Protein AF-0000000066940978 (afdb_homodimer)

Radius of gyration: 33.5 Å; Cα contacts (8 Å, |Δi|>4): 1249; chains: 2; bounding box: 47×150×99 Å

pLDDT: mean 90.76, std 16.43, range [20.8, 98.88]

InterPro domains:
  IPR001365 Adenosine deaminase domain [PF00962] (24-348)
  IPR006330 Adenosine/adenine deaminase [PTHR43114] (14-353)
  IPR006330 Adenosine/adenine deaminase [TIGR01430] (24-345)
  IPR028892 Adenine deaminase type 2 [MF_01962] (19-335)
  IPR032466 Metal-dependent hydrolase [SSF51556] (18-357)

Solvent-accessible surface area (backbone atoms only — not comparable to full-atom values): 38890 Å² total; per-residue (Å²): 132,83,77,76,75,74,71,69,76,69,72,79,75,69,52,67,69,59,50,53,42,68,37,71,32,41,36,73,35,33,34,53,77,31,45,59,32,67,69,57,43,46,51,35,6,60,75,67,74,44,78,62,45,75,85,49,63,77,44,47,83,89,44,60,79,60,56,68,83,62,75,32,60,68,52,38,49,67,49,55,57,62,53,50,70,43,61,65,49,30,66,47,34,15,50,50,42,33,56,44,50,51,55,40,43,74,46,31,30,50,35,36,38,34,31,40,53,59,66,78,38,16,38,72,63,31,38,66,65,42,50,54,53,8,35,48,50,12,45,52,49,37,31,73,75,70,65,32,44,70,45,33,26,46,28,38,58,41,74,52,57,50,44,51,42,21,32,52,54,42,68,41,60,89,43,50,92,62,36,60,24,38,32,36,41,72,56,56,82,95,31,52,55,67,72,38,38,70,43,53,51,51,39,46,76,72,65,36,43,38,37,32,54,40,55,70,93,50,90,62,34,68,59,34,44,44,35,36,52,70,71,61,51,43,59,33,34,33,37,41,58,66,37,78,81,32,68,67,56,46,52,50,33,48,74,70,63,36,28,27,40,27,32,34,57,49,31,43,46,55,40,98,46,41,51,45,68,50,50,52,52,40,42,77,72,62,39,40,41,25,63,13,24,39,33,24,50,60,64,71,32,45,50,62,51,25,51,47,49,41,49,73,69,42,89,61,45,74,69,53,56,51,46,28,34,48,31,31,46,67,66,45,95,65,55,70,67,58,36,52,51,54,49,51,52,46,51,50,48,45,38,70,75,68,46,82,78,72,76,76,68,73,70,71,72,121,132,81,77,74,76,70,74,68,76,70,72,81,77,69,53,67,68,59,51,53,43,67,37,70,33,41,36,73,35,32,34,52,78,31,47,61,32,67,67,57,44,46,52,35,7,59,74,67,75,43,77,62,45,77,85,48,62,78,43,50,82,89,44,61,80,58,58,66,84,62,74,32,59,68,54,37,50,66,49,55,57,62,54,48,70,43,60,65,49,31,66,47,34,14,49,51,41,32,55,44,50,53,53,41,44,74,47,32,29,49,35,36,37,35,32,40,53,58,66,76,38,17,39,73,64,30,38,66,65,41,50,54,53,7,36,48,50,12,44,52,50,38,31,73,75,71,66,33,45,71,46,33,27,45,28,37,57,42,74,52,56,50,44,53,43,21,32,53,54,40,68,41,60,90,44,49,92,60,37,60,23,38,33,36,39,72,54,56,81,95,33,54,55,67,72,38,38,69,44,52,52,51,38,45,75,72,66,37,43,40,37,32,55,40,51,71,93,51,90,62,33,67,59,35,42,47,35,35,53,69,70,61,52,43,58,33,35,32,35,44,58,67,37,78,82,32,68,67,56,47,50,50,32,48,74,70,63,37,30,27,40,27,33,36,58,48,29,43,47,55,40,97,46,42,51,48,68,50,50,51,51,39,41,77,70,62,38,40,40,24,63,13,26,39,34,24,48,59,65,71,31,45,51,62,52,24,51,47,48,42,49,73,70,41,88,62,46,75,69,52,56,50,46,28,35,49,29,30,47,67,66,45,96,66,54,70,66,58,35,52,51,53,48,48,52,48,51,52,47,46,39,69,73,69,45,82,78,71,77,76,66,75,70,70,74,124

Secondary structure (DSSP, 8-state):
---------------HHHHHHHS-EEEEEEEGGGG--HHHHHHHHHHTT-PPPHHHHTS-TT-TTS----SSHHHHHHHHHHHGGG--SHHHHHHHHHHHHHHHHHTTEEEEEEEE-HHHHHTTT--HHHHHHHHHHHHHHHHHHH--EEEEEEEEETTS-HHHHHHHHHHHGGGTTTEEEEEEES--TT--GGGGHHHHHHHHHTT-EE--B--SS-TTHHHHHHIIIIII--SEEES-GGGGG-HHHHHHHHHHT-EEEE-HHHHHHHSSS--HHHHHHHHHTT--EEE--BSHHHHT--HHHHHHHHHHHS---HHHHHHHHHHHHHHSSS-HHHHHHHHHHHHHHHHHHH----TTSTT---/---------------HHHHHHHS-EEEEEEEGGGG--HHHHHHHHHHTT-PPPHHHHTS-TT-TTS----SSHHHHHHHHHHHGGG--SHHHHHHHHHHHHHHHHHTTEEEEEEEE-HHHHHTTT--HHHHHHHHHHHHHHHHHHH--EEEEEEEEETTS-HHHHHHHHHHHGGGTTTEEEEEEES--TT--GGGGHHHHHHHHHTT-EE--B--SS-TTHHHHHHIIIIII--SEEES-GGGGG-HHHHHHHHHHT-EEEE-HHHHHHHSSS--HHHHHHHHHTT--EEE--BSHHHHT--HHHHHHHHHHHS---HHHHHHHHHHHHHHSSS-HHHHHHHHHHHHHHHHHHH----TTSGGG--

Organism: NCBI:txid1442368

Foldseek 3Di:
DPPPPPPPPPPPQPDPLRLQLQFAFEFEAAALLLQCALVLLVVLCVVVVHDRQPQCVPPDPVPSVVFGDDQAQVRVVVRSLSSCVSPAFLQSLLCSLLVVLVVCLSSNYQEYEYEYEVCSHVVVPHDPCRNLNSNQNNQVVCCVPRVHHYAYEYEYEQVDALVVLLVVLVVCLVVCVRHQAYEYDHDCVVRAPVSNLVSLVVRVVSPHAYEYELDDPDPCSVVSLCCVCPRSNHLEYEASLVCLVPPVSLVSCQVSVHAYEAEQLVCVRNHVGSCLVSQVVSVVVPHLYAYAHNSCSRSVDGRSRRLVCSVVVDVQDSVSSLSNRLSSLVSDPDDPVVSVVSNVVSVVSCCVNVNDPPDDPPPPPD/DPPPPPPPPPPPQPDPLRLQLQFAFEFEAAALLLQCALVLLVVLCVVVVHDRQPQCVPPDPVPSVVFGDDQAQVRVVVRSLSSCVSPAFLQSLLCSLLVVLVVCLSSNYQEYEYEYEVCSHVVVPHDPCRNLNSNQNNQVVCCVPRVHHYAYEYEYEQVDALVVLLVVLVVCLVVCVRHQAYEYDHDCVVRAPVSNLVSLVVRVVSPHAYEYELDDPDPCSVVSLCCVCPRSNHLEYEASLVCLVPPVSLVSCQVSVHAYEAEQLVCVRNHVGSCLVSQVVSVVVVHLYAYAHNSCSRSVDGRSRRLVCSVVVDVQDSVSSLSNRLSSLVSDPDDPVVSVVSNVVSVVSCCVNVNDPPPDPPPPPD

Structure (mmCIF, N/CA/C/O backbone):
data_AF-0000000066940978-model_v1
#
loop_
_entity.id
_entity.type
_entity.pdbx_description
1 polymer 'Adenine deaminase'
#
loop_
_atom_site.group_PDB
_atom_site.id
_atom_site.type_symbol
_atom_site.label_atom_id
_atom_site.label_alt_id
_atom_site.label_comp_id
_atom_site.label_asym_id
_atom_site.label_entity_id
_atom_site.label_seq_id
_atom_site.pdbx_PDB_ins_code
_atom_site.Cartn_x
_atom_site.Cartn_y
_atom_site.Cartn_z
_atom_site.occupancy
_atom_site.B_iso_or_equiv
_atom_site.auth_seq_id
_atom_site.auth_comp_id
_atom_site.auth_asym_id
_atom_site.auth_atom_id
_atom_site.pdbx_PDB_model_num
ATOM 1 N N . MET A 1 1 ? -2.678 75.312 41.438 1 20.88 1 MET A N 1
ATOM 2 C CA . MET A 1 1 ? -1.569 74.562 40.875 1 20.88 1 MET A CA 1
ATOM 3 C C . MET A 1 1 ? -2.059 73.188 40.312 1 20.88 1 MET A C 1
ATOM 5 O O . MET A 1 1 ? -2.623 72.375 41.031 1 20.88 1 MET A O 1
ATOM 9 N N . ALA A 1 2 ? -2.477 73.312 39 1 36.88 2 ALA A N 1
ATOM 10 C CA . ALA A 1 2 ? -3.025 72.25 38.125 1 36.88 2 ALA A CA 1
ATOM 11 C C . ALA A 1 2 ? -2.152 71 38.125 1 36.88 2 ALA A C 1
ATOM 13 O O . ALA A 1 2 ? -0.955 71.062 37.844 1 36.88 2 ALA A O 1
ATOM 14 N N . SER A 1 3 ? -2.279 70.125 39.125 1 30 3 SER A N 1
ATOM 15 C CA . SER A 1 3 ? -1.546 68.875 39.25 1 30 3 SER A CA 1
ATOM 16 C C . SER A 1 3 ? -1.396 68.188 37.906 1 30 3 SER A C 1
ATOM 18 O O . SER A 1 3 ? -2.377 68 37.156 1 30 3 SER A O 1
ATOM 20 N N . ASP A 1 4 ? -0.308 68.312 37.188 1 33.09 4 ASP A N 1
ATOM 21 C CA . ASP A 1 4 ? 0.186 67.688 35.969 1 33.09 4 ASP A CA 1
ATOM 22 C C . ASP A 1 4 ? 0.143 66.125 36.062 1 33.09 4 ASP A C 1
ATOM 24 O O . ASP A 1 4 ? 0.923 65.562 36.812 1 33.09 4 ASP A O 1
ATOM 28 N N . ARG A 1 5 ? -0.999 65.562 36.094 1 36.62 5 ARG A N 1
ATOM 29 C CA . ARG A 1 5 ? -1.089 64.062 35.938 1 36.62 5 ARG A CA 1
ATOM 30 C C . ARG A 1 5 ? -0.214 63.594 34.812 1 36.62 5 ARG A C 1
ATOM 32 O O . ARG A 1 5 ? -0.427 64 33.656 1 36.62 5 ARG A O 1
ATOM 39 N N . LEU A 1 6 ? 1.108 63.5 35 1 35.47 6 LEU A N 1
ATOM 40 C CA . LEU A 1 6 ? 2.025 62.844 34.094 1 35.47 6 LEU A CA 1
ATOM 41 C C . LEU A 1 6 ? 1.365 61.625 33.438 1 35.47 6 LEU A C 1
ATOM 43 O O . LEU A 1 6 ? 0.96 60.688 34.156 1 35.47 6 LEU A O 1
ATOM 47 N N . THR A 1 7 ? 0.678 61.812 32.406 1 34 7 THR A N 1
ATOM 48 C CA . THR A 1 7 ? 0.215 60.719 31.531 1 34 7 THR A CA 1
ATOM 49 C C . THR A 1 7 ? 1.33 59.719 31.281 1 34 7 THR A C 1
ATOM 51 O O . THR A 1 7 ? 2.42 60.094 30.828 1 34 7 THR A O 1
ATOM 54 N N . ARG A 1 8 ? 1.576 58.781 32.188 1 38.66 8 ARG A N 1
ATOM 55 C CA . ARG A 1 8 ? 2.496 57.688 31.875 1 38.66 8 ARG A CA 1
ATOM 56 C C . ARG A 1 8 ? 2.467 57.344 30.391 1 38.66 8 ARG A C 1
ATOM 58 O O . ARG A 1 8 ? 1.395 57.188 29.797 1 38.66 8 ARG A O 1
ATOM 65 N N . PRO A 1 9 ? 3.473 57.75 29.656 1 36.03 9 PRO A N 1
ATOM 66 C CA . PRO A 1 9 ? 3.506 57.312 28.25 1 36.03 9 PRO A CA 1
ATOM 67 C C . PRO A 1 9 ? 3.041 55.875 28.062 1 36.03 9 PRO A C 1
ATOM 69 O O . PRO A 1 9 ? 3.391 55 28.859 1 36.03 9 PRO A O 1
ATOM 72 N N . GLN A 1 10 ? 1.791 55.594 27.719 1 36.31 10 GLN A N 1
ATOM 73 C CA . GLN A 1 10 ? 1.336 54.25 27.312 1 36.31 10 GLN A CA 1
ATOM 74 C C . GLN A 1 10 ? 2.416 53.531 26.531 1 36.31 10 GLN A C 1
ATOM 76 O O . GLN A 1 10 ? 3.123 54.125 25.719 1 36.31 10 GLN A O 1
ATOM 81 N N . SER A 1 11 ? 3.197 52.594 27.047 1 41.22 11 SER A N 1
ATOM 82 C CA . SER A 1 11 ? 4.098 51.75 26.266 1 41.22 11 SER A CA 1
ATOM 83 C C . SER A 1 11 ? 3.715 51.75 24.781 1 41.22 11 SER A C 1
ATOM 85 O O . SER A 1 11 ? 2.529 51.688 24.438 1 41.22 11 SER A O 1
ATOM 87 N N . PRO A 1 12 ? 4.426 52.344 23.891 1 48.72 12 PRO A N 1
ATOM 88 C CA . PRO A 1 12 ? 4.055 52.406 22.469 1 48.72 12 PRO A CA 1
ATOM 89 C C . PRO A 1 12 ? 3.387 51.125 21.984 1 48.72 12 PRO A C 1
ATOM 91 O O . PRO A 1 12 ? 3.861 50.031 22.281 1 48.72 12 PRO A O 1
ATOM 94 N N . GLU A 1 13 ? 2.066 51.031 21.922 1 64.06 13 GLU A N 1
ATOM 95 C CA . GLU A 1 13 ? 1.216 49.938 21.438 1 64.06 13 GLU A CA 1
ATOM 96 C C . GLU A 1 13 ? 1.828 49.281 20.219 1 64.06 13 GLU A C 1
ATOM 98 O O . GLU A 1 13 ? 2.084 49.906 19.203 1 64.06 13 GLU A O 1
ATOM 103 N N . VAL A 1 14 ? 2.654 48.188 20.422 1 76.31 14 VAL A N 1
ATOM 104 C CA . VAL A 1 14 ? 3.197 47.375 19.344 1 76.31 14 VAL A CA 1
ATOM 105 C C . VAL A 1 14 ? 2.121 47.125 18.297 1 76.31 14 VAL A C 1
ATOM 107 O O . VAL A 1 14 ? 0.975 46.812 18.625 1 76.31 14 VAL A O 1
ATOM 110 N N . ASP A 1 15 ? 2.457 47.531 17.109 1 91.5 15 ASP A N 1
ATOM 111 C CA . ASP A 1 15 ? 1.484 47.312 16.047 1 91.5 15 ASP A CA 1
ATOM 112 C C . ASP A 1 15 ? 1.148 45.812 15.914 1 91.5 15 ASP A C 1
ATOM 114 O O . ASP A 1 15 ? 1.902 44.969 16.375 1 91.5 15 ASP A O 1
ATOM 118 N N . LEU A 1 16 ? 0.046 45.562 15.422 1 93.5 16 LEU A N 1
ATOM 119 C CA . LEU A 1 16 ? -0.533 44.219 15.352 1 93.5 16 LEU A CA 1
ATOM 120 C C . LEU A 1 16 ? 0.414 43.25 14.641 1 93.5 16 LEU A C 1
ATOM 122 O O . LEU A 1 16 ? 0.568 42.125 15.07 1 93.5 16 LEU A O 1
ATOM 126 N N . LYS A 1 17 ? 1.004 43.594 13.531 1 95.75 17 LYS A N 1
ATOM 127 C CA . LYS A 1 17 ? 1.919 42.75 12.766 1 95.75 17 LYS A CA 1
ATOM 128 C C . LYS A 1 17 ? 3.125 42.344 13.602 1 95.75 17 LYS A C 1
ATOM 130 O O . LYS A 1 17 ? 3.547 41.188 13.57 1 95.75 17 LYS A O 1
ATOM 135 N N . THR A 1 18 ? 3.699 43.281 14.25 1 96.19 18 THR A N 1
ATOM 136 C CA . THR A 1 18 ? 4.844 43.031 15.117 1 96.19 18 THR A CA 1
ATOM 137 C C . THR A 1 18 ? 4.438 42.156 16.297 1 96.19 18 THR A C 1
ATOM 139 O O . THR A 1 18 ? 5.18 41.25 16.688 1 96.19 18 THR A O 1
ATOM 142 N N . PHE A 1 19 ? 3.232 42.5 16.891 1 97 19 PHE A N 1
ATOM 143 C CA . PHE A 1 19 ? 2.693 41.719 18 1 97 19 PHE A CA 1
ATOM 144 C C . PHE A 1 19 ? 2.59 40.219 17.609 1 97 19 PHE A C 1
ATOM 146 O O . PHE A 1 19 ? 3.035 39.344 18.359 1 97 19 PHE A O 1
ATOM 153 N N . ILE A 1 20 ? 2.076 39.969 16.422 1 98.25 20 ILE A N 1
ATOM 154 C CA . ILE A 1 20 ? 1.871 38.594 15.93 1 98.25 20 ILE A CA 1
ATOM 155 C C . ILE A 1 20 ? 3.219 37.969 15.602 1 98.25 20 ILE A C 1
ATOM 157 O O . ILE A 1 20 ? 3.465 36.812 15.938 1 98.25 20 ILE A O 1
ATOM 161 N N . ALA A 1 21 ? 4.094 38.656 14.953 1 98 21 ALA A N 1
ATOM 162 C CA . ALA A 1 21 ? 5.383 38.125 14.5 1 98 21 ALA A CA 1
ATOM 163 C C . ALA A 1 21 ? 6.234 37.656 15.68 1 98 21 ALA A C 1
ATOM 165 O O . ALA A 1 21 ? 6.992 36.688 15.57 1 98 21 ALA A O 1
ATOM 166 N N . GLN A 1 22 ? 6.125 38.375 16.812 1 97.5 22 GLN A N 1
ATOM 167 C CA . GLN A 1 22 ? 6.996 38.094 17.953 1 97.5 22 GLN A CA 1
ATOM 168 C C . GLN A 1 22 ? 6.383 37.062 18.875 1 97.5 22 GLN A C 1
ATOM 170 O O . GLN A 1 22 ? 7.074 36.5 19.734 1 97.5 22 GLN A O 1
ATOM 175 N N . MET A 1 23 ? 5.117 36.812 18.766 1 98.06 23 MET A N 1
ATOM 176 C CA . MET A 1 23 ? 4.402 35.875 19.609 1 98.06 23 MET A CA 1
ATOM 177 C C . MET A 1 23 ? 4.887 34.438 19.375 1 98.06 23 MET A C 1
ATOM 179 O O . MET A 1 23 ? 4.973 34 18.219 1 98.06 23 MET A O 1
ATOM 183 N N . PRO A 1 24 ? 5.348 33.688 20.453 1 98.31 24 PRO A N 1
ATOM 184 C CA . PRO A 1 24 ? 5.621 32.25 20.25 1 98.31 24 PRO A CA 1
ATOM 185 C C . PRO A 1 24 ? 4.398 31.484 19.75 1 98.31 24 PRO A C 1
ATOM 187 O O . PRO A 1 24 ? 3.283 31.719 20.234 1 98.31 24 PRO A O 1
ATOM 190 N N . LYS A 1 25 ? 4.594 30.641 18.797 1 98.75 25 LYS A N 1
ATOM 191 C CA . LYS A 1 25 ? 3.463 29.984 18.156 1 98.75 25 LYS A CA 1
ATOM 192 C C . LYS A 1 25 ? 3.738 28.484 17.969 1 98.75 25 LYS A C 1
ATOM 194 O O . LYS A 1 25 ? 4.891 28.047 18.016 1 98.75 25 LYS A O 1
ATOM 199 N N . ALA A 1 26 ? 2.713 27.703 17.797 1 98.75 26 ALA A N 1
ATOM 200 C CA . ALA A 1 26 ? 2.744 26.328 17.297 1 98.75 26 ALA A CA 1
ATOM 201 C C . ALA A 1 26 ? 1.897 26.188 16.031 1 98.75 26 ALA A C 1
ATOM 203 O O . ALA A 1 26 ? 0.856 26.828 15.906 1 98.75 26 ALA A O 1
ATOM 204 N N . GLU A 1 27 ? 2.33 25.422 15.125 1 98.88 27 GLU A N 1
ATOM 205 C CA . GLU A 1 27 ? 1.566 25.062 13.93 1 98.88 27 GLU A CA 1
ATOM 206 C C . GLU A 1 27 ? 1.186 23.578 13.953 1 98.88 27 GLU A C 1
ATOM 208 O O . GLU A 1 27 ? 2.055 22.703 13.898 1 98.88 27 GLU A O 1
ATOM 213 N N . LEU A 1 28 ? -0.135 23.328 13.953 1 98.88 28 LEU A N 1
ATOM 214 C CA . LEU A 1 28 ? -0.591 21.953 14.164 1 98.88 28 LEU A CA 1
ATOM 215 C C . LEU A 1 28 ? -1.261 21.406 12.906 1 98.88 28 LEU A C 1
ATOM 217 O O . LEU A 1 28 ? -1.701 20.25 12.883 1 98.88 28 LEU A O 1
ATOM 221 N N . HIS A 1 29 ? -1.356 22.219 11.836 1 98.88 29 HIS A N 1
ATOM 222 C CA . HIS A 1 29 ? -1.958 21.828 10.57 1 98.88 29 HIS A CA 1
ATOM 223 C C . HIS A 1 29 ? -1.207 22.438 9.391 1 98.88 29 HIS A C 1
ATOM 225 O O . HIS A 1 29 ? -1.456 23.594 9.016 1 98.88 29 HIS A O 1
ATOM 231 N N . VAL A 1 30 ? -0.384 21.688 8.836 1 98.88 30 VAL A N 1
ATOM 232 C CA . VAL A 1 30 ? 0.346 22.062 7.625 1 98.88 30 VAL A CA 1
ATOM 233 C C . VAL A 1 30 ? 0.763 20.812 6.863 1 98.88 30 VAL A C 1
ATOM 235 O O . VAL A 1 30 ? 1.214 19.828 7.461 1 98.88 30 VAL A O 1
ATOM 238 N N . HIS A 1 31 ? 0.486 20.766 5.625 1 98.69 31 HIS A N 1
ATOM 239 C CA . HIS A 1 31 ? 0.942 19.688 4.754 1 98.69 31 HIS A CA 1
ATOM 240 C C . HIS A 1 31 ? 2.332 19.984 4.199 1 98.69 31 HIS A C 1
ATOM 242 O O . HIS A 1 31 ? 2.539 21 3.527 1 98.69 31 HIS A O 1
ATOM 248 N N . LEU A 1 32 ? 3.266 19.078 4.398 1 98.75 32 LEU A N 1
ATOM 249 C CA . LEU A 1 32 ? 4.621 19.266 3.891 1 98.75 32 LEU A CA 1
ATOM 250 C C . LEU A 1 32 ? 4.609 19.453 2.377 1 98.75 32 LEU A C 1
ATOM 252 O O . LEU A 1 32 ? 5.25 20.375 1.854 1 98.75 32 LEU A O 1
ATOM 256 N N . GLU A 1 33 ? 3.873 18.625 1.682 1 98 33 GLU A N 1
ATOM 257 C CA . GLU A 1 33 ? 3.799 18.75 0.229 1 98 33 GLU A CA 1
ATOM 258 C C . GLU A 1 33 ? 3.199 20.094 -0.183 1 98 33 GLU A C 1
ATOM 260 O O . GLU A 1 33 ? 3.525 20.609 -1.248 1 98 33 GLU A O 1
ATOM 265 N N . GLY A 1 34 ? 2.35 20.672 0.661 1 97.19 34 GLY A N 1
ATOM 266 C CA . GLY A 1 34 ? 1.756 21.984 0.431 1 97.19 34 GLY A CA 1
ATOM 267 C C . GLY A 1 34 ? 2.719 23.125 0.681 1 97.19 34 GLY A C 1
ATOM 268 O O . GLY A 1 34 ? 2.373 24.281 0.472 1 97.19 34 GLY A O 1
ATOM 269 N N . CYS A 1 35 ? 3.9 22.844 1.104 1 97.75 35 CYS A N 1
ATOM 270 C CA . CYS A 1 35 ? 4.938 23.828 1.358 1 97.75 35 CYS A CA 1
ATOM 271 C C . CYS A 1 35 ? 5.934 23.891 0.206 1 97.75 35 CYS A C 1
ATOM 273 O O . CYS A 1 35 ? 6.902 24.641 0.254 1 97.75 35 CYS A O 1
ATOM 275 N N . LEU A 1 36 ? 5.707 23.141 -0.844 1 96.25 36 LEU A N 1
ATOM 276 C CA . LEU A 1 36 ? 6.574 23.109 -2.016 1 96.25 36 LEU A CA 1
ATOM 277 C C . LEU A 1 36 ? 6.43 24.406 -2.826 1 96.25 36 LEU A C 1
ATOM 279 O O . LEU A 1 36 ? 5.539 24.5 -3.674 1 96.25 36 LEU A O 1
ATOM 283 N N . THR A 1 37 ? 7.355 25.312 -2.59 1 93.88 37 THR A N 1
ATOM 284 C CA . THR A 1 37 ? 7.324 26.594 -3.311 1 93.88 37 THR A CA 1
ATOM 285 C C . THR A 1 37 ? 7.73 26.391 -4.77 1 93.88 37 THR A C 1
ATOM 287 O O . THR A 1 37 ? 8.438 25.438 -5.102 1 93.88 37 THR A O 1
ATOM 290 N N . PRO A 1 38 ? 7.305 27.312 -5.652 1 91.75 38 PRO A N 1
ATOM 291 C CA . PRO A 1 38 ? 7.719 27.219 -7.055 1 91.75 38 PRO A CA 1
ATOM 292 C C . PRO A 1 38 ? 9.234 27.172 -7.219 1 91.75 38 PRO A C 1
ATOM 294 O O . PRO A 1 38 ? 9.75 26.391 -8.023 1 91.75 38 PRO A O 1
ATOM 297 N N . ASP A 1 39 ? 9.961 27.953 -6.453 1 92.88 39 ASP A N 1
ATOM 298 C CA . ASP A 1 39 ? 11.414 27.969 -6.547 1 92.88 39 ASP A CA 1
ATOM 299 C C . ASP A 1 39 ? 12.016 26.625 -6.148 1 92.88 39 ASP A C 1
ATOM 301 O O . ASP A 1 39 ? 12.922 26.125 -6.812 1 92.88 39 ASP A O 1
ATOM 305 N N . LEU A 1 40 ? 11.578 26.094 -5.039 1 95.44 40 LEU A N 1
ATOM 306 C CA . LEU A 1 40 ? 12.086 24.797 -4.609 1 95.44 40 LEU A CA 1
ATOM 307 C C . LEU A 1 40 ? 11.727 23.719 -5.621 1 95.44 40 LEU A C 1
ATOM 309 O O . LEU A 1 40 ? 12.539 22.828 -5.914 1 95.44 40 LEU A O 1
ATOM 313 N N . ALA A 1 41 ? 10.523 23.781 -6.188 1 95.12 41 ALA A N 1
ATOM 314 C CA . ALA A 1 41 ? 10.102 22.812 -7.195 1 95.12 41 ALA A CA 1
ATOM 315 C C . ALA A 1 41 ? 11.016 22.844 -8.414 1 95.12 41 ALA A C 1
ATOM 317 O O . ALA A 1 41 ? 11.375 21.797 -8.961 1 95.12 41 ALA A O 1
ATOM 318 N N . ARG A 1 42 ? 11.336 24.062 -8.836 1 94.38 42 ARG A N 1
ATOM 319 C CA . ARG A 1 42 ? 12.242 24.203 -9.969 1 94.38 42 ARG A CA 1
ATOM 320 C C . ARG A 1 42 ? 13.609 23.609 -9.672 1 94.38 42 ARG A C 1
ATOM 322 O O . ARG A 1 42 ? 14.188 22.922 -10.508 1 94.38 42 ARG A O 1
ATOM 329 N N . ALA A 1 43 ? 14.102 23.875 -8.516 1 96.56 43 ALA A N 1
ATOM 330 C CA . ALA A 1 43 ? 15.406 23.359 -8.109 1 96.56 43 ALA A CA 1
ATOM 331 C C . ALA A 1 43 ? 15.406 21.844 -8.086 1 96.56 43 ALA A C 1
ATOM 333 O O . ALA A 1 43 ? 16.359 21.203 -8.523 1 96.56 43 ALA A O 1
ATOM 334 N N . LEU A 1 44 ? 14.352 21.25 -7.508 1 97.88 44 LEU A N 1
ATOM 335 C CA . LEU A 1 44 ? 14.25 19.797 -7.41 1 97.88 44 LEU A CA 1
ATOM 336 C C . LEU A 1 44 ? 14.086 19.172 -8.789 1 97.88 44 LEU A C 1
ATOM 338 O O . LEU A 1 44 ? 14.633 18.094 -9.055 1 97.88 44 LEU A O 1
ATOM 342 N N . ALA A 1 45 ? 13.258 19.812 -9.672 1 96.75 45 ALA A N 1
ATOM 343 C CA . ALA A 1 45 ? 13.125 19.344 -11.047 1 96.75 45 ALA A CA 1
ATOM 344 C C . ALA A 1 45 ? 14.477 19.266 -11.742 1 96.75 45 ALA A C 1
ATOM 346 O O . ALA A 1 45 ? 14.797 18.281 -12.398 1 96.75 45 ALA A O 1
ATOM 347 N N . ALA A 1 46 ? 15.25 20.328 -11.594 1 96.62 46 ALA A N 1
ATOM 348 C CA . ALA A 1 46 ? 16.578 20.391 -12.188 1 96.62 46 ALA A CA 1
ATOM 349 C C . ALA A 1 46 ? 17.484 19.297 -11.609 1 96.62 46 ALA A C 1
ATOM 351 O O . ALA A 1 46 ? 18.188 18.609 -12.359 1 96.62 46 ALA A O 1
ATOM 352 N N . ARG A 1 47 ? 17.5 19.141 -10.242 1 97.75 47 ARG A N 1
ATOM 353 C CA . ARG A 1 47 ? 18.344 18.141 -9.57 1 97.75 47 ARG A CA 1
ATOM 354 C C . ARG A 1 47 ? 18.047 16.734 -10.086 1 97.75 47 ARG A C 1
ATOM 356 O O . ARG A 1 47 ? 18.953 15.938 -10.266 1 97.75 47 ARG A O 1
ATOM 363 N N . ASN A 1 48 ? 16.75 16.484 -10.273 1 97.56 48 ASN A N 1
ATOM 364 C CA . ASN A 1 48 ? 16.312 15.125 -10.602 1 97.56 48 ASN A CA 1
ATOM 365 C C . ASN A 1 48 ? 16.141 14.938 -12.109 1 97.56 48 ASN A C 1
ATOM 367 O O . ASN A 1 48 ? 15.641 13.906 -12.555 1 97.56 48 ASN A O 1
ATOM 371 N N . ASN A 1 49 ? 16.562 15.93 -12.961 1 97.06 49 ASN A N 1
ATOM 372 C CA . ASN A 1 49 ? 16.438 15.898 -14.414 1 97.06 49 ASN A CA 1
ATOM 373 C C . ASN A 1 49 ? 15 15.602 -14.852 1 97.06 49 ASN A C 1
ATOM 375 O O . ASN A 1 49 ? 14.766 14.695 -15.648 1 97.06 49 ASN A O 1
ATOM 379 N N . LEU A 1 50 ? 14.102 16.266 -14.203 1 96.62 50 LEU A N 1
ATOM 380 C CA . LEU A 1 50 ? 12.68 16.156 -14.5 1 96.62 50 LEU A CA 1
ATOM 381 C C . LEU A 1 50 ? 12.156 17.453 -15.109 1 96.62 50 LEU A C 1
ATOM 383 O O . LEU A 1 50 ? 12.727 18.531 -14.891 1 96.62 50 LEU A O 1
ATOM 387 N N . PRO A 1 51 ? 11.078 17.375 -15.891 1 94.25 51 PRO A N 1
ATOM 388 C CA . PRO A 1 51 ? 10.453 18.594 -16.391 1 94.25 51 PRO A CA 1
ATOM 389 C C . PRO A 1 51 ? 9.852 19.438 -15.266 1 94.25 51 PRO A C 1
ATOM 391 O O . PRO A 1 51 ? 9.297 18.906 -14.305 1 94.25 51 PRO A O 1
ATOM 394 N N . ILE A 1 52 ? 9.969 20.734 -15.492 1 91.88 52 ILE A N 1
ATOM 395 C CA . ILE A 1 52 ? 9.297 21.641 -14.57 1 91.88 52 ILE A CA 1
ATOM 396 C C . ILE A 1 52 ? 7.781 21.453 -14.672 1 91.88 52 ILE A C 1
ATOM 398 O O . ILE A 1 52 ? 7.234 21.359 -15.773 1 91.88 52 ILE A O 1
ATOM 402 N N . PRO A 1 53 ? 7.141 21.312 -13.516 1 91.06 53 PRO A N 1
ATOM 403 C CA . PRO A 1 53 ? 5.68 21.188 -13.57 1 91.06 53 PRO A CA 1
ATOM 404 C C . PRO A 1 53 ? 5.031 22.328 -14.359 1 91.06 53 PRO A C 1
ATOM 406 O O . PRO A 1 53 ? 5.461 23.484 -14.258 1 91.06 53 PRO A O 1
ATOM 409 N N . SER A 1 54 ? 3.977 21.984 -15.102 1 86.5 54 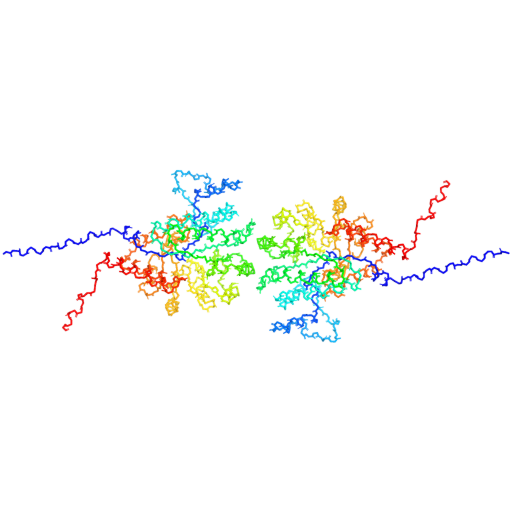SER A N 1
ATOM 410 C CA . SER A 1 54 ? 3.324 22.953 -15.992 1 86.5 54 SER A CA 1
ATOM 411 C C . SER A 1 54 ? 2.748 24.125 -15.211 1 86.5 54 SER A C 1
ATOM 413 O O . SER A 1 54 ? 2.697 25.25 -15.719 1 86.5 54 SER A O 1
ATOM 415 N N . SER A 1 55 ? 2.316 23.875 -14 1 85.06 55 SER A N 1
ATOM 416 C CA . SER A 1 55 ? 1.667 24.891 -13.172 1 85.06 55 SER A CA 1
ATOM 417 C C . SER A 1 55 ? 2.639 26 -12.797 1 85.06 55 SER A C 1
ATOM 419 O O . SER A 1 55 ? 2.221 27.094 -12.414 1 85.06 55 SER A O 1
ATOM 421 N N . ILE A 1 56 ? 3.992 25.75 -12.93 1 84.88 56 ILE A N 1
ATOM 422 C CA . ILE A 1 56 ? 4.93 26.766 -12.484 1 84.88 56 ILE A CA 1
ATOM 423 C C . ILE A 1 56 ? 5.836 27.172 -13.641 1 84.88 56 ILE A C 1
ATOM 425 O O . ILE A 1 56 ? 6.66 28.078 -13.5 1 84.88 56 ILE A O 1
ATOM 429 N N . ALA A 1 57 ? 5.703 26.5 -14.727 1 82.31 57 ALA A N 1
ATOM 430 C CA . ALA A 1 57 ? 6.562 26.766 -15.867 1 82.31 57 ALA A CA 1
ATOM 431 C C . ALA A 1 57 ? 6.422 28.219 -16.344 1 82.31 57 ALA A C 1
ATOM 433 O O . ALA A 1 57 ? 7.391 28.828 -16.797 1 82.31 57 ALA A O 1
ATOM 434 N N . HIS A 1 58 ? 5.219 28.703 -16.219 1 78.94 58 HIS A N 1
ATOM 435 C CA . HIS A 1 58 ? 4.965 30.031 -16.75 1 78.94 58 HIS A CA 1
ATOM 436 C C . HIS A 1 58 ? 5.203 31.109 -15.703 1 78.94 58 HIS A C 1
ATOM 438 O O . HIS A 1 58 ? 5.184 32.312 -16.016 1 78.94 58 HIS A O 1
ATOM 444 N N . LEU A 1 59 ? 5.391 30.688 -14.523 1 78 59 LEU A N 1
ATOM 445 C CA . LEU A 1 59 ? 5.598 31.656 -13.453 1 78 59 LEU A CA 1
ATOM 446 C C . LEU A 1 59 ? 7 32.25 -13.523 1 78 59 LEU A C 1
ATOM 448 O O . LEU A 1 59 ? 7.977 31.531 -13.75 1 78 59 LEU A O 1
ATOM 452 N N . GLU A 1 60 ? 7.051 33.594 -13.688 1 65.69 60 GLU A N 1
ATOM 453 C CA . GLU A 1 60 ? 8.359 34.25 -13.688 1 65.69 60 GLU A CA 1
ATOM 454 C C . GLU A 1 60 ? 9.031 34.125 -12.328 1 65.69 60 GLU A C 1
ATOM 456 O O . GLU A 1 60 ? 8.406 34.375 -11.289 1 65.69 60 GLU A O 1
ATOM 461 N N . PRO A 1 61 ? 10.227 33.656 -12.375 1 62.47 61 PRO A N 1
ATOM 462 C CA . PRO A 1 61 ? 10.938 33.469 -11.102 1 62.47 61 PRO A CA 1
ATOM 463 C C . PRO A 1 61 ? 10.938 34.75 -10.258 1 62.47 61 PRO A C 1
ATOM 465 O O . PRO A 1 61 ? 10.961 34.688 -9.023 1 62.47 61 PRO A O 1
ATOM 468 N N . SER A 1 62 ? 10.977 35.938 -10.922 1 53.94 62 SER A N 1
ATOM 469 C CA . SER A 1 62 ? 11.094 37.188 -10.195 1 53.94 62 SER A CA 1
ATOM 470 C C . SER A 1 62 ? 9.758 37.594 -9.594 1 53.94 62 SER A C 1
ATOM 472 O O . SER A 1 62 ? 9.703 38.469 -8.703 1 53.94 62 SER A O 1
ATOM 474 N N . HIS A 1 63 ? 8.68 37.062 -10.18 1 51.88 63 HIS A N 1
ATOM 475 C CA . HIS A 1 63 ? 7.387 37.469 -9.641 1 51.88 63 HIS A CA 1
ATOM 476 C C . HIS A 1 63 ? 6.668 36.281 -9 1 51.88 63 HIS A C 1
ATOM 478 O O . HIS A 1 63 ? 5.691 35.781 -9.555 1 51.88 63 HIS A O 1
ATOM 484 N N . PRO A 1 64 ? 7.297 35.812 -8.133 1 50.53 64 PRO A N 1
ATOM 485 C CA . PRO A 1 64 ? 6.785 34.625 -7.461 1 50.53 64 PRO A CA 1
ATOM 486 C C . PRO A 1 64 ? 5.344 34.781 -6.988 1 50.53 64 PRO A C 1
ATOM 488 O O . PRO A 1 64 ? 4.711 33.812 -6.574 1 50.53 64 PRO A O 1
ATOM 491 N N . GLU A 1 65 ? 5.062 36.125 -6.926 1 49.03 65 GLU A N 1
ATOM 492 C CA . GLU A 1 65 ? 3.703 36.375 -6.449 1 49.03 65 GLU A CA 1
ATOM 493 C C . GLU A 1 65 ? 2.668 35.844 -7.445 1 49.03 65 GLU A C 1
ATOM 495 O O . GLU A 1 65 ? 1.495 35.688 -7.102 1 49.03 65 GLU A O 1
ATOM 500 N N . ALA A 1 66 ? 3.131 35.688 -8.609 1 54.28 66 ALA A N 1
ATOM 501 C CA . ALA A 1 66 ? 2.164 35.125 -9.539 1 54.28 66 ALA A CA 1
ATOM 502 C C . ALA A 1 66 ? 1.953 33.625 -9.266 1 54.28 66 ALA A C 1
ATOM 504 O O . ALA A 1 66 ? 2.9 32.844 -9.32 1 54.28 66 ALA A O 1
ATOM 505 N N . GLY A 1 67 ? 1.266 33.375 -8.32 1 61.81 67 GLY A N 1
ATOM 506 C CA . GLY A 1 67 ? 1.049 32.094 -7.633 1 61.81 67 GLY A CA 1
ATOM 507 C C . GLY A 1 67 ? 0.085 31.188 -8.359 1 61.81 67 GLY A C 1
ATOM 508 O O . GLY A 1 67 ? -0.237 31.422 -9.531 1 61.81 67 GLY A O 1
ATOM 509 N N . TYR A 1 68 ? -0.116 30.047 -7.762 1 67.12 68 TYR A N 1
ATOM 510 C CA . TYR A 1 68 ? -1.059 29.047 -8.242 1 67.12 68 TYR A CA 1
ATOM 511 C C . TYR A 1 68 ? -2.455 29.625 -8.391 1 67.12 68 TYR A C 1
ATOM 513 O O . TYR A 1 68 ? -2.812 30.578 -7.695 1 67.12 68 TYR A O 1
ATOM 521 N N . ALA A 1 69 ? -3.09 29.453 -9.484 1 65.88 69 ALA A N 1
ATOM 522 C CA . ALA A 1 69 ? -4.469 29.906 -9.664 1 65.88 69 ALA A CA 1
ATOM 523 C C . ALA A 1 69 ? -5.445 28.734 -9.508 1 65.88 69 ALA A C 1
ATOM 525 O O . ALA A 1 69 ? -5.352 27.734 -10.227 1 65.88 69 ALA A O 1
ATOM 526 N N . PHE A 1 70 ? -6.211 28.766 -8.445 1 72.62 70 PHE A N 1
ATOM 527 C CA . PHE A 1 70 ? -7.297 27.812 -8.234 1 72.62 70 PHE A CA 1
ATOM 528 C C . PHE A 1 70 ? -8.484 28.484 -7.559 1 72.62 70 PHE A C 1
ATOM 530 O O . PHE A 1 70 ? -8.352 29.594 -7.012 1 72.62 70 PHE A O 1
ATOM 537 N N . ASN A 1 71 ? -9.648 27.844 -7.809 1 69.94 71 ASN A N 1
ATOM 538 C CA . ASN A 1 71 ? -10.852 28.5 -7.301 1 69.94 71 ASN A CA 1
ATOM 539 C C . ASN A 1 71 ? -11.609 27.609 -6.324 1 69.94 71 ASN A C 1
ATOM 541 O O . ASN A 1 71 ? -12.609 28.031 -5.738 1 69.94 71 ASN A O 1
ATOM 545 N N . ASP A 1 72 ? -11.242 26.391 -6.238 1 73.56 72 ASP A N 1
ATOM 546 C CA . ASP A 1 72 ? -11.852 25.453 -5.289 1 73.56 72 ASP A CA 1
ATOM 547 C C . ASP A 1 72 ? -10.906 24.312 -4.961 1 73.56 72 ASP A C 1
ATOM 549 O O . ASP A 1 72 ? -9.773 24.266 -5.438 1 73.56 72 ASP A O 1
ATOM 553 N N . LEU A 1 73 ? -11.344 23.453 -4.07 1 75.06 73 LEU A N 1
ATOM 554 C CA . LEU A 1 73 ? -10.531 22.328 -3.602 1 75.06 73 LEU A CA 1
ATOM 555 C C . LEU A 1 73 ? -10.109 21.438 -4.766 1 75.06 73 LEU A C 1
ATOM 557 O O . LEU A 1 73 ? -8.945 21.047 -4.867 1 75.06 73 LEU A O 1
ATOM 561 N N . THR A 1 74 ? -11.016 21.188 -5.645 1 73.31 74 THR A N 1
ATOM 562 C CA . THR A 1 74 ? -10.75 20.281 -6.758 1 73.31 74 THR A CA 1
ATOM 563 C C . THR A 1 74 ? -9.68 20.859 -7.684 1 73.31 74 THR A C 1
ATOM 565 O O . THR A 1 74 ? -8.758 20.156 -8.094 1 73.31 74 THR A O 1
ATOM 568 N N . SER A 1 75 ? -9.828 22.109 -8.039 1 78.75 75 SER A N 1
ATOM 569 C CA . SER A 1 75 ? -8.852 22.75 -8.914 1 78.75 75 SER A CA 1
ATOM 570 C C . SER A 1 75 ? -7.496 22.891 -8.219 1 78.75 75 SER A C 1
ATOM 572 O O . SER A 1 75 ? -6.449 22.844 -8.875 1 78.75 75 SER A O 1
ATOM 574 N N . PHE A 1 76 ? -7.566 23.094 -6.965 1 81.19 76 PHE A N 1
ATOM 575 C CA . PHE A 1 76 ? -6.336 23.094 -6.184 1 81.19 76 PHE A CA 1
ATOM 576 C C . PHE A 1 76 ? -5.621 21.766 -6.289 1 81.19 76 PHE A C 1
ATOM 578 O O . PHE A 1 76 ? -4.434 21.703 -6.617 1 81.19 76 PHE A O 1
ATOM 585 N N . LEU A 1 77 ? -6.289 20.672 -6.09 1 81.06 77 LEU A N 1
ATOM 586 C CA . LEU A 1 77 ? -5.691 19.344 -6.066 1 81.06 77 LEU A CA 1
ATOM 587 C C . LEU A 1 77 ? -5.137 18.969 -7.434 1 81.06 77 LEU A C 1
ATOM 589 O O . LEU A 1 77 ? -4.156 18.219 -7.531 1 81.06 77 LEU A O 1
ATOM 593 N N . GLN A 1 78 ? -5.648 19.531 -8.484 1 81 78 GLN A N 1
ATOM 594 C CA . GLN A 1 78 ? -5.199 19.266 -9.852 1 81 78 GLN A CA 1
ATOM 595 C C . GLN A 1 78 ? -3.818 19.875 -10.102 1 81 78 GLN A C 1
ATOM 597 O O . GLN A 1 78 ? -3.098 19.422 -11 1 81 78 GLN A O 1
ATOM 602 N N . ILE A 1 79 ? -3.527 20.844 -9.32 1 83.06 79 ILE A N 1
ATOM 603 C CA . ILE A 1 79 ? -2.211 21.469 -9.406 1 83.06 79 ILE A CA 1
ATOM 604 C C . ILE A 1 79 ? -1.283 20.859 -8.352 1 83.06 79 ILE A C 1
ATOM 606 O O . ILE A 1 79 ? -0.115 20.594 -8.633 1 83.06 79 ILE A O 1
ATOM 610 N N . TYR A 1 80 ? -1.83 20.609 -7.262 1 88.25 80 TYR A N 1
ATOM 611 C CA . TYR A 1 80 ? -1.15 20.156 -6.055 1 88.25 80 TYR A CA 1
ATOM 612 C C . TYR A 1 80 ? -0.455 18.812 -6.289 1 88.25 80 TYR A C 1
ATOM 614 O O . TYR A 1 80 ? 0.752 18.688 -6.074 1 88.25 80 TYR A O 1
ATOM 622 N N . TYR A 1 81 ? -1.118 17.844 -6.867 1 86.88 81 TYR A N 1
ATOM 623 C CA . TYR A 1 81 ? -0.596 16.469 -6.949 1 86.88 81 TYR A CA 1
ATOM 624 C C . TYR A 1 81 ? 0.433 16.359 -8.07 1 86.88 81 TYR A C 1
ATOM 626 O O . TYR A 1 81 ? 1.517 15.805 -7.863 1 86.88 81 TYR A O 1
ATOM 634 N N . PRO A 1 82 ? 0.232 16.953 -9.234 1 88.94 82 PRO A N 1
ATOM 635 C CA . PRO A 1 82 ? 1.264 16.875 -10.273 1 88.94 82 PRO A CA 1
ATOM 636 C C . PRO A 1 82 ? 2.57 17.547 -9.852 1 88.94 82 PRO A C 1
ATOM 638 O O . PRO A 1 82 ? 3.65 17.109 -10.258 1 88.94 82 PRO A O 1
ATOM 641 N N . ASN A 1 83 ? 2.482 18.547 -9.008 1 91.94 83 ASN A N 1
ATOM 642 C CA . ASN A 1 83 ? 3.678 19.25 -8.562 1 91.94 83 ASN A CA 1
ATOM 643 C C . ASN A 1 83 ? 4.582 18.344 -7.727 1 91.94 83 ASN A C 1
ATOM 645 O O . ASN A 1 83 ? 5.797 18.547 -7.68 1 91.94 83 ASN A O 1
ATOM 649 N N . MET A 1 84 ? 4.008 17.328 -7.133 1 95.31 84 MET A N 1
ATOM 650 C CA . MET A 1 84 ? 4.75 16.438 -6.246 1 95.31 84 MET A CA 1
ATOM 651 C C . MET A 1 84 ? 5.707 15.562 -7.035 1 95.31 84 MET A C 1
ATOM 653 O O . MET A 1 84 ? 6.605 14.938 -6.461 1 95.31 84 MET A O 1
ATOM 657 N N . ALA A 1 85 ? 5.578 15.602 -8.398 1 95.44 85 ALA A N 1
ATOM 658 C CA . ALA A 1 85 ? 6.371 14.734 -9.266 1 95.44 85 ALA A CA 1
ATOM 659 C C . ALA A 1 85 ? 7.863 15.008 -9.094 1 95.44 85 ALA A C 1
ATOM 661 O O . ALA A 1 85 ? 8.688 14.125 -9.344 1 95.44 85 ALA A O 1
ATOM 662 N N . VAL A 1 86 ? 8.234 16.172 -8.586 1 97.12 86 VAL A N 1
ATOM 663 C CA . VAL A 1 86 ? 9.641 16.562 -8.5 1 97.12 86 VAL A CA 1
ATOM 664 C C . VAL A 1 86 ? 10.266 15.961 -7.238 1 97.12 86 VAL A C 1
ATOM 666 O O . VAL A 1 86 ? 11.492 15.938 -7.094 1 97.12 86 VAL A O 1
ATOM 669 N N . LEU A 1 87 ? 9.453 15.461 -6.273 1 98.56 87 LEU A N 1
ATOM 670 C CA . LEU A 1 87 ? 9.93 14.828 -5.051 1 98.56 87 LEU A CA 1
ATOM 671 C C . LEU A 1 87 ? 10.211 13.344 -5.285 1 98.56 87 LEU A C 1
ATOM 673 O O . LEU A 1 87 ? 9.289 12.539 -5.367 1 98.56 87 LEU A O 1
ATOM 677 N N . VAL A 1 88 ? 11.5 13.016 -5.281 1 98.12 88 VAL A N 1
ATOM 678 C CA . VAL A 1 88 ? 11.867 11.672 -5.711 1 98.12 88 VAL A CA 1
ATOM 679 C C . VAL A 1 88 ? 12.812 11.039 -4.691 1 98.12 88 VAL A C 1
ATOM 681 O O . VAL A 1 88 ? 12.602 9.906 -4.262 1 98.12 88 VAL A O 1
ATOM 684 N N . THR A 1 89 ? 13.805 11.75 -4.199 1 98.25 89 THR A N 1
ATOM 685 C CA . THR A 1 89 ? 14.852 11.195 -3.346 1 98.25 89 THR A CA 1
ATOM 686 C C . THR A 1 89 ? 14.664 11.648 -1.899 1 98.25 89 THR A C 1
ATOM 688 O O . THR A 1 89 ? 13.945 12.609 -1.634 1 98.25 89 THR A O 1
ATOM 691 N N . ALA A 1 90 ? 15.305 10.938 -1.008 1 98.56 90 ALA A N 1
ATOM 692 C CA . ALA A 1 90 ? 15.25 11.32 0.4 1 98.56 90 ALA A CA 1
ATOM 693 C C . ALA A 1 90 ? 15.727 12.758 0.594 1 98.56 90 ALA A C 1
ATOM 695 O O . ALA A 1 90 ? 15.203 13.484 1.448 1 98.56 90 ALA A O 1
ATOM 696 N N . GLU A 1 91 ? 16.75 13.141 -0.18 1 98.69 91 GLU A N 1
ATOM 697 C CA . GLU A 1 91 ? 17.266 14.508 -0.102 1 98.69 91 GLU A CA 1
ATOM 698 C C . GLU A 1 91 ? 16.203 15.523 -0.474 1 98.69 91 GLU A C 1
ATOM 700 O O . GLU A 1 91 ? 16.141 16.609 0.111 1 98.69 91 GLU A O 1
ATOM 705 N N . ASP A 1 92 ? 15.383 15.219 -1.463 1 98.81 92 ASP A N 1
ATOM 706 C CA . ASP A 1 92 ? 14.297 16.109 -1.864 1 98.81 92 ASP A CA 1
ATOM 707 C C . ASP A 1 92 ? 13.336 16.359 -0.705 1 98.81 92 ASP A C 1
ATOM 709 O O . ASP A 1 92 ? 12.953 17.5 -0.449 1 98.81 92 ASP A O 1
ATOM 713 N N . PHE A 1 93 ? 12.961 15.281 -0.047 1 98.88 93 PHE A N 1
ATOM 714 C CA . PHE A 1 93 ? 12.031 15.383 1.072 1 98.88 93 PHE A CA 1
ATOM 715 C C . PHE A 1 93 ? 12.664 16.125 2.24 1 98.88 93 PHE A C 1
ATOM 717 O O . PHE A 1 93 ? 11.992 16.906 2.926 1 98.88 93 PHE A O 1
ATOM 724 N N . SER A 1 94 ? 13.93 15.883 2.469 1 98.88 94 SER A N 1
ATOM 725 C CA . SER A 1 94 ? 14.664 16.609 3.498 1 98.88 94 SER A CA 1
ATOM 726 C C . SER A 1 94 ? 14.656 18.109 3.227 1 98.88 94 SER A C 1
ATOM 728 O O . SER A 1 94 ? 14.375 18.906 4.125 1 98.88 94 SER A O 1
ATOM 730 N N . ASP A 1 95 ? 14.93 18.438 1.987 1 98.81 95 ASP A N 1
ATOM 731 C CA . ASP A 1 95 ? 14.984 19.844 1.604 1 98.81 95 ASP A CA 1
ATOM 732 C C . ASP A 1 95 ? 13.625 20.516 1.771 1 98.81 95 ASP A C 1
ATOM 734 O O . ASP A 1 95 ? 13.539 21.672 2.189 1 98.81 95 ASP A O 1
ATOM 738 N N . LEU A 1 96 ? 12.625 19.828 1.412 1 98.81 96 LEU A N 1
ATOM 739 C CA . LEU A 1 96 ? 11.273 20.359 1.555 1 98.81 96 LEU A CA 1
ATOM 740 C C . LEU A 1 96 ? 10.961 20.656 3.018 1 98.81 96 LEU A C 1
ATOM 742 O O . LEU A 1 96 ? 10.5 21.75 3.35 1 98.81 96 LEU A O 1
ATOM 746 N N . ALA A 1 97 ? 11.18 19.672 3.879 1 98.88 97 ALA A N 1
ATOM 747 C CA . ALA A 1 97 ? 10.914 19.859 5.301 1 98.88 97 ALA A CA 1
ATOM 748 C C . ALA A 1 97 ? 11.75 21.016 5.871 1 98.88 97 ALA A C 1
ATOM 750 O O . ALA A 1 97 ? 11.227 21.859 6.598 1 98.88 97 ALA A O 1
ATOM 751 N N . LEU A 1 98 ? 13.031 21.031 5.523 1 98.69 98 LEU A N 1
ATOM 752 C CA . LEU A 1 98 ? 13.93 22.047 6.051 1 98.69 98 LEU A CA 1
ATOM 753 C C . LEU A 1 98 ? 13.531 23.438 5.566 1 98.69 98 LEU A C 1
ATOM 755 O O . LEU A 1 98 ? 13.57 24.391 6.332 1 98.69 98 LEU A O 1
ATOM 759 N N . SER A 1 99 ? 13.195 23.484 4.285 1 98.56 99 SER A N 1
ATOM 760 C CA . SER A 1 99 ? 12.781 24.766 3.719 1 98.56 99 SER A CA 1
ATOM 761 C C . SER A 1 99 ? 11.586 25.344 4.473 1 98.56 99 SER A C 1
ATOM 763 O O . SER A 1 99 ? 11.586 26.516 4.844 1 98.56 99 SER A O 1
ATOM 765 N N . TYR A 1 100 ? 10.586 24.547 4.695 1 98.75 100 TYR A N 1
ATOM 766 C CA . TYR A 1 100 ? 9.406 25.016 5.414 1 98.75 100 TYR A CA 1
ATOM 767 C C . TYR A 1 100 ? 9.758 25.375 6.852 1 98.75 100 TYR A C 1
ATOM 769 O O . TYR A 1 100 ? 9.305 26.406 7.363 1 98.75 100 TYR A O 1
ATOM 777 N N . LEU A 1 101 ? 10.539 24.531 7.539 1 98.88 101 LEU A N 1
ATOM 778 C CA . LEU A 1 101 ? 10.812 24.734 8.953 1 98.88 101 LEU A CA 1
ATOM 779 C C . LEU A 1 101 ? 11.633 26 9.172 1 98.88 101 LEU A C 1
ATOM 781 O O . LEU A 1 101 ? 11.508 26.656 10.211 1 98.88 101 LEU A O 1
ATOM 785 N N . ARG A 1 102 ? 12.445 26.391 8.172 1 98.75 102 ARG A N 1
ATOM 786 C CA . ARG A 1 102 ? 13.133 27.672 8.234 1 98.75 102 ARG A CA 1
ATOM 787 C C . ARG A 1 102 ? 12.141 28.828 8.234 1 98.75 102 ARG A C 1
ATOM 789 O O . ARG A 1 102 ? 12.297 29.781 8.992 1 98.75 102 ARG A O 1
ATOM 796 N N . THR A 1 103 ? 11.156 28.719 7.383 1 98.44 103 THR A N 1
ATOM 797 C CA . THR A 1 103 ? 10.117 29.734 7.324 1 98.44 103 THR A CA 1
ATOM 798 C C . THR A 1 103 ? 9.336 29.797 8.633 1 98.44 103 THR A C 1
ATOM 800 O O . THR A 1 103 ? 9.062 30.875 9.156 1 98.44 103 THR A O 1
ATOM 803 N N . ALA A 1 104 ? 8.969 28.641 9.117 1 98.81 104 ALA A N 1
ATOM 804 C CA . ALA A 1 104 ? 8.227 28.562 10.375 1 98.81 104 ALA A CA 1
ATOM 805 C C . ALA A 1 104 ? 9.023 29.172 11.516 1 98.81 104 ALA A C 1
ATOM 807 O O . ALA A 1 104 ? 8.484 29.938 12.32 1 98.81 104 ALA A O 1
ATOM 808 N N . HIS A 1 105 ? 10.305 28.828 11.555 1 98.56 105 HIS A N 1
ATOM 809 C CA . HIS A 1 105 ? 11.18 29.375 12.586 1 98.56 105 HIS A CA 1
ATOM 810 C C . HIS A 1 105 ? 11.242 30.891 12.516 1 98.56 105 HIS A C 1
ATOM 812 O O . HIS A 1 105 ? 11.203 31.578 13.539 1 98.56 105 HIS A O 1
ATOM 818 N N . ALA A 1 106 ? 11.336 31.438 11.344 1 98.44 106 ALA A N 1
ATOM 819 C CA . ALA A 1 106 ? 11.414 32.875 11.133 1 98.44 106 ALA A CA 1
ATOM 820 C C . ALA A 1 106 ? 10.141 33.562 11.609 1 98.44 106 ALA A C 1
ATOM 822 O O . ALA A 1 106 ? 10.156 34.75 11.93 1 98.44 106 ALA A O 1
ATOM 823 N N . GLN A 1 107 ? 9.055 32.844 11.688 1 98.56 107 GLN A N 1
ATOM 824 C CA . GLN A 1 107 ? 7.789 33.406 12.164 1 98.56 107 GLN A CA 1
ATOM 825 C C . GLN A 1 107 ? 7.582 33.094 13.648 1 98.56 107 GLN A C 1
ATOM 827 O O . GLN A 1 107 ? 6.457 33.156 14.148 1 98.56 107 GLN A O 1
ATOM 832 N N . ASN A 1 108 ? 8.594 32.688 14.305 1 98.56 108 ASN A N 1
ATOM 833 C CA . ASN A 1 108 ? 8.656 32.469 15.742 1 98.56 108 ASN A CA 1
ATOM 834 C C . ASN A 1 108 ? 7.801 31.25 16.141 1 98.56 108 ASN A C 1
ATOM 836 O O . ASN A 1 108 ? 7.227 31.234 17.234 1 98.56 108 ASN A O 1
ATOM 840 N N . VAL A 1 109 ? 7.617 30.281 15.242 1 98.81 109 VAL A N 1
ATOM 841 C CA . VAL A 1 109 ? 6.992 29 15.562 1 98.81 109 VAL A CA 1
ATOM 842 C C . VAL A 1 109 ? 7.973 28.125 16.344 1 98.81 109 VAL A C 1
ATOM 844 O O . VAL A 1 109 ? 9.109 27.938 15.914 1 98.81 109 VAL A O 1
ATOM 847 N N . LYS A 1 110 ? 7.508 27.609 17.438 1 98.62 110 LYS A N 1
ATOM 848 C CA . LYS A 1 110 ? 8.367 26.828 18.328 1 98.62 110 LYS A CA 1
ATOM 849 C C . LYS A 1 110 ? 8.18 25.328 18.109 1 98.62 110 LYS A C 1
ATOM 851 O O . LYS A 1 110 ? 9.086 24.531 18.359 1 98.62 110 LYS A O 1
ATOM 856 N N . HIS A 1 111 ? 7.043 24.953 17.656 1 98.69 111 HIS A N 1
ATOM 857 C CA . HIS A 1 111 ? 6.711 23.547 17.422 1 98.69 111 HIS A CA 1
ATOM 858 C C . HIS A 1 111 ? 5.773 23.391 16.234 1 98.69 111 HIS A C 1
ATOM 860 O O . HIS A 1 111 ? 4.863 24.203 16.031 1 98.69 111 HIS A O 1
ATOM 866 N N 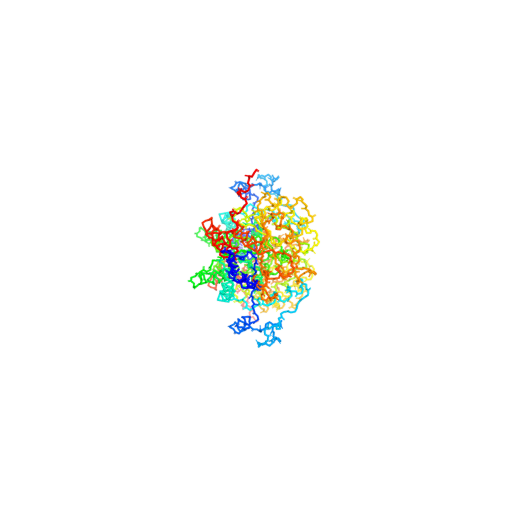. VAL A 1 112 ? 6.055 22.375 15.461 1 98.88 112 VAL A N 1
ATOM 867 C CA . VAL A 1 112 ? 5.203 22.094 14.305 1 98.88 112 VAL A CA 1
ATOM 868 C C . VAL A 1 112 ? 4.832 20.609 14.281 1 98.88 112 VAL A C 1
ATOM 870 O O . VAL A 1 112 ? 5.672 19.75 14.555 1 98.88 112 VAL A O 1
ATOM 873 N N . GLU A 1 113 ? 3.609 20.266 13.984 1 98.88 113 GLU A N 1
ATOM 874 C CA . GLU A 1 113 ? 3.16 18.922 13.641 1 98.88 113 GLU A CA 1
ATOM 875 C C . GLU A 1 113 ? 2.795 18.812 12.164 1 98.88 113 GLU A C 1
ATOM 877 O O . GLU A 1 113 ? 1.804 19.406 11.719 1 98.88 113 GLU A O 1
ATOM 882 N N . LEU A 1 114 ? 3.627 18.094 11.414 1 98.88 114 LEU A N 1
ATOM 883 C CA . LEU A 1 114 ? 3.674 18.109 9.961 1 98.88 114 LEU A CA 1
ATOM 884 C C . LEU A 1 114 ? 2.902 16.938 9.367 1 98.88 114 LEU A C 1
ATOM 886 O O . LEU A 1 114 ? 3.209 15.781 9.656 1 98.88 114 LEU A O 1
ATOM 890 N N . PHE A 1 115 ? 1.922 17.328 8.523 1 98.88 115 PHE A N 1
ATOM 891 C CA . PHE A 1 115 ? 1.243 16.297 7.762 1 98.88 115 PHE A CA 1
ATOM 892 C C . PHE A 1 115 ? 2.068 15.883 6.547 1 98.88 115 PHE A C 1
ATOM 894 O O . PHE A 1 115 ? 2.738 16.719 5.938 1 98.88 115 PHE A O 1
ATOM 901 N N . PHE A 1 116 ? 2.043 14.594 6.18 1 98.81 116 PHE A N 1
ATOM 902 C CA . PHE A 1 116 ? 2.525 14.141 4.879 1 98.81 116 PHE A CA 1
ATOM 903 C C . PHE A 1 116 ? 1.687 12.977 4.367 1 98.81 116 PHE A C 1
ATOM 905 O O . PHE A 1 116 ? 1.036 12.281 5.148 1 98.81 116 PHE A O 1
ATOM 912 N N . ASP A 1 117 ? 1.634 12.836 3.078 1 98.44 117 ASP A N 1
ATOM 913 C CA . ASP A 1 117 ? 0.803 11.836 2.418 1 98.44 117 ASP A CA 1
ATOM 914 C C . ASP A 1 117 ? 1.662 10.812 1.681 1 98.44 117 ASP A C 1
ATOM 916 O O . ASP A 1 117 ? 1.91 10.945 0.48 1 98.44 117 ASP A O 1
ATOM 920 N N . PRO A 1 118 ? 1.943 9.672 2.305 1 98.44 118 PRO A N 1
ATOM 921 C CA . PRO A 1 118 ? 2.848 8.727 1.65 1 98.44 118 PRO A CA 1
ATOM 922 C C . PRO A 1 118 ? 2.266 8.148 0.362 1 98.44 118 PRO A C 1
ATOM 924 O O . PRO A 1 118 ? 3.004 7.883 -0.589 1 98.44 118 PRO A O 1
ATOM 927 N N . GLN A 1 119 ? 0.946 7.922 0.281 1 98.5 119 GLN A N 1
ATOM 928 C CA . GLN A 1 119 ? 0.31 7.305 -0.879 1 98.5 119 GLN A CA 1
ATOM 929 C C . GLN A 1 119 ? 0.521 8.148 -2.133 1 98.5 119 GLN A C 1
ATOM 931 O O . GLN A 1 119 ? 0.585 7.617 -3.242 1 98.5 119 GLN A O 1
ATOM 936 N N . ALA A 1 120 ? 0.658 9.492 -2 1 97.62 120 ALA A N 1
ATOM 937 C CA . ALA A 1 120 ? 0.922 10.367 -3.137 1 97.62 120 ALA A CA 1
ATOM 938 C C . ALA A 1 120 ? 2.297 10.086 -3.736 1 97.62 120 ALA A C 1
ATOM 940 O O . ALA A 1 120 ? 2.549 10.406 -4.902 1 97.62 120 ALA A O 1
ATOM 941 N N . HIS A 1 121 ? 3.182 9.531 -2.988 1 98.38 121 HIS A N 1
ATOM 942 C CA . HIS A 1 121 ? 4.547 9.266 -3.426 1 98.38 121 HIS A CA 1
ATOM 943 C C . HIS A 1 121 ? 4.727 7.801 -3.82 1 98.38 121 HIS A C 1
ATOM 945 O O . HIS A 1 121 ? 5.293 7.504 -4.875 1 98.38 121 HIS A O 1
ATOM 951 N N . THR A 1 122 ? 4.199 6.871 -2.984 1 98.19 122 THR A N 1
ATOM 952 C CA . THR A 1 122 ? 4.371 5.453 -3.268 1 98.19 122 THR A CA 1
ATOM 953 C C . THR A 1 122 ? 3.609 5.055 -4.531 1 98.19 122 THR A C 1
ATOM 955 O O . THR A 1 122 ? 4.047 4.18 -5.277 1 98.19 122 THR A O 1
ATOM 958 N N . SER A 1 123 ? 2.518 5.727 -4.801 1 96.81 123 SER A N 1
ATOM 959 C CA . SER A 1 123 ? 1.719 5.453 -5.992 1 96.81 123 SER A CA 1
ATOM 960 C C . SER A 1 123 ? 2.471 5.832 -7.262 1 96.81 123 SER A C 1
ATOM 962 O O . SER A 1 123 ? 2.115 5.391 -8.359 1 96.81 123 SER A O 1
ATOM 964 N N . ARG A 1 124 ? 3.461 6.625 -7.152 1 94.88 124 ARG A N 1
ATOM 965 C CA . ARG A 1 124 ? 4.23 7.035 -8.32 1 94.88 124 ARG A CA 1
ATOM 966 C C . ARG A 1 124 ? 5.613 6.398 -8.32 1 94.88 124 ARG A C 1
ATOM 968 O O . ARG A 1 124 ? 6.488 6.801 -9.086 1 94.88 124 ARG A O 1
ATOM 975 N N . GLY A 1 125 ? 5.852 5.516 -7.395 1 96 125 GLY A N 1
ATOM 976 C CA . GLY A 1 125 ? 7.062 4.715 -7.457 1 96 125 GLY A CA 1
ATOM 977 C C . GLY A 1 125 ? 8.141 5.191 -6.504 1 96 125 GLY A C 1
ATOM 978 O O . GLY A 1 125 ? 9.312 4.832 -6.656 1 96 125 GLY A O 1
ATOM 979 N N . VAL A 1 126 ? 7.887 6.062 -5.543 1 98.06 126 VAL A N 1
ATOM 980 C CA . VAL A 1 126 ? 8.828 6.48 -4.504 1 98.06 126 VAL A CA 1
ATOM 981 C C . VAL A 1 126 ? 8.609 5.641 -3.248 1 98.06 126 VAL A C 1
ATOM 983 O O . VAL A 1 126 ? 7.547 5.699 -2.629 1 98.06 126 VAL A O 1
ATOM 986 N N . PRO A 1 127 ? 9.594 4.891 -2.775 1 98 127 PRO A N 1
ATOM 987 C CA . PRO A 1 127 ? 9.414 4 -1.626 1 98 127 PRO A CA 1
ATOM 988 C C . PRO A 1 127 ? 9.086 4.754 -0.341 1 98 127 PRO A C 1
ATOM 990 O O . PRO A 1 127 ? 9.617 5.84 -0.102 1 98 127 PRO A O 1
ATOM 993 N N . PHE A 1 128 ? 8.289 4.117 0.555 1 98.56 128 PHE A N 1
ATOM 994 C CA . PHE A 1 128 ? 7.844 4.668 1.829 1 98.56 128 PHE A CA 1
ATOM 995 C C . PHE A 1 128 ? 9.031 5.07 2.691 1 98.56 128 PHE A C 1
ATOM 997 O O . PHE A 1 128 ? 9.078 6.184 3.219 1 98.56 128 PHE A O 1
ATOM 1004 N N . PRO A 1 129 ? 10.125 4.223 2.809 1 98.12 129 PRO A N 1
ATOM 1005 C CA . PRO A 1 129 ? 11.266 4.617 3.635 1 98.12 129 PRO A CA 1
ATOM 1006 C C . PRO A 1 129 ? 11.969 5.875 3.113 1 98.12 129 PRO A C 1
ATOM 1008 O O . PRO A 1 129 ? 12.469 6.676 3.904 1 98.12 129 PRO A O 1
ATOM 1011 N N . THR A 1 130 ? 12.008 6.02 1.788 1 98.62 130 THR A N 1
ATOM 1012 C CA . THR A 1 130 ? 12.641 7.191 1.187 1 98.62 130 THR A CA 1
ATOM 1013 C C . THR A 1 130 ? 11.961 8.477 1.659 1 98.62 130 THR A C 1
ATOM 1015 O O . THR A 1 130 ? 12.633 9.438 2.031 1 98.62 130 THR A O 1
ATOM 1018 N N . VAL A 1 131 ? 10.68 8.43 1.705 1 98.75 131 VAL A N 1
ATOM 1019 C CA . VAL A 1 131 ? 9.883 9.586 2.094 1 98.75 131 VAL A CA 1
ATOM 1020 C C . VAL A 1 131 ? 10.125 9.906 3.568 1 98.75 131 VAL A C 1
ATOM 1022 O O . VAL A 1 131 ? 10.492 11.031 3.914 1 98.75 131 VAL A O 1
ATOM 1025 N N . VAL A 1 132 ? 9.953 8.914 4.457 1 98.69 132 VAL A N 1
ATOM 1026 C CA . VAL A 1 132 ? 9.984 9.125 5.902 1 98.69 132 VAL A CA 1
ATOM 1027 C C . VAL A 1 132 ? 11.398 9.484 6.344 1 98.69 132 VAL A C 1
ATOM 1029 O O . VAL A 1 132 ? 11.594 10.383 7.168 1 98.69 132 VAL A O 1
ATOM 1032 N N . ARG A 1 133 ? 12.406 8.805 5.762 1 98.19 133 ARG A N 1
ATOM 1033 C CA . ARG A 1 133 ? 13.789 9.094 6.129 1 98.19 133 ARG A CA 1
ATOM 1034 C C . ARG A 1 133 ? 14.188 10.5 5.691 1 98.19 133 ARG A C 1
ATOM 1036 O O . ARG A 1 133 ? 14.922 11.195 6.398 1 98.19 133 ARG A O 1
ATOM 1043 N N . GLY A 1 134 ? 13.719 10.883 4.535 1 98.81 134 GLY A N 1
ATOM 1044 C CA . GLY A 1 134 ? 13.969 12.242 4.074 1 98.81 134 GLY A CA 1
ATOM 1045 C C . GLY A 1 134 ? 13.375 13.297 4.992 1 98.81 134 GLY A C 1
ATOM 1046 O O . GLY A 1 134 ? 14.086 14.195 5.449 1 98.81 134 GLY A O 1
ATOM 1047 N N . TYR A 1 135 ? 12.078 13.18 5.301 1 98.88 135 TYR A N 1
ATOM 1048 C CA . TYR A 1 135 ? 11.422 14.141 6.176 1 98.88 135 TYR A CA 1
ATOM 1049 C C . TYR A 1 135 ? 12.062 14.148 7.559 1 98.88 135 TYR A C 1
ATOM 1051 O O . TYR A 1 135 ? 12.266 15.211 8.148 1 98.88 135 TYR A O 1
ATOM 1059 N N . ARG A 1 136 ? 12.406 12.977 8.07 1 98.44 136 ARG A N 1
ATOM 1060 C CA . ARG A 1 136 ? 13.047 12.891 9.375 1 98.44 136 ARG A CA 1
ATOM 1061 C C . ARG A 1 136 ? 14.383 13.625 9.383 1 98.44 136 ARG A C 1
ATOM 1063 O O . ARG A 1 136 ? 14.703 14.344 10.328 1 98.44 136 ARG A O 1
ATOM 1070 N N . HIS A 1 137 ? 15.133 13.406 8.328 1 98.5 137 HIS A N 1
ATOM 1071 C CA . HIS A 1 137 ? 16.422 14.078 8.242 1 98.5 137 HIS A CA 1
ATOM 1072 C C . HIS A 1 137 ? 16.266 15.594 8.25 1 98.5 137 HIS A C 1
ATOM 1074 O O . HIS A 1 137 ? 17.016 16.297 8.93 1 98.5 137 HIS A O 1
ATOM 1080 N N . GLY A 1 138 ? 15.297 16.109 7.461 1 98.75 138 GLY A N 1
ATOM 1081 C CA . GLY A 1 138 ? 15.016 17.531 7.469 1 98.75 138 GLY A CA 1
ATOM 1082 C C . GLY A 1 138 ? 14.609 18.062 8.836 1 98.75 138 GLY A C 1
ATOM 1083 O O . GLY A 1 138 ? 15.07 19.125 9.258 1 98.75 138 GLY A O 1
ATOM 1084 N N . ILE A 1 139 ? 13.828 17.328 9.531 1 98.69 139 ILE A N 1
ATOM 1085 C CA . ILE A 1 139 ? 13.312 17.719 10.836 1 98.69 139 ILE A CA 1
ATOM 1086 C C . ILE A 1 139 ? 14.453 17.734 11.852 1 98.69 139 ILE A C 1
ATOM 1088 O O . ILE A 1 139 ? 14.586 18.703 12.617 1 98.69 139 ILE A O 1
ATOM 1092 N N . VAL A 1 140 ? 15.289 16.688 11.82 1 98.06 140 VAL A N 1
ATOM 1093 C CA . VAL A 1 140 ? 16.406 16.594 12.75 1 98.06 140 VAL A CA 1
ATOM 1094 C C . VAL A 1 140 ? 17.391 17.734 12.492 1 98.06 140 VAL A C 1
ATOM 1096 O O . VAL A 1 140 ? 17.922 18.328 13.438 1 98.06 140 VAL A O 1
ATOM 1099 N N . THR A 1 141 ? 17.625 18.031 11.266 1 98.44 141 THR A N 1
ATOM 1100 C CA . THR A 1 141 ? 18.516 19.125 10.906 1 98.44 141 THR A CA 1
ATOM 1101 C C . THR A 1 141 ? 17.984 20.453 11.43 1 98.44 141 THR A C 1
ATOM 1103 O O . THR A 1 141 ? 18.734 21.25 11.992 1 98.44 141 THR A O 1
ATOM 1106 N N . ALA A 1 142 ? 16.688 20.688 11.234 1 98.56 142 ALA A N 1
ATOM 1107 C CA . ALA A 1 142 ? 16.062 21.922 11.719 1 98.56 142 ALA A CA 1
ATOM 1108 C C . ALA A 1 142 ? 16.141 22 13.242 1 98.56 142 ALA A C 1
ATOM 1110 O O . ALA A 1 142 ? 16.359 23.078 13.797 1 98.56 142 ALA A O 1
ATOM 1111 N N . GLN A 1 143 ? 15.859 20.891 13.883 1 97.06 143 GLN A N 1
ATOM 1112 C CA . GLN A 1 143 ? 15.953 20.859 15.344 1 97.06 143 GLN A CA 1
ATOM 1113 C C . GLN A 1 143 ? 17.359 21.234 15.812 1 97.06 143 GLN A C 1
ATOM 1115 O O . GLN A 1 143 ? 17.516 22.031 16.75 1 97.06 143 GLN A O 1
ATOM 1120 N N . ARG A 1 144 ? 18.328 20.75 15.172 1 96.94 144 ARG A N 1
ATOM 1121 C CA . ARG A 1 144 ? 19.719 20.953 15.562 1 96.94 144 ARG A CA 1
ATOM 1122 C C . ARG A 1 144 ? 20.188 22.375 15.25 1 96.94 144 ARG A C 1
ATOM 1124 O O . ARG A 1 144 ? 20.938 22.969 16.031 1 96.94 144 ARG A O 1
ATOM 1131 N N . THR A 1 145 ? 19.766 22.891 14.148 1 98 145 THR A N 1
ATOM 1132 C CA . THR A 1 145 ? 20.328 24.141 13.664 1 98 145 THR A CA 1
ATOM 1133 C C . THR A 1 145 ? 19.469 25.328 14.078 1 98 145 THR A C 1
ATOM 1135 O O . THR A 1 145 ? 19.984 26.438 14.266 1 98 145 THR A O 1
ATOM 1138 N N . LEU A 1 146 ? 18.125 25.141 14.227 1 98.06 146 LEU A N 1
ATOM 1139 C CA . LEU A 1 146 ? 17.219 26.25 14.484 1 98.06 146 LEU A CA 1
ATOM 1140 C C . LEU A 1 146 ? 16.609 26.141 15.883 1 98.06 146 LEU A C 1
ATOM 1142 O O . LEU A 1 146 ? 16.094 27.125 16.406 1 98.06 146 LEU A O 1
ATOM 1146 N N . GLY A 1 147 ? 16.594 25 16.438 1 96 147 GLY A N 1
ATOM 1147 C CA . GLY A 1 147 ? 15.992 24.781 17.734 1 96 147 GLY A CA 1
ATOM 1148 C C . GLY A 1 147 ? 14.492 24.609 17.672 1 96 147 GLY A C 1
ATOM 1149 O O . GLY A 1 147 ? 13.82 24.578 18.703 1 96 147 GLY A O 1
ATOM 1150 N N . ILE A 1 148 ? 13.945 24.516 16.516 1 97.94 148 ILE A N 1
ATOM 1151 C CA . ILE A 1 148 ? 12.508 24.297 16.344 1 97.94 148 ILE A CA 1
ATOM 1152 C C . ILE A 1 148 ? 12.195 22.812 16.484 1 97.94 148 ILE A C 1
ATOM 1154 O O . ILE A 1 148 ? 12.977 21.953 16.062 1 97.94 148 ILE A O 1
ATOM 1158 N N . SER A 1 149 ? 11.102 22.453 17.125 1 96.25 149 SER A N 1
ATOM 1159 C CA . SER A 1 149 ? 10.695 21.062 17.234 1 96.25 149 SER A CA 1
ATOM 1160 C C . SER A 1 149 ? 9.586 20.719 16.25 1 96.25 149 SER A C 1
ATOM 1162 O O . SER A 1 149 ? 8.758 21.578 15.922 1 96.25 149 SER A O 1
ATOM 1164 N N . ALA A 1 150 ? 9.586 19.469 15.75 1 98.31 150 ALA A N 1
ATOM 1165 C CA . ALA A 1 150 ? 8.578 19.047 14.781 1 98.31 150 ALA A CA 1
ATOM 1166 C C . ALA A 1 150 ? 8.32 17.547 14.859 1 98.31 150 ALA A C 1
ATOM 1168 O O . ALA A 1 150 ? 9.195 16.781 15.273 1 98.31 150 ALA A O 1
ATOM 1169 N N . SER A 1 151 ? 7.125 17.141 14.57 1 98.06 151 SER A N 1
ATOM 1170 C CA . SER A 1 151 ? 6.723 15.734 14.477 1 98.06 151 SER A CA 1
ATOM 1171 C C . SER A 1 151 ? 5.949 15.469 13.188 1 98.06 151 SER A C 1
ATOM 1173 O O . SER A 1 151 ? 5.352 16.375 12.617 1 98.06 151 SER A O 1
ATOM 1175 N N . LEU A 1 152 ? 6.016 14.188 12.766 1 98.81 152 LEU A N 1
ATOM 1176 C CA . LEU A 1 152 ? 5.324 13.797 11.547 1 98.81 152 LEU A CA 1
ATOM 1177 C C . LEU A 1 152 ? 3.984 13.141 11.867 1 98.81 152 LEU A C 1
ATOM 1179 O O . LEU A 1 152 ? 3.889 12.336 12.797 1 98.81 152 LEU A O 1
ATOM 1183 N N . ILE A 1 153 ? 2.967 13.57 11.156 1 98.88 153 ILE A N 1
ATOM 1184 C CA . ILE A 1 153 ? 1.662 12.914 11.141 1 98.88 153 ILE A CA 1
ATOM 1185 C C . ILE A 1 153 ? 1.378 12.359 9.75 1 98.88 153 ILE A C 1
ATOM 1187 O O . ILE A 1 153 ? 1.318 13.109 8.773 1 98.88 153 ILE A O 1
ATOM 1191 N N . MET A 1 154 ? 1.226 11.039 9.617 1 98.88 154 MET A N 1
ATOM 1192 C CA . MET A 1 154 ? 0.955 10.383 8.344 1 98.88 154 MET A CA 1
ATOM 1193 C C . MET A 1 154 ? -0.531 10.445 8.008 1 98.88 154 MET A C 1
ATOM 1195 O O . MET A 1 154 ? -1.368 10 8.789 1 98.88 154 MET A O 1
ATOM 1199 N N . CYS A 1 155 ? -0.854 11 6.848 1 98.81 155 CYS A N 1
ATOM 1200 C CA . CYS A 1 155 ? -2.256 11.086 6.453 1 98.81 155 CYS A CA 1
ATOM 1201 C C . CYS A 1 155 ? -2.562 10.102 5.328 1 98.81 155 CYS A C 1
ATOM 1203 O O . CYS A 1 155 ? -1.73 9.891 4.445 1 98.81 155 CYS A O 1
ATOM 1205 N N . PHE A 1 156 ? -3.76 9.516 5.391 1 98.69 156 PHE A N 1
ATOM 1206 C CA . PHE A 1 156 ? -4.27 8.672 4.309 1 98.69 156 PHE A CA 1
ATOM 1207 C C . PHE A 1 156 ? -5.109 9.492 3.338 1 98.69 156 PHE A C 1
ATOM 1209 O O . PHE A 1 156 ? -5.867 10.375 3.754 1 98.69 156 PHE A O 1
ATOM 1216 N N . LEU A 1 157 ? -4.938 9.219 2.051 1 97.69 157 LEU A N 1
ATOM 1217 C CA . LEU A 1 157 ? -5.758 9.859 1.027 1 97.69 157 LEU A CA 1
ATOM 1218 C C . LEU A 1 157 ? -7.125 9.195 0.936 1 97.69 157 LEU A C 1
ATOM 1220 O O . LEU A 1 157 ? -7.234 8.047 0.494 1 97.69 157 LEU A O 1
ATOM 1224 N N . ARG A 1 158 ? -8.164 9.938 1.263 1 95.69 158 ARG A N 1
ATOM 1225 C CA . ARG A 1 158 ? -9.461 9.297 1.462 1 95.69 158 ARG A CA 1
ATOM 1226 C C . ARG A 1 158 ? -10.18 9.094 0.133 1 95.69 158 ARG A C 1
ATOM 1228 O O . ARG A 1 158 ? -11.219 8.43 0.079 1 95.69 158 ARG A O 1
ATOM 1235 N N . ASP A 1 159 ? -9.633 9.609 -0.995 1 94.56 159 ASP A N 1
ATOM 1236 C CA . ASP A 1 159 ? -10.164 9.266 -2.312 1 94.56 159 ASP A CA 1
ATOM 1237 C C . ASP A 1 159 ? -9.633 7.91 -2.779 1 94.56 159 ASP A C 1
ATOM 1239 O O . ASP A 1 159 ? -10.078 7.383 -3.801 1 94.56 159 ASP A O 1
ATOM 1243 N N . HIS A 1 160 ? -8.695 7.281 -2.068 1 96.75 160 HIS A N 1
ATOM 1244 C CA . HIS A 1 160 ? -8.281 5.895 -2.258 1 96.75 160 HIS A CA 1
ATOM 1245 C C . HIS A 1 160 ? -9.062 4.957 -1.344 1 96.75 160 HIS A C 1
ATOM 1247 O O . HIS A 1 160 ? -9.836 5.41 -0.495 1 96.75 160 HIS A O 1
ATOM 1253 N N . SER A 1 161 ? -8.82 3.576 -1.522 1 96.88 161 SER A N 1
ATOM 1254 C CA . SER A 1 161 ? -9.586 2.584 -0.773 1 96.88 161 SER A CA 1
ATOM 1255 C C . SER A 1 161 ? -9.078 2.459 0.659 1 96.88 161 SER A C 1
ATOM 1257 O O . SER A 1 161 ? -7.922 2.781 0.942 1 96.88 161 SER A O 1
ATOM 1259 N N . ALA A 1 162 ? -9.992 2.037 1.587 1 98.19 162 ALA A N 1
ATOM 1260 C CA . ALA A 1 162 ? -9.602 1.745 2.965 1 98.19 162 ALA A CA 1
ATOM 1261 C C . ALA A 1 162 ? -8.547 0.644 3.014 1 98.19 162 ALA A C 1
ATOM 1263 O O . ALA A 1 162 ? -7.668 0.654 3.881 1 98.19 162 ALA A O 1
ATOM 1264 N N . GLU A 1 163 ? -8.555 -0.353 2.049 1 97.62 163 GLU A N 1
ATOM 1265 C CA . GLU A 1 163 ? -7.57 -1.424 1.965 1 97.62 163 GLU A CA 1
ATOM 1266 C C . GLU A 1 163 ? -6.172 -0.866 1.704 1 97.62 163 GLU A C 1
ATOM 1268 O O . GLU A 1 163 ? -5.195 -1.31 2.314 1 97.62 163 GLU A O 1
ATOM 1273 N N . TYR A 1 164 ? -6.113 0.122 0.802 1 98.38 164 TYR A N 1
ATOM 1274 C CA . TYR A 1 164 ? -4.859 0.797 0.499 1 98.38 164 TYR A CA 1
ATOM 1275 C C . TYR A 1 164 ? -4.34 1.557 1.715 1 98.38 164 TYR A C 1
ATOM 1277 O O . TYR A 1 164 ? -3.145 1.525 2.012 1 98.38 164 TYR A O 1
ATOM 1285 N N . ALA A 1 165 ? -5.266 2.18 2.451 1 98.81 165 ALA A N 1
ATOM 1286 C CA . ALA A 1 165 ? -4.898 2.883 3.676 1 98.81 165 ALA A CA 1
ATOM 1287 C C . ALA A 1 165 ? -4.348 1.916 4.723 1 98.81 165 ALA A C 1
ATOM 1289 O O . ALA A 1 165 ? -3.34 2.203 5.371 1 98.81 165 ALA A O 1
ATOM 1290 N N . MET A 1 166 ? -4.988 0.775 4.895 1 98.56 166 MET A N 1
ATOM 1291 C CA . MET A 1 166 ? -4.531 -0.225 5.855 1 98.56 166 MET A CA 1
ATOM 1292 C C . MET A 1 166 ? -3.133 -0.721 5.504 1 98.56 166 MET A C 1
ATOM 1294 O O . MET A 1 166 ? -2.277 -0.857 6.383 1 98.56 166 MET A O 1
ATOM 1298 N N . SER A 1 167 ? -2.951 -0.995 4.195 1 98.25 167 SER A N 1
ATOM 1299 C CA . SER A 1 167 ? -1.628 -1.418 3.746 1 98.25 167 SER A CA 1
ATOM 1300 C C . SER A 1 167 ? -0.573 -0.365 4.066 1 98.25 167 SER A C 1
ATOM 1302 O O . SER A 1 167 ? 0.536 -0.698 4.492 1 98.25 167 SER A O 1
ATOM 1304 N N . THR A 1 168 ? -0.892 0.914 3.881 1 98.69 168 THR A N 1
ATOM 1305 C CA . THR A 1 168 ? 0.012 2.018 4.188 1 98.69 168 THR A CA 1
ATOM 1306 C C . THR A 1 168 ? 0.3 2.078 5.688 1 98.69 168 THR A C 1
ATOM 1308 O O . THR A 1 168 ? 1.441 2.301 6.094 1 98.69 168 THR A O 1
ATOM 1311 N N . LEU A 1 169 ? -0.745 1.879 6.504 1 98.81 169 LEU A N 1
ATOM 1312 C CA . LEU A 1 169 ? -0.562 1.834 7.949 1 98.81 169 LEU A CA 1
ATOM 1313 C C . LEU A 1 169 ? 0.427 0.742 8.344 1 98.81 169 LEU A C 1
ATOM 1315 O O . LEU A 1 169 ? 1.312 0.967 9.172 1 98.81 169 LEU A O 1
ATOM 1319 N N . MET A 1 170 ? 0.343 -0.441 7.73 1 97.88 170 MET A N 1
ATOM 1320 C CA . MET A 1 170 ? 1.251 -1.542 8.039 1 97.88 170 MET A CA 1
ATOM 1321 C C . MET A 1 170 ? 2.686 -1.187 7.664 1 97.88 170 MET A C 1
ATOM 1323 O O . MET A 1 170 ? 3.625 -1.538 8.375 1 97.88 170 MET A O 1
ATOM 1327 N N . GLU A 1 171 ? 2.793 -0.511 6.598 1 97.31 171 GLU A N 1
ATOM 1328 C CA . GLU A 1 171 ? 4.117 -0.114 6.125 1 97.31 171 GLU A CA 1
ATOM 1329 C C . GLU A 1 171 ? 4.77 0.878 7.086 1 97.31 171 GLU A C 1
ATOM 1331 O O . GLU A 1 171 ? 5.992 1.015 7.109 1 97.31 171 GLU A O 1
ATOM 1336 N N . SER A 1 172 ? 4.012 1.578 7.914 1 98.44 172 SER A N 1
ATOM 1337 C CA . SER A 1 172 ? 4.504 2.641 8.789 1 98.44 172 SER A CA 1
ATOM 1338 C C . SER A 1 172 ? 5.062 2.074 10.086 1 98.44 172 SER A C 1
ATOM 1340 O O . SER A 1 172 ? 5.781 2.766 10.812 1 98.44 172 SER A O 1
ATOM 1342 N N . LEU A 1 173 ? 4.746 0.834 10.414 1 97.44 173 LEU A N 1
ATOM 1343 C CA . LEU A 1 173 ? 4.965 0.292 11.75 1 97.44 173 LEU A CA 1
ATOM 1344 C C . LEU A 1 173 ? 6.449 0.301 12.102 1 97.44 173 LEU A C 1
ATOM 1346 O O . LEU A 1 173 ? 6.82 0.625 13.234 1 97.44 173 LEU A O 1
ATOM 1350 N N . PRO A 1 174 ? 7.395 0.049 11.109 1 95.31 174 PRO A N 1
ATOM 1351 C CA . PRO A 1 174 ? 8.82 0.132 11.445 1 95.31 174 PRO A CA 1
ATOM 1352 C C . PRO A 1 174 ? 9.281 1.564 11.711 1 95.31 174 PRO A C 1
ATOM 1354 O O . PRO A 1 174 ? 10.383 1.777 12.219 1 95.31 174 PRO A O 1
ATOM 1357 N N . PHE A 1 175 ? 8.477 2.561 11.453 1 97.19 175 PHE A N 1
ATOM 1358 C CA . PHE A 1 175 ? 8.875 3.961 11.539 1 97.19 175 PHE A CA 1
ATOM 1359 C C . PHE A 1 175 ? 8.078 4.684 12.625 1 97.19 175 PHE A C 1
ATOM 1361 O O . PHE A 1 175 ? 7.953 5.906 12.594 1 97.19 175 PHE A O 1
ATOM 1368 N N . LYS A 1 176 ? 7.594 3.998 13.602 1 94 176 LYS A N 1
ATOM 1369 C CA . LYS A 1 176 ? 6.719 4.555 14.625 1 94 176 LYS A CA 1
ATOM 1370 C C . LYS A 1 176 ? 7.438 5.621 15.445 1 94 176 LYS A C 1
ATOM 1372 O O . LYS A 1 176 ? 6.805 6.551 15.953 1 94 176 LYS A O 1
ATOM 1377 N N . ASP A 1 177 ? 8.75 5.539 15.477 1 93.62 177 ASP A N 1
ATOM 1378 C CA . ASP A 1 177 ? 9.523 6.52 16.234 1 93.62 177 ASP A CA 1
ATOM 1379 C C . ASP A 1 177 ? 9.539 7.871 15.531 1 93.62 177 ASP A C 1
ATOM 1381 O O . ASP A 1 177 ? 9.82 8.898 16.156 1 93.62 177 ASP A O 1
ATOM 1385 N N . SER A 1 178 ? 9.211 7.84 14.219 1 95.56 178 SER A N 1
ATOM 1386 C CA . SER A 1 178 ? 9.273 9.062 13.43 1 95.56 178 SER A CA 1
ATOM 1387 C C . SER A 1 178 ? 7.879 9.633 13.188 1 95.56 178 SER A C 1
ATOM 1389 O O . SER A 1 178 ? 7.742 10.789 12.773 1 95.56 178 SER A O 1
ATOM 1391 N N . ILE A 1 179 ? 6.84 8.859 13.445 1 98.56 179 ILE A N 1
ATOM 1392 C CA . ILE A 1 179 ? 5.465 9.234 13.133 1 98.56 179 ILE A CA 1
ATOM 1393 C C . ILE A 1 179 ? 4.625 9.211 14.406 1 98.56 179 ILE A C 1
ATOM 1395 O O . ILE A 1 179 ? 4.422 8.148 15.008 1 98.56 179 ILE A O 1
ATOM 1399 N N . ILE A 1 180 ? 4.09 10.352 14.781 1 98.06 180 ILE A N 1
ATOM 1400 C CA . ILE A 1 180 ? 3.463 10.445 16.094 1 98.06 180 ILE A CA 1
ATOM 1401 C C . ILE A 1 180 ? 1.974 10.133 15.977 1 98.06 180 ILE A C 1
ATOM 1403 O O . ILE A 1 180 ? 1.339 9.734 16.953 1 98.06 180 ILE A O 1
ATOM 1407 N N . GLY A 1 181 ? 1.431 10.297 14.773 1 98.69 181 GLY A N 1
ATOM 1408 C CA . GLY A 1 181 ? 0.006 10.078 14.586 1 98.69 181 GLY A CA 1
ATOM 1409 C C . GLY A 1 181 ? -0.379 9.883 13.125 1 98.69 181 GLY A C 1
ATOM 1410 O O . GLY A 1 181 ? 0.476 9.938 12.242 1 98.69 181 GLY A O 1
ATOM 1411 N N . VAL A 1 182 ? -1.689 9.594 12.93 1 98.88 182 VAL A N 1
ATOM 1412 C CA . VAL A 1 182 ? -2.213 9.422 11.578 1 98.88 182 VAL A CA 1
ATOM 1413 C C . VAL A 1 182 ? -3.428 10.32 11.375 1 98.88 182 VAL A C 1
ATOM 1415 O O . VAL A 1 182 ? -4.098 10.695 12.344 1 98.88 182 VAL A O 1
ATOM 1418 N N . GLY A 1 183 ? -3.617 10.75 10.141 1 98.75 183 GLY A N 1
ATOM 1419 C CA . GLY A 1 183 ? -4.758 11.57 9.758 1 98.75 183 GLY A CA 1
ATOM 1420 C C . GLY A 1 183 ? -5.402 11.125 8.461 1 98.75 183 GLY A C 1
ATOM 1421 O O . GLY A 1 183 ? -5.004 10.109 7.875 1 98.75 183 GLY A O 1
ATOM 1422 N N . LEU A 1 184 ? -6.426 11.789 8.086 1 98.5 184 LEU A N 1
ATOM 1423 C CA . LEU A 1 184 ? -7.203 11.57 6.871 1 98.5 184 LEU A CA 1
ATOM 1424 C C . LEU A 1 184 ? -7.43 12.875 6.121 1 98.5 184 LEU A C 1
ATOM 1426 O O . LEU A 1 184 ? -7.832 13.875 6.719 1 98.5 184 LEU A O 1
ATOM 1430 N N . ASP A 1 185 ? -7.082 12.867 4.859 1 96.38 185 ASP A N 1
ATOM 1431 C CA . ASP A 1 185 ? -7.305 14.078 4.07 1 96.38 185 ASP A CA 1
ATOM 1432 C C . ASP A 1 185 ? -7.621 13.734 2.617 1 96.38 185 ASP A C 1
ATOM 1434 O O . ASP A 1 185 ? -8.062 12.625 2.316 1 96.38 185 ASP A O 1
ATOM 1438 N N . SER A 1 186 ? -7.574 14.719 1.754 1 93.38 186 SER A N 1
ATOM 1439 C CA . SER A 1 186 ? -7.891 14.625 0.332 1 93.38 186 SER A CA 1
ATOM 1440 C C . SER A 1 186 ? -9.383 14.82 0.083 1 93.38 186 SER A C 1
ATOM 1442 O O . SER A 1 186 ? -10.055 15.508 0.85 1 93.38 186 SER A O 1
ATOM 1444 N N . ASP A 1 187 ? -9.953 14.375 -1.029 1 89.75 187 ASP A N 1
ATOM 1445 C CA . ASP A 1 187 ? -11.312 14.656 -1.461 1 89.75 187 ASP A CA 1
ATOM 1446 C C . ASP A 1 187 ? -12.336 13.992 -0.535 1 89.75 187 ASP A C 1
ATOM 1448 O O . ASP A 1 187 ? -12.438 12.766 -0.497 1 89.75 187 ASP A O 1
ATOM 1452 N N . GLU A 1 188 ? -13.07 14.734 0.163 1 89.44 188 GLU A N 1
ATOM 1453 C CA . GLU A 1 188 ? -14.008 14.242 1.169 1 89.44 188 GLU A CA 1
ATOM 1454 C C . GLU A 1 188 ? -15.32 13.797 0.531 1 89.44 188 GLU A C 1
ATOM 1456 O O . GLU A 1 188 ? -16.109 13.078 1.153 1 89.44 188 GLU A O 1
ATOM 1461 N N . ARG A 1 189 ? -15.648 14.203 -0.672 1 88.81 189 ARG A N 1
ATOM 1462 C CA . ARG A 1 189 ? -16.922 13.883 -1.319 1 88.81 189 ARG A CA 1
ATOM 1463 C C . ARG A 1 189 ? -17.094 12.375 -1.456 1 88.81 189 ARG A C 1
ATOM 1465 O O . ARG A 1 189 ? -16.281 11.703 -2.084 1 88.81 189 ARG A O 1
ATOM 1472 N N . GLU A 1 190 ? -18.078 11.875 -0.824 1 91.25 190 GLU A N 1
ATOM 1473 C CA . GLU A 1 190 ? -18.438 10.461 -0.852 1 91.25 190 GLU A CA 1
ATOM 1474 C C . GLU A 1 190 ? -17.391 9.602 -0.16 1 91.25 190 GLU A C 1
ATOM 1476 O O . GLU A 1 190 ? -17.312 8.398 -0.4 1 91.25 190 GLU A O 1
ATOM 1481 N N . ASN A 1 191 ? -16.562 10.164 0.6 1 95.19 191 ASN A N 1
ATOM 1482 C CA . ASN A 1 191 ? -15.539 9.461 1.363 1 95.19 191 ASN A CA 1
ATOM 1483 C C . ASN A 1 191 ? -15.60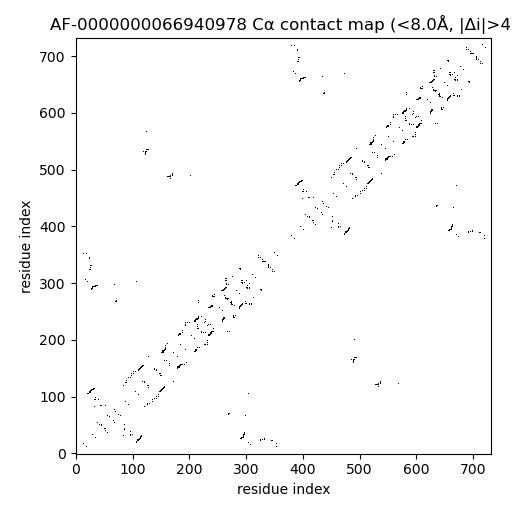9 9.812 2.848 1 95.19 191 ASN A C 1
ATOM 1485 O O . ASN A 1 191 ? -14.711 10.469 3.381 1 95.19 191 ASN A O 1
ATOM 1489 N N . PRO A 1 192 ? -16.656 9.375 3.441 1 96.5 192 PRO A N 1
ATOM 1490 C CA . PRO A 1 192 ? -16.859 9.703 4.855 1 96.5 192 PRO A CA 1
ATOM 1491 C C . PRO A 1 192 ? -15.797 9.07 5.758 1 96.5 192 PRO A C 1
ATOM 1493 O O . PRO A 1 192 ? -15.172 8.07 5.387 1 96.5 192 PRO A O 1
ATOM 1496 N N . PRO A 1 193 ? -15.602 9.641 6.973 1 97.44 193 PRO A N 1
ATOM 1497 C CA . PRO A 1 193 ? -14.672 9.055 7.941 1 97.44 193 PRO A CA 1
ATOM 1498 C C . PRO A 1 193 ? -14.961 7.586 8.234 1 97.44 193 PRO A C 1
ATOM 1500 O O . PRO A 1 193 ? -14.031 6.789 8.391 1 97.44 193 PRO A O 1
ATOM 1503 N N . SER A 1 194 ? -16.203 7.191 8.211 1 97.38 194 SER A N 1
ATOM 1504 C CA . SER A 1 194 ? -16.609 5.836 8.57 1 97.38 194 SER A CA 1
ATOM 1505 C C . SER A 1 194 ? -16.047 4.812 7.598 1 97.38 194 SER A C 1
ATOM 1507 O O . SER A 1 194 ? -15.812 3.658 7.965 1 97.38 194 SER A O 1
ATOM 1509 N N . LYS A 1 195 ? -15.852 5.199 6.352 1 97.62 195 LYS A N 1
ATOM 1510 C CA . LYS A 1 195 ? -15.227 4.355 5.34 1 97.62 195 LYS A CA 1
ATOM 1511 C C . LYS A 1 19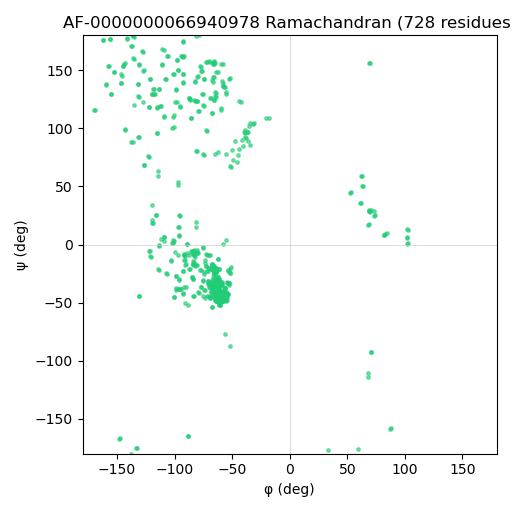5 ? -13.875 3.832 5.824 1 97.62 195 LYS A C 1
ATOM 1513 O O . LYS A 1 195 ? -13.445 2.748 5.422 1 97.62 195 LYS A O 1
ATOM 1518 N N . PHE A 1 196 ? -13.234 4.508 6.793 1 98.5 196 PHE A N 1
ATOM 1519 C CA . PHE A 1 196 ? -11.875 4.191 7.227 1 98.5 196 PHE A CA 1
ATOM 1520 C C . PHE A 1 196 ? -11.859 3.799 8.695 1 98.5 196 PHE A C 1
ATOM 1522 O O . PHE A 1 196 ? -10.805 3.812 9.336 1 98.5 196 PHE A O 1
ATOM 1529 N N . ALA A 1 197 ? -12.984 3.436 9.25 1 98.19 197 ALA A N 1
ATOM 1530 C CA . ALA A 1 197 ? -13.109 3.152 10.68 1 98.19 197 ALA A CA 1
ATOM 1531 C C . ALA A 1 197 ? -12.148 2.049 11.102 1 98.19 197 ALA A C 1
ATOM 1533 O O . ALA A 1 197 ? -11.469 2.17 12.125 1 98.19 197 ALA A O 1
ATOM 1534 N N . SER A 1 198 ? -12.023 0.951 10.32 1 97.94 198 SER A N 1
ATOM 1535 C CA . SER A 1 198 ? -11.164 -0.177 10.672 1 97.94 198 SER A CA 1
ATOM 1536 C C . SER A 1 198 ? -9.695 0.222 10.656 1 97.94 198 SER A C 1
ATOM 1538 O O . SER A 1 198 ? -8.906 -0.267 11.477 1 97.94 198 SER A O 1
ATOM 1540 N N . VAL A 1 199 ? -9.297 1.05 9.734 1 98.75 199 VAL A N 1
ATOM 1541 C CA . VAL A 1 199 ? -7.922 1.524 9.633 1 98.75 199 VAL A CA 1
ATOM 1542 C C . VAL A 1 199 ? -7.555 2.316 10.891 1 98.75 199 VAL A C 1
ATOM 1544 O O . VAL A 1 199 ? -6.504 2.09 11.492 1 98.75 199 VAL A O 1
ATOM 1547 N N . PHE A 1 200 ? -8.43 3.215 11.328 1 98.75 200 PHE A N 1
ATOM 1548 C CA . PHE A 1 200 ? -8.133 4.09 12.461 1 98.75 200 PHE A CA 1
ATOM 1549 C C . PHE A 1 200 ? -8.234 3.328 13.773 1 98.75 200 PHE A C 1
ATOM 1551 O O . PHE A 1 200 ? -7.516 3.635 14.734 1 98.75 200 PHE A O 1
ATOM 1558 N N . GLN A 1 201 ? -9.117 2.342 13.781 1 98.06 201 GLN A N 1
ATOM 1559 C CA . GLN A 1 201 ? -9.125 1.46 14.945 1 98.06 201 GLN A CA 1
ATOM 1560 C C . GLN A 1 201 ? -7.785 0.746 15.102 1 98.06 201 GLN A C 1
ATOM 1562 O O . GLN A 1 201 ? -7.25 0.658 16.203 1 98.06 201 GLN A O 1
ATOM 1567 N N . ARG A 1 202 ? -7.281 0.208 14 1 98.19 202 ARG A N 1
ATOM 1568 C CA . ARG A 1 202 ? -5.984 -0.456 14.023 1 98.19 202 ARG A CA 1
ATOM 1569 C C . ARG A 1 202 ? -4.875 0.522 14.398 1 98.19 202 ARG A C 1
ATOM 1571 O O . ARG A 1 202 ? -3.979 0.185 15.18 1 98.19 202 ARG A O 1
ATOM 1578 N N . ALA A 1 203 ? -4.898 1.743 13.875 1 98.62 203 ALA A N 1
ATOM 1579 C CA . ALA A 1 203 ? -3.908 2.768 14.188 1 98.62 203 ALA A CA 1
ATOM 1580 C C . ALA A 1 203 ? -3.891 3.072 15.688 1 98.62 203 ALA A C 1
ATOM 1582 O O . ALA A 1 203 ? -2.82 3.195 16.281 1 98.62 203 ALA A O 1
ATOM 1583 N N . SER A 1 204 ? -5.074 3.176 16.219 1 97.94 204 SER A N 1
ATOM 1584 C CA . SER A 1 204 ? -5.184 3.42 17.656 1 97.94 204 SER A CA 1
ATOM 1585 C C . SER A 1 204 ? -4.551 2.289 18.469 1 97.94 204 SER A C 1
ATOM 1587 O O . SER A 1 204 ? -3.824 2.537 19.422 1 97.94 204 SER A O 1
ATOM 1589 N N . ARG A 1 205 ? -4.809 1.059 18.062 1 96.5 205 ARG A N 1
ATOM 1590 C CA . ARG A 1 205 ? -4.258 -0.108 18.75 1 96.5 205 ARG A CA 1
ATOM 1591 C C . ARG A 1 205 ? -2.736 -0.127 18.656 1 96.5 205 ARG A C 1
ATOM 1593 O O . ARG A 1 205 ? -2.064 -0.634 19.562 1 96.5 205 ARG A O 1
ATOM 1600 N N . GLU A 1 206 ? -2.236 0.453 17.594 1 96.62 206 GLU A N 1
ATOM 1601 C CA . GLU A 1 206 ? -0.79 0.49 17.406 1 96.62 206 GLU A CA 1
ATOM 1602 C C . GLU A 1 206 ? -0.162 1.652 18.172 1 96.62 206 GLU A C 1
ATOM 1604 O O . GLU A 1 206 ? 1.062 1.803 18.188 1 96.62 206 GLU A O 1
ATOM 1609 N N . GLY A 1 207 ? -0.982 2.557 18.734 1 96.44 207 GLY A N 1
ATOM 1610 C CA . GLY A 1 207 ? -0.465 3.607 19.594 1 96.44 207 GLY A CA 1
ATOM 1611 C C . GLY A 1 207 ? -0.371 4.953 18.891 1 96.44 207 GLY A C 1
ATOM 1612 O O . GLY A 1 207 ? 0.163 5.914 19.453 1 96.44 207 GLY A O 1
ATOM 1613 N N . TYR A 1 208 ? -0.866 5.035 17.688 1 98.56 208 TYR A N 1
ATOM 1614 C CA . TYR A 1 208 ? -0.857 6.316 16.984 1 98.56 208 TYR A CA 1
ATOM 1615 C C . TYR A 1 208 ? -1.924 7.25 17.547 1 98.56 208 TYR A C 1
ATOM 1617 O O . TYR A 1 208 ? -3.01 6.805 17.922 1 98.56 208 TYR A O 1
ATOM 1625 N N . LEU A 1 209 ? -1.567 8.531 17.609 1 98.31 209 LEU A N 1
ATOM 1626 C CA . LEU A 1 209 ? -2.598 9.539 17.859 1 98.31 209 LEU A CA 1
ATOM 1627 C C . LEU A 1 209 ? -3.4 9.805 16.578 1 98.31 209 LEU A C 1
ATOM 1629 O O . LEU A 1 209 ? -2.9 9.609 15.477 1 98.31 209 LEU A O 1
ATOM 1633 N N . LEU A 1 210 ? -4.668 10.156 16.75 1 98.81 210 LEU A N 1
ATOM 1634 C CA . LEU A 1 210 ? -5.57 10.195 15.594 1 98.81 210 LEU A CA 1
ATOM 1635 C C . LEU A 1 210 ? -6.098 11.602 15.367 1 98.81 210 LEU A C 1
ATOM 1637 O O . LEU A 1 210 ? -6.512 12.281 16.312 1 98.81 210 LEU A O 1
ATOM 1641 N N . THR A 1 211 ? -6.082 12.055 14.141 1 98.69 211 THR A N 1
ATOM 1642 C CA . THR A 1 211 ? -6.777 13.25 13.695 1 98.69 211 THR A CA 1
ATOM 1643 C C . THR A 1 211 ? -7.457 13.016 12.344 1 98.69 211 THR A C 1
ATOM 1645 O O . THR A 1 211 ? -7.387 11.914 11.797 1 98.69 211 THR A O 1
ATOM 1648 N N . MET A 1 212 ? -8.297 13.984 11.906 1 98 212 MET A N 1
ATOM 1649 C CA . MET A 1 212 ? -8.977 13.828 10.625 1 98 212 MET A CA 1
ATOM 1650 C C . MET A 1 212 ? -9.453 15.18 10.094 1 98 212 MET A C 1
ATOM 1652 O O . MET A 1 212 ? -9.984 15.992 10.852 1 98 212 MET A O 1
ATOM 1656 N N . HIS A 1 213 ? -9.211 15.266 8.812 1 97 213 HIS A N 1
ATOM 1657 C CA . HIS A 1 213 ? -9.867 16.391 8.148 1 97 213 HIS A CA 1
ATOM 1658 C C . HIS A 1 213 ? -11.383 16.172 8.094 1 97 213 HIS A C 1
ATOM 1660 O O . HIS A 1 213 ? -11.852 15.117 7.68 1 97 213 HIS A O 1
ATOM 1666 N N . CYS A 1 214 ? -12.188 17.031 8.539 1 91.44 214 CYS A N 1
ATOM 1667 C CA . CYS A 1 214 ? -13.641 17.016 8.375 1 91.44 214 CYS A CA 1
ATOM 1668 C C . CYS A 1 214 ? -14.109 18.266 7.629 1 91.44 214 CYS A C 1
ATOM 1670 O O . CYS A 1 214 ? -15.266 18.672 7.75 1 91.44 214 CYS A O 1
ATOM 1672 N N . ASP A 1 215 ? -13.383 18.781 6.73 1 78.12 215 ASP A N 1
ATOM 1673 C CA . ASP A 1 215 ? -13.523 19.812 5.699 1 78.12 215 ASP A CA 1
ATOM 1674 C C . ASP A 1 215 ? -14.461 20.922 6.156 1 78.12 215 ASP A C 1
ATOM 1676 O O . ASP A 1 215 ? -14.82 21 7.332 1 78.12 215 ASP A O 1
ATOM 1680 N N . ILE A 1 216 ? -14.648 21.812 5.23 1 85.12 216 ILE A N 1
ATOM 1681 C CA . ILE A 1 216 ? -15.406 23.031 5.5 1 85.12 216 ILE A CA 1
ATOM 1682 C C . ILE A 1 216 ? -16.516 23.188 4.461 1 85.12 216 ILE A C 1
ATOM 1684 O O . ILE A 1 216 ? -16.25 23.219 3.258 1 85.12 216 ILE A O 1
ATOM 1688 N N . ASP A 1 217 ? -17.719 23.281 4.883 1 88.12 217 ASP A N 1
ATOM 1689 C CA . ASP A 1 217 ? -18.875 23.578 4.062 1 88.12 217 ASP A CA 1
ATOM 1690 C C . ASP A 1 217 ? -19.094 22.516 2.998 1 88.12 217 ASP A C 1
ATOM 1692 O O . ASP A 1 217 ? -19.375 22.828 1.84 1 88.12 217 ASP A O 1
ATOM 1696 N N . GLN A 1 218 ? -18.812 21.25 3.318 1 87.38 218 GLN A N 1
ATOM 1697 C CA . GLN A 1 218 ? -19.094 20.109 2.445 1 87.38 218 GLN A CA 1
ATOM 1698 C C . GLN A 1 218 ? -20.391 19.422 2.846 1 87.38 218 GLN A C 1
ATOM 1700 O O . GLN A 1 218 ? -20.891 19.609 3.959 1 87.38 218 GLN A O 1
ATOM 1705 N N . PRO A 1 219 ? -20.953 18.672 1.866 1 88.88 219 PRO A N 1
ATOM 1706 C CA . PRO A 1 219 ? -22.156 17.906 2.225 1 88.88 219 PRO A CA 1
ATOM 1707 C C . PRO A 1 219 ? -21.906 16.953 3.387 1 88.88 219 PRO A C 1
ATOM 1709 O O . PRO A 1 219 ? -20.859 16.312 3.461 1 88.88 219 PRO A O 1
ATOM 1712 N N . ASN A 1 220 ? -22.812 16.906 4.328 1 92.44 220 ASN A N 1
ATOM 1713 C CA . ASN A 1 220 ? -22.844 15.945 5.426 1 92.44 220 ASN A CA 1
ATOM 1714 C C . ASN A 1 220 ? -21.703 16.188 6.41 1 92.44 220 ASN A C 1
ATOM 1716 O O . ASN A 1 220 ? -21.281 15.273 7.121 1 92.44 220 ASN A O 1
ATOM 1720 N N . THR A 1 221 ? -21.312 17.422 6.488 1 93.31 221 THR A N 1
ATOM 1721 C CA . THR A 1 221 ? -20.141 17.734 7.293 1 93.31 221 THR A CA 1
ATOM 1722 C C . THR A 1 221 ? -20.391 17.438 8.766 1 93.31 221 THR A C 1
ATOM 1724 O O . THR A 1 221 ? -19.531 16.891 9.461 1 93.31 221 THR A O 1
ATOM 1727 N N . LEU A 1 222 ? -21.547 17.797 9.32 1 96.5 222 LEU A N 1
ATOM 1728 C CA . LEU A 1 222 ? -21.844 17.531 10.727 1 96.5 222 LEU A CA 1
ATOM 1729 C C . LEU A 1 222 ? -21.875 16.047 11.016 1 96.5 222 LEU A C 1
ATOM 1731 O O . LEU A 1 222 ? -21.406 15.594 12.062 1 96.5 222 LEU A O 1
ATOM 1735 N N . THR A 1 223 ? -22.406 15.305 10.094 1 96.12 223 THR A N 1
ATOM 1736 C CA . THR A 1 223 ? -22.406 13.852 10.211 1 96.12 223 THR A CA 1
ATOM 1737 C C . THR A 1 223 ? -20.969 13.312 10.219 1 96.12 223 THR A C 1
ATOM 1739 O O . THR A 1 223 ? -20.641 12.445 11.031 1 96.12 223 THR A O 1
ATOM 1742 N N . HIS A 1 224 ? -20.172 13.812 9.328 1 96.69 224 HIS A N 1
ATOM 1743 C CA . HIS A 1 224 ? -18.781 13.383 9.242 1 96.69 224 HIS A CA 1
ATOM 1744 C C . HIS A 1 224 ? -18.016 13.695 10.523 1 96.69 224 HIS A C 1
ATOM 1746 O O . HIS A 1 224 ? -17.25 12.867 11.016 1 96.69 224 HIS A O 1
ATOM 1752 N N . ILE A 1 225 ? -18.266 14.875 11.047 1 97.62 225 ILE A N 1
ATOM 1753 C CA . ILE A 1 225 ? -17.609 15.266 12.297 1 97.62 225 ILE A CA 1
ATOM 1754 C C . ILE A 1 225 ? -18.094 14.359 13.43 1 97.62 225 ILE A C 1
ATOM 1756 O O . ILE A 1 225 ? -17.297 13.938 14.273 1 97.62 225 ILE A O 1
ATOM 1760 N N . GLY A 1 226 ? -19.359 14.07 13.445 1 97.31 226 GLY A N 1
ATOM 1761 C CA . GLY A 1 226 ? -19.875 13.117 14.414 1 97.31 226 GLY A CA 1
ATOM 1762 C C . GLY A 1 226 ? -19.219 11.758 14.336 1 97.31 226 GLY A C 1
ATOM 1763 O O . GLY A 1 226 ? -18.922 11.148 15.367 1 97.31 226 GLY A O 1
ATOM 1764 N N . GLN A 1 227 ? -19.016 11.242 13.133 1 97.62 227 GLN A N 1
ATOM 1765 C CA . GLN A 1 227 ? -18.328 9.969 12.93 1 97.62 227 GLN A CA 1
ATOM 1766 C C . GLN A 1 227 ? -16.891 10.031 13.461 1 97.62 227 GLN A C 1
ATOM 1768 O O . GLN A 1 227 ? -16.438 9.102 14.133 1 97.62 227 GLN A O 1
ATOM 1773 N N . ALA A 1 228 ? -16.188 11.133 13.18 1 97.94 228 ALA A N 1
ATOM 1774 C CA . ALA A 1 228 ? -14.812 11.305 13.633 1 97.94 228 ALA A CA 1
ATOM 1775 C C . ALA A 1 228 ? -14.734 11.312 15.156 1 97.94 228 ALA A C 1
ATOM 1777 O O . ALA A 1 228 ? -13.844 10.695 15.742 1 97.94 228 ALA A O 1
ATOM 1778 N N . VAL A 1 229 ? -15.711 11.945 15.805 1 97.75 229 VAL A N 1
ATOM 1779 C CA . VAL A 1 229 ? -15.68 12.172 17.25 1 97.75 229 VAL A CA 1
ATOM 1780 C C . VAL A 1 229 ? -16.188 10.938 17.984 1 97.75 229 VAL A C 1
ATOM 1782 O O . VAL A 1 229 ? -15.562 10.461 18.922 1 97.75 229 VAL A O 1
ATOM 1785 N N . ASN A 1 230 ? -17.266 10.383 17.484 1 96.62 230 ASN A N 1
ATOM 1786 C CA . ASN A 1 230 ? -17.969 9.383 18.266 1 96.62 230 ASN A CA 1
ATOM 1787 C C . ASN A 1 230 ? -17.609 7.961 17.844 1 96.62 230 ASN A C 1
ATOM 1789 O O . ASN A 1 230 ? -17.547 7.055 18.672 1 96.62 230 ASN A O 1
ATOM 1793 N N . GLU A 1 231 ? -17.422 7.754 16.594 1 96.38 231 GLU A N 1
ATOM 1794 C CA . GLU A 1 231 ? -17.125 6.418 16.094 1 96.38 231 GLU A CA 1
ATOM 1795 C C . GLU A 1 231 ? -15.609 6.172 16.062 1 96.38 231 GLU A C 1
ATOM 1797 O O . GLU A 1 231 ? -15.133 5.188 16.641 1 96.38 231 GLU A O 1
ATOM 1802 N N . ILE A 1 232 ? -14.875 7.047 15.492 1 97.62 232 ILE A N 1
ATOM 1803 C CA . ILE A 1 232 ? -13.438 6.883 15.312 1 97.62 232 ILE A CA 1
ATOM 1804 C C . ILE A 1 232 ? -12.703 7.328 16.578 1 97.62 232 ILE A C 1
ATOM 1806 O O . ILE A 1 232 ? -11.641 6.793 16.906 1 97.62 232 ILE A O 1
ATOM 1810 N N . GLN A 1 233 ? -13.281 8.266 17.281 1 96.94 233 GLN A N 1
ATOM 1811 C CA . GLN A 1 233 ? -12.75 8.781 18.547 1 96.94 233 GLN A CA 1
ATOM 1812 C C . GLN A 1 233 ? -11.391 9.445 18.328 1 96.94 233 GLN A C 1
ATOM 1814 O O . GLN A 1 233 ? -10.422 9.102 19.016 1 96.94 233 GLN A O 1
ATOM 1819 N N . VAL A 1 234 ? -11.336 10.43 17.516 1 98.44 234 VAL A N 1
ATOM 1820 C CA . VAL A 1 234 ? -10.117 11.156 17.203 1 98.44 234 VAL A CA 1
ATOM 1821 C C . VAL A 1 234 ? -9.664 11.969 18.406 1 98.44 234 VAL A C 1
ATOM 1823 O O . VAL A 1 234 ? -10.477 12.297 19.281 1 98.44 234 VAL A O 1
ATOM 1826 N N . ASP A 1 235 ? -8.359 12.266 18.391 1 97.94 235 ASP A N 1
ATOM 1827 C CA . ASP A 1 235 ? -7.77 13.117 19.422 1 97.94 235 ASP A CA 1
ATOM 1828 C C . ASP A 1 235 ? -7.887 14.594 19.047 1 97.94 235 ASP A C 1
ATOM 1830 O O . ASP A 1 235 ? -7.801 15.469 19.906 1 97.94 235 ASP A O 1
ATOM 1834 N N . ARG A 1 236 ? -8.062 14.891 17.797 1 98.31 236 ARG A N 1
ATOM 1835 C CA . ARG A 1 236 ? -8.086 16.234 17.219 1 98.31 236 ARG A CA 1
ATOM 1836 C C . ARG A 1 236 ? -8.844 16.25 15.906 1 98.31 236 ARG A C 1
ATOM 1838 O O . ARG A 1 236 ? -8.961 15.219 15.234 1 98.31 236 ARG A O 1
ATOM 1845 N N . ILE A 1 237 ? -9.406 17.391 15.547 1 98.5 237 ILE A N 1
ATOM 1846 C CA . ILE A 1 237 ? -10.102 17.547 14.281 1 98.5 237 ILE A CA 1
ATOM 1847 C C . ILE A 1 237 ? -9.43 18.625 13.445 1 98.5 237 ILE A C 1
ATOM 1849 O O . ILE A 1 237 ? -9.148 19.719 13.945 1 98.5 237 ILE A O 1
ATOM 1853 N N . ASP A 1 238 ? -9.141 18.297 12.234 1 98.44 238 ASP A N 1
ATOM 1854 C CA . ASP A 1 238 ? -8.594 19.297 11.305 1 98.44 238 ASP A CA 1
ATOM 1855 C C . ASP A 1 238 ? -9.711 20.047 10.594 1 98.44 238 ASP A C 1
ATOM 1857 O O . ASP A 1 238 ? -10.586 19.438 9.977 1 98.44 238 ASP A O 1
ATOM 1861 N N . HIS A 1 239 ? -9.688 21.375 10.664 1 97.19 239 HIS A N 1
ATOM 1862 C CA . HIS A 1 239 ? -10.75 22.312 10.312 1 97.19 239 HIS A CA 1
ATOM 1863 C C . HIS A 1 239 ? -11.922 22.203 11.281 1 97.19 239 HIS A C 1
ATOM 1865 O O . HIS A 1 239 ? -11.836 22.625 12.43 1 97.19 239 HIS A O 1
ATOM 1871 N N . GLY A 1 240 ? -13.078 21.703 10.891 1 95.69 240 GLY A N 1
ATOM 1872 C CA . GLY A 1 240 ? -14.164 21.297 11.766 1 95.69 240 GLY A CA 1
ATOM 1873 C C . GLY A 1 240 ? -15.047 22.453 12.203 1 95.69 240 GLY A C 1
ATOM 1874 O O . GLY A 1 240 ? -15.953 22.266 13.016 1 95.69 240 GLY A O 1
ATOM 1875 N N . THR A 1 241 ? -14.906 23.672 11.648 1 95.94 241 THR A N 1
ATOM 1876 C CA . THR A 1 241 ? -15.57 24.859 12.172 1 95.94 241 THR A CA 1
ATOM 1877 C C . THR A 1 241 ? -17.078 24.75 11.984 1 95.94 241 THR A C 1
ATOM 1879 O O . THR A 1 241 ? -17.844 25.469 12.641 1 95.94 241 THR A O 1
ATOM 1882 N N . ASN A 1 242 ? -17.531 23.828 11.109 1 96 242 ASN A N 1
ATOM 1883 C CA . ASN A 1 242 ? -18.969 23.672 10.883 1 96 242 ASN A CA 1
ATOM 1884 C C . ASN A 1 242 ? -19.688 23.234 12.148 1 96 242 ASN A C 1
ATOM 1886 O O . ASN A 1 242 ? -20.922 23.312 12.227 1 96 242 ASN A O 1
ATOM 1890 N N . ILE A 1 243 ? -18.984 22.828 13.141 1 97 243 ILE A N 1
ATOM 1891 C CA . ILE A 1 243 ? -19.609 22.359 14.367 1 97 243 ILE A CA 1
ATOM 1892 C C . ILE A 1 243 ? -20.375 23.5 15.039 1 97 243 ILE A C 1
ATOM 1894 O O . ILE A 1 243 ? -21.203 23.266 15.922 1 97 243 ILE A O 1
ATOM 1898 N N . ILE A 1 244 ? -20.031 24.734 14.695 1 96.5 244 ILE A N 1
ATOM 1899 C CA . ILE A 1 244 ? -20.703 25.906 15.25 1 96.5 244 ILE A CA 1
ATOM 1900 C C . ILE A 1 244 ? -22.219 25.766 15.086 1 96.5 244 ILE A C 1
ATOM 1902 O O . ILE A 1 244 ? -22.984 26.328 15.867 1 96.5 244 ILE A O 1
ATOM 1906 N N . ASP A 1 245 ? -22.656 24.984 14.109 1 96.12 245 ASP A N 1
ATOM 1907 C CA . ASP A 1 245 ? -24.078 24.797 13.789 1 96.12 245 ASP A CA 1
ATOM 1908 C C . ASP A 1 245 ? -24.672 23.641 14.594 1 96.12 245 ASP A C 1
ATOM 1910 O O . ASP A 1 245 ? -25.844 23.312 14.438 1 96.12 245 ASP A O 1
ATOM 1914 N N . SER A 1 246 ? -23.969 23.016 15.398 1 97.25 246 SER A N 1
ATOM 1915 C CA . SER A 1 246 ? -24.422 21.891 16.219 1 97.25 246 SER A CA 1
ATOM 1916 C C . SER A 1 246 ? -24 22.078 17.672 1 97.25 246 SER A C 1
ATOM 1918 O O . SER A 1 246 ? -22.922 21.609 18.078 1 97.25 246 SER A O 1
ATOM 1920 N N . PRO A 1 247 ? -24.844 22.672 18.5 1 97.56 247 PRO A N 1
ATOM 1921 C CA . PRO A 1 247 ? -24.5 22.859 19.906 1 97.56 247 PRO A CA 1
ATOM 1922 C C . PRO A 1 247 ? -24.109 21.562 20.609 1 97.56 247 PRO A C 1
ATOM 1924 O O . PRO A 1 247 ? -23.234 21.562 21.484 1 97.56 247 PRO A O 1
ATOM 1927 N N . GLU A 1 248 ? -24.703 20.531 20.188 1 97.44 248 GLU A N 1
ATOM 1928 C CA . GLU A 1 248 ? -24.391 19.234 20.766 1 97.44 248 GLU A CA 1
ATOM 1929 C C . GLU A 1 248 ? -22.938 18.828 20.484 1 97.44 248 GLU A C 1
ATOM 1931 O O . GLU A 1 248 ? -22.234 18.375 21.391 1 97.44 248 GLU A O 1
ATOM 1936 N N . LEU A 1 249 ? -22.484 18.969 19.281 1 97.62 249 LEU A N 1
ATOM 1937 C CA . LEU A 1 249 ? -21.109 18.641 18.922 1 97.62 249 LEU A CA 1
ATOM 1938 C C . LEU A 1 249 ? -20.125 19.594 19.609 1 97.62 249 LEU A C 1
ATOM 1940 O O . LEU A 1 249 ? -19.047 19.188 20.016 1 97.62 249 LEU A O 1
ATOM 1944 N N . VAL A 1 250 ? -20.5 20.906 19.703 1 98 250 VAL A N 1
ATOM 1945 C CA . VAL A 1 250 ? -19.656 21.875 20.391 1 98 250 VAL A CA 1
ATOM 1946 C C . VAL A 1 250 ? -19.453 21.438 21.844 1 98 250 VAL A C 1
ATOM 1948 O O . VAL A 1 250 ? -18.328 21.422 22.344 1 98 250 VAL A O 1
ATOM 1951 N N . ASP A 1 251 ? -20.531 21.062 22.484 1 97.81 251 ASP A N 1
ATOM 1952 C CA . ASP A 1 251 ? -20.438 20.625 23.875 1 97.81 251 ASP A CA 1
ATOM 1953 C C . ASP A 1 251 ? -19.594 19.359 24 1 97.81 251 ASP A C 1
ATOM 1955 O O . ASP A 1 251 ? -18.781 19.25 24.922 1 97.81 251 ASP A O 1
ATOM 1959 N N . THR A 1 252 ? -19.797 18.453 23.109 1 97.12 252 THR A N 1
ATOM 1960 C CA . THR A 1 252 ? -19.062 17.203 23.141 1 97.12 252 THR A CA 1
ATOM 1961 C C . THR A 1 252 ? -17.562 17.438 23 1 97.12 252 THR A C 1
ATOM 1963 O O . THR A 1 252 ? -16.766 16.891 23.766 1 97.12 252 THR A O 1
ATOM 1966 N N . ILE A 1 253 ? -17.125 18.25 22.031 1 97.06 253 ILE A N 1
ATOM 1967 C CA . ILE A 1 253 ? -15.703 18.438 21.781 1 97.06 253 ILE A CA 1
ATOM 1968 C C . ILE A 1 253 ? -15.07 19.219 22.938 1 97.06 253 ILE A C 1
ATOM 1970 O O . ILE A 1 253 ? -13.922 18.969 23.312 1 97.06 253 ILE A O 1
ATOM 1974 N N . LYS A 1 254 ? -15.82 20.141 23.578 1 96.94 254 LYS A N 1
ATOM 1975 C CA . LYS A 1 254 ? -15.328 20.859 24.75 1 96.94 254 LYS A CA 1
ATOM 1976 C C . LYS A 1 254 ? -15.102 19.906 25.922 1 96.94 254 LYS A C 1
ATOM 1978 O O . LYS A 1 254 ? -14.055 19.953 26.562 1 96.94 254 LYS A O 1
ATOM 1983 N N . THR A 1 255 ? -16.047 19.062 26.125 1 96.56 255 THR A N 1
ATOM 1984 C CA . THR A 1 255 ? -16 18.141 27.25 1 96.56 255 THR A CA 1
ATOM 1985 C C . THR A 1 255 ? -14.852 17.141 27.078 1 96.56 255 THR A C 1
ATOM 1987 O O . THR A 1 255 ? -14.172 16.812 28.047 1 96.56 255 THR A O 1
ATOM 1990 N N . ARG A 1 256 ? -14.617 16.734 25.891 1 95.94 256 ARG A N 1
ATOM 1991 C CA . ARG A 1 256 ? -13.602 15.711 25.625 1 95.94 256 ARG A CA 1
ATOM 1992 C C . ARG A 1 256 ? -12.234 16.344 25.391 1 95.94 256 ARG A C 1
ATOM 1994 O O . ARG A 1 256 ? -11.227 15.648 25.281 1 95.94 256 ARG A O 1
ATOM 2001 N N . GLY A 1 257 ? -12.203 17.672 25.312 1 95.25 257 GLY A N 1
ATOM 2002 C CA . GLY A 1 257 ? -10.945 18.375 25.125 1 95.25 257 GLY A CA 1
ATOM 2003 C C . GLY A 1 257 ? -10.391 18.234 23.719 1 95.25 257 GLY A C 1
ATOM 2004 O O . GLY A 1 257 ? -9.172 18.297 23.516 1 95.25 257 GLY A O 1
ATOM 2005 N N . ILE A 1 258 ? -11.234 17.984 22.75 1 97.88 258 ILE A N 1
ATOM 2006 C CA . ILE A 1 258 ? -10.82 17.844 21.359 1 97.88 258 ILE A CA 1
ATOM 2007 C C . ILE A 1 258 ? -10.633 19.234 20.734 1 97.88 258 ILE A C 1
ATOM 2009 O O . ILE A 1 258 ? -11.539 20.062 20.781 1 97.88 258 ILE A O 1
ATOM 2013 N N . GLY A 1 259 ? -9.453 19.531 20.203 1 98.5 259 GLY A N 1
ATOM 2014 C CA . GLY A 1 259 ? -9.164 20.812 19.578 1 98.5 259 GLY A CA 1
ATOM 2015 C C . GLY A 1 259 ? -9.414 20.812 18.078 1 98.5 259 GLY A C 1
ATOM 2016 O O . GLY A 1 259 ? -9.57 19.75 17.469 1 98.5 259 GLY A O 1
ATOM 2017 N N . LEU A 1 260 ? -9.539 21.984 17.5 1 98.75 260 LEU A N 1
ATOM 2018 C CA . LEU A 1 260 ? -9.703 22.203 16.062 1 98.75 260 LEU A CA 1
ATOM 2019 C C . LEU A 1 260 ? -8.5 22.922 15.484 1 98.75 260 LEU A C 1
ATOM 2021 O O . LEU A 1 260 ? -8.008 23.891 16.078 1 98.75 260 LEU A O 1
ATOM 2025 N N . THR A 1 261 ? -8 22.453 14.367 1 98.81 261 THR A N 1
ATOM 2026 C CA . THR A 1 261 ? -6.938 23.172 13.664 1 98.81 261 THR A CA 1
ATOM 2027 C C . THR A 1 261 ? -7.5 23.938 12.469 1 98.81 261 THR A C 1
ATOM 2029 O O . THR A 1 261 ? -7.699 23.375 11.398 1 98.81 261 THR A O 1
ATOM 2032 N N . CYS A 1 262 ? -7.688 25.219 12.648 1 98.44 262 CYS A N 1
ATOM 2033 C CA . CYS A 1 262 ? -8.383 26.047 11.664 1 98.44 262 CYS A CA 1
ATOM 2034 C C . CYS A 1 262 ? -7.383 26.766 10.758 1 98.44 262 CYS A C 1
ATOM 2036 O O . CYS A 1 262 ? -6.266 27.062 11.172 1 98.44 262 CYS A O 1
ATOM 2038 N N . CYS A 1 263 ? -7.781 27.016 9.547 1 97.94 263 CYS A N 1
ATOM 2039 C CA . CYS A 1 263 ? -6.918 27.594 8.531 1 97.94 263 CYS A CA 1
ATOM 2040 C C . CYS A 1 263 ? -7.652 28.688 7.754 1 97.94 263 CYS A C 1
ATOM 2042 O O . CYS A 1 263 ? -8.125 28.438 6.637 1 97.94 263 CYS A O 1
ATOM 2044 N N . PRO A 1 264 ? -7.602 29.938 8.25 1 97.31 264 PRO A N 1
ATOM 2045 C CA . PRO A 1 264 ? -8.422 31.016 7.688 1 97.31 264 PRO A CA 1
ATOM 2046 C C . PRO A 1 264 ? -8.141 31.266 6.207 1 97.31 264 PRO A C 1
ATOM 2048 O O . PRO A 1 264 ? -9.07 31.375 5.41 1 97.31 264 PRO A O 1
ATOM 2051 N N . ILE A 1 265 ? -6.914 31.328 5.844 1 95.38 265 ILE A N 1
ATOM 2052 C CA . ILE A 1 265 ? -6.59 31.656 4.461 1 95.38 265 ILE A CA 1
ATOM 2053 C C . ILE A 1 265 ? -6.992 30.5 3.545 1 95.38 265 ILE A C 1
ATOM 2055 O O . ILE A 1 265 ? -7.57 30.719 2.477 1 95.38 265 ILE A O 1
ATOM 2059 N N . SER A 1 266 ? -6.648 29.25 3.934 1 93.44 266 SER A N 1
ATOM 2060 C CA . SER A 1 266 ? -7.109 28.078 3.176 1 93.44 266 SER A CA 1
ATOM 2061 C C . SER A 1 266 ? -8.625 28.094 3.012 1 93.44 266 SER A C 1
ATOM 2063 O O . SER A 1 266 ? -9.141 27.797 1.931 1 93.44 266 SER A O 1
ATOM 2065 N N . ASN A 1 267 ? -9.352 28.438 4.105 1 92.62 267 ASN A N 1
ATOM 2066 C CA . ASN A 1 267 ? -10.812 28.516 4.055 1 92.62 267 ASN A CA 1
ATOM 2067 C C . ASN A 1 267 ? -11.273 29.5 2.984 1 92.62 267 ASN A C 1
ATOM 2069 O O . ASN A 1 267 ? -12.289 29.266 2.324 1 92.62 267 ASN A O 1
ATOM 2073 N N . SER A 1 268 ? -10.57 30.609 2.809 1 89.75 268 SER A N 1
ATOM 2074 C CA . SER A 1 268 ? -10.938 31.656 1.862 1 89.75 268 SER A CA 1
ATOM 2075 C C . SER A 1 268 ? -10.805 31.172 0.422 1 89.75 268 SER A C 1
ATOM 2077 O O . SER A 1 268 ? -11.391 31.75 -0.491 1 89.75 268 SER A O 1
ATOM 2079 N N . VAL A 1 269 ? -10.062 30.188 0.256 1 83.88 269 VAL A N 1
ATOM 2080 C CA . VAL A 1 269 ? -9.805 29.672 -1.084 1 83.88 269 VAL A CA 1
ATOM 2081 C C . VAL A 1 269 ? -10.797 28.562 -1.41 1 83.88 269 VAL A C 1
ATOM 2083 O O . VAL A 1 269 ? -11.336 28.5 -2.518 1 83.88 269 VAL A O 1
ATOM 2086 N N . VAL A 1 270 ? -11.031 27.703 -0.453 1 82.31 270 VAL A N 1
ATOM 2087 C CA . VAL A 1 270 ? -11.797 26.5 -0.737 1 82.31 270 VAL A CA 1
ATOM 2088 C C . VAL A 1 270 ? -13.281 26.766 -0.492 1 82.31 270 VAL A C 1
ATOM 2090 O O . VAL A 1 270 ? -14.141 25.984 -0.907 1 82.31 270 VAL A O 1
ATOM 2093 N N . THR A 1 271 ? -13.57 27.891 0.176 1 84.62 271 THR A N 1
ATOM 2094 C CA . THR A 1 271 ? -14.945 28.312 0.396 1 84.62 271 THR A CA 1
ATOM 2095 C C . THR A 1 271 ? -15.125 29.781 0.049 1 84.62 271 THR A C 1
ATOM 2097 O O . THR A 1 271 ? -14.195 30.438 -0.438 1 84.62 271 THR A O 1
ATOM 2100 N N . ALA A 1 272 ? -16.375 30.328 0.327 1 82.75 272 ALA A N 1
ATOM 2101 C CA . ALA A 1 272 ? -16.688 31.719 0.013 1 82.75 272 ALA A CA 1
ATOM 2102 C C . ALA A 1 272 ? -16.25 32.625 1.15 1 82.75 272 ALA A C 1
ATOM 2104 O O . ALA A 1 272 ? -16.281 33.875 1.01 1 82.75 272 ALA A O 1
ATOM 2105 N N . ASP A 1 273 ? -15.812 32.062 2.189 1 89.69 273 ASP A N 1
ATOM 2106 C CA . ASP A 1 273 ? -15.555 32.844 3.412 1 89.69 273 ASP A CA 1
ATOM 2107 C C . ASP A 1 273 ? -14.359 32.25 4.172 1 89.69 273 ASP A C 1
ATOM 2109 O O . ASP A 1 273 ? -14.133 31.031 4.137 1 89.69 273 ASP A O 1
ATOM 2113 N N . PHE A 1 274 ? -13.586 33.156 4.84 1 94.69 274 PHE A N 1
ATOM 2114 C CA . PHE A 1 274 ? -12.43 32.656 5.57 1 94.69 274 PHE A CA 1
ATOM 2115 C C . PHE A 1 274 ? -12.859 32.062 6.918 1 94.69 274 PHE A C 1
ATOM 2117 O O . PHE A 1 274 ? -12.039 31.5 7.633 1 94.69 274 PHE A O 1
ATOM 2124 N N . LYS A 1 275 ? -14.086 32.188 7.332 1 96.31 275 LYS A N 1
ATOM 2125 C CA . LYS A 1 275 ? -14.734 31.562 8.484 1 96.31 275 LYS A CA 1
ATOM 2126 C C . LYS A 1 275 ? -14.25 32.188 9.789 1 96.31 275 LYS A C 1
ATOM 2128 O O . LYS A 1 275 ? -14.195 31.516 10.82 1 96.31 275 LYS A O 1
ATOM 2133 N N . GLY A 1 276 ? -13.859 33.469 9.727 1 97.62 276 GLY A N 1
ATOM 2134 C CA . GLY A 1 276 ? -13.375 34.156 10.898 1 97.62 276 GLY A CA 1
ATOM 2135 C C . GLY A 1 276 ? -14.406 34.281 12.008 1 97.62 276 GLY A C 1
ATOM 2136 O O . GLY A 1 276 ? -14.078 34.125 13.188 1 97.62 276 GLY A O 1
ATOM 2137 N N . ARG A 1 277 ? -15.633 34.562 11.672 1 97.12 277 ARG A N 1
ATOM 2138 C CA . ARG A 1 277 ? -16.703 34.656 12.656 1 97.12 277 ARG A CA 1
ATOM 2139 C C . ARG A 1 277 ? -16.938 33.344 13.383 1 97.12 277 ARG A C 1
ATOM 2141 O O . ARG A 1 277 ? -17.156 33.312 14.594 1 97.12 277 ARG A O 1
ATOM 2148 N N . GLU A 1 278 ? -16.969 32.281 12.625 1 97.06 278 GLU A N 1
ATOM 2149 C CA . GLU A 1 278 ? -17.156 30.953 13.203 1 97.06 278 GLU A CA 1
ATOM 2150 C C . GLU A 1 278 ? -16.016 30.578 14.141 1 97.06 278 GLU A C 1
ATOM 2152 O O . GLU A 1 278 ? -16.25 30.078 15.242 1 97.06 278 GLU A O 1
ATOM 2157 N N . ILE A 1 279 ? -14.789 30.828 13.711 1 98.5 279 ILE A N 1
ATOM 2158 C CA . ILE A 1 279 ? -13.602 30.5 14.5 1 98.5 279 ILE A CA 1
ATOM 2159 C C . ILE A 1 279 ? -13.633 31.297 15.805 1 98.5 279 ILE A C 1
ATOM 2161 O O . ILE A 1 279 ? -13.453 30.734 16.891 1 98.5 279 ILE A O 1
ATOM 2165 N N . LEU A 1 280 ? -13.867 32.594 15.68 1 98.69 280 LEU A N 1
ATOM 2166 C CA . LEU A 1 280 ? -13.906 33.469 16.859 1 98.69 280 LEU A CA 1
ATOM 2167 C C . LEU A 1 280 ? -15.062 33.094 17.781 1 98.69 280 LEU A C 1
ATOM 2169 O O . LEU A 1 280 ? -14.914 33.094 19 1 98.69 280 LEU A O 1
ATOM 2173 N N . GLY A 1 281 ? -16.219 32.812 17.172 1 98.31 281 GLY A N 1
ATOM 2174 C CA . GLY A 1 281 ? -17.359 32.375 17.969 1 98.31 281 GLY A CA 1
ATOM 2175 C C . GLY A 1 281 ? -17.062 31.109 18.766 1 98.31 281 GLY A C 1
ATOM 2176 O O . GLY A 1 281 ? -17.438 31.016 19.938 1 98.31 281 GLY A O 1
ATOM 2177 N N . LEU A 1 282 ? -16.453 30.125 18.188 1 98.62 282 LEU A N 1
ATOM 2178 C CA . LEU A 1 282 ? -16.094 28.891 18.844 1 98.62 282 LEU A CA 1
ATOM 2179 C C . LEU A 1 282 ? -15.055 29.141 19.938 1 98.62 282 LEU A C 1
ATOM 2181 O O . LEU A 1 282 ? -15.125 28.547 21.016 1 98.62 282 LEU A O 1
ATOM 2185 N N . LEU A 1 283 ? -14.047 30 19.641 1 98.69 283 LEU A N 1
ATOM 2186 C CA . LEU A 1 283 ? -13.062 30.375 20.656 1 98.69 283 LEU A CA 1
ATOM 2187 C C . LEU A 1 283 ? -13.75 30.953 21.891 1 98.69 283 LEU A C 1
ATOM 2189 O O . LEU A 1 283 ? -13.43 30.562 23.016 1 98.69 283 LEU A O 1
ATOM 2193 N N . ARG A 1 284 ? -14.641 31.859 21.688 1 98.44 284 ARG A N 1
ATOM 2194 C CA . ARG A 1 284 ? -15.32 32.562 22.781 1 98.44 284 ARG A CA 1
ATOM 2195 C C . ARG A 1 284 ? -16.266 31.625 23.516 1 98.44 284 ARG A C 1
ATOM 2197 O O . ARG A 1 284 ? -16.641 31.891 24.672 1 98.44 284 ARG A O 1
ATOM 2204 N N . GLN A 1 285 ? -16.641 30.547 22.875 1 97.81 285 GLN A N 1
ATOM 2205 C CA . GLN A 1 285 ? -17.453 29.516 23.547 1 97.81 285 GLN A CA 1
ATOM 2206 C C . GLN A 1 285 ? -16.562 28.562 24.344 1 97.81 285 GLN A C 1
ATOM 2208 O O . GLN A 1 285 ? -17.078 27.688 25.047 1 97.81 285 GLN A O 1
ATOM 2213 N N . GLY A 1 286 ? -15.289 28.672 24.203 1 98 286 GLY A N 1
ATOM 2214 C CA . GLY A 1 286 ? -14.375 27.859 25 1 98 286 GLY A CA 1
ATOM 2215 C C . GLY A 1 286 ? -13.797 26.688 24.234 1 98 286 GLY A C 1
ATOM 2216 O O . GLY A 1 286 ? -13.078 25.859 24.812 1 98 286 GLY A O 1
ATOM 2217 N N . VAL A 1 287 ? -14.156 26.531 22.984 1 98.44 287 VAL A N 1
ATOM 2218 C CA . VAL A 1 287 ? -13.562 25.484 22.156 1 98.44 287 VAL A CA 1
ATOM 2219 C C . VAL A 1 287 ? -12.086 25.781 21.922 1 98.44 287 VAL A C 1
ATOM 2221 O O . VAL A 1 287 ? -11.695 26.938 21.734 1 98.44 287 VAL A O 1
ATOM 2224 N N . LYS A 1 288 ? -11.234 24.766 21.953 1 98.62 288 LYS A N 1
ATOM 2225 C CA . LYS A 1 288 ? -9.805 24.938 21.719 1 98.62 288 LYS A CA 1
ATOM 2226 C C . LYS A 1 288 ? -9.5 25.016 20.219 1 98.62 288 LYS A C 1
ATOM 2228 O O . LYS A 1 288 ? -8.953 24.078 19.641 1 98.62 288 LYS A O 1
ATOM 2233 N N . VAL A 1 289 ? -9.711 26.156 19.656 1 98.56 289 VAL A N 1
ATOM 2234 C CA . VAL A 1 289 ? -9.422 26.375 18.234 1 98.56 289 VAL A CA 1
ATOM 2235 C C . VAL A 1 289 ? -8.008 26.938 18.078 1 98.56 289 VAL A C 1
ATOM 2237 O O . VAL A 1 289 ? -7.5 27.625 18.969 1 98.56 289 VAL A O 1
ATOM 2240 N N . THR A 1 290 ? -7.371 26.578 17.016 1 98.81 290 THR A N 1
ATOM 2241 C CA . THR A 1 290 ? -6.039 27.062 16.672 1 98.81 290 THR A CA 1
ATOM 2242 C C . THR A 1 290 ? -6.012 27.625 15.258 1 98.81 290 THR A C 1
ATOM 2244 O O . THR A 1 290 ? -6.969 27.453 14.5 1 98.81 290 THR A O 1
ATOM 2247 N N . ILE A 1 291 ? -4.973 28.359 14.906 1 98.81 291 ILE A N 1
ATOM 2248 C CA . ILE A 1 291 ? -4.801 28.938 13.57 1 98.81 291 ILE A CA 1
ATOM 2249 C C . ILE A 1 291 ? -3.553 28.344 12.914 1 98.81 291 ILE A C 1
ATOM 2251 O O . ILE A 1 291 ? -2.477 28.328 13.516 1 98.81 291 ILE A O 1
ATOM 2255 N N . ASN A 1 292 ? -3.707 27.875 11.719 1 98.81 292 ASN A N 1
ATOM 2256 C CA . ASN A 1 292 ? -2.652 27.172 10.984 1 98.81 292 ASN A CA 1
ATOM 2257 C C . ASN A 1 292 ? -2.658 27.547 9.508 1 98.81 292 ASN A C 1
ATOM 2259 O O . ASN A 1 292 ? -3.551 28.25 9.039 1 98.81 292 ASN A O 1
ATOM 2263 N N . SER A 1 293 ? -1.703 27.016 8.742 1 98.25 293 SER A N 1
ATOM 2264 C CA . SER A 1 293 ? -1.491 27.531 7.391 1 98.25 293 SER A CA 1
ATOM 2265 C C . SER A 1 293 ? -2.006 26.547 6.34 1 98.25 293 SER A C 1
ATOM 2267 O O . SER A 1 293 ? -2.295 26.938 5.207 1 98.25 293 SER A O 1
ATOM 2269 N N . ASP A 1 294 ? -2.086 25.281 6.633 1 97.25 294 ASP A N 1
ATOM 2270 C CA . ASP A 1 294 ? -2.578 24.25 5.73 1 97.25 294 ASP A CA 1
ATOM 2271 C C . ASP A 1 294 ? -1.597 24 4.586 1 97.25 294 ASP A C 1
ATOM 2273 O O . ASP A 1 294 ? -0.625 23.266 4.742 1 97.25 294 ASP A O 1
ATOM 2277 N N . ASP A 1 295 ? -1.736 24.672 3.406 1 96.44 295 ASP A N 1
ATOM 2278 C CA . ASP A 1 295 ? -0.859 24.578 2.242 1 96.44 295 ASP A CA 1
ATOM 2279 C C . ASP A 1 295 ? -0.297 25.953 1.862 1 96.44 295 ASP A C 1
ATOM 2281 O O . ASP A 1 295 ? -0.663 26.516 0.828 1 96.44 295 ASP A O 1
ATOM 2285 N N . PRO A 1 296 ? 0.657 26.453 2.592 1 96.19 296 PRO A N 1
ATOM 2286 C CA . PRO A 1 296 ? 1.002 27.875 2.539 1 96.19 296 PRO A CA 1
ATOM 2287 C C . PRO A 1 296 ? 1.689 28.266 1.234 1 96.19 296 PRO A C 1
ATOM 2289 O O . PRO A 1 296 ? 1.566 29.406 0.788 1 96.19 296 PRO A O 1
ATOM 2292 N N . ALA A 1 297 ? 2.443 27.359 0.623 1 93.12 297 ALA A N 1
ATOM 2293 C CA . ALA A 1 297 ? 3.08 27.703 -0.646 1 93.12 297 ALA A CA 1
ATOM 2294 C C . ALA A 1 297 ? 2.039 27.938 -1.736 1 93.12 297 ALA A C 1
ATOM 2296 O O . ALA A 1 297 ? 2.277 28.703 -2.678 1 93.12 297 ALA A O 1
ATOM 2297 N N . TYR A 1 298 ? 0.917 27.344 -1.586 1 91.06 298 TYR A N 1
ATOM 2298 C CA . TYR A 1 298 ? -0.141 27.438 -2.586 1 91.06 298 TYR A CA 1
ATOM 2299 C C . TYR A 1 298 ? -1.124 28.547 -2.229 1 91.06 298 TYR A C 1
ATOM 2301 O O . TYR A 1 298 ? -1.597 29.266 -3.107 1 91.06 298 TYR A O 1
ATOM 2309 N N . PHE A 1 299 ? -1.428 28.703 -0.965 1 89.88 299 PHE A N 1
ATOM 2310 C CA . PHE A 1 299 ? -2.422 29.672 -0.508 1 89.88 299 PHE A CA 1
ATOM 2311 C C . PHE A 1 299 ? -1.766 31 -0.179 1 89.88 299 PHE A C 1
ATOM 2313 O O . PHE A 1 299 ? -2.455 31.984 0.083 1 89.88 299 PHE A O 1
ATOM 2320 N N . ARG A 1 300 ? -0.482 31.078 -0.158 1 88 300 ARG A N 1
ATOM 2321 C CA . ARG A 1 300 ? 0.32 32.281 0.013 1 88 300 ARG A CA 1
ATOM 2322 C C . ARG A 1 300 ? 0.082 32.906 1.383 1 88 300 ARG A C 1
ATOM 2324 O O . ARG A 1 300 ? -0.176 34.094 1.485 1 88 300 ARG A O 1
ATOM 2331 N N . GLY A 1 301 ? 0.179 32.125 2.35 1 95.06 301 GLY A N 1
ATOM 2332 C CA . GLY A 1 301 ? 0.038 32.562 3.729 1 95.06 301 GLY A CA 1
ATOM 2333 C C . GLY A 1 301 ? 0.435 31.5 4.738 1 95.06 301 GLY A C 1
ATOM 2334 O O . GLY A 1 301 ? -0.147 30.406 4.77 1 95.06 301 GLY A O 1
ATOM 2335 N N . TYR A 1 302 ? 1.462 31.812 5.465 1 98 302 TYR A N 1
ATOM 2336 C CA . TYR A 1 302 ? 1.897 30.953 6.559 1 98 302 TYR A CA 1
ATOM 2337 C C . TYR A 1 302 ? 1.187 31.312 7.855 1 98 302 TYR A C 1
ATOM 2339 O O . TYR A 1 302 ? 0.126 31.953 7.836 1 98 302 TYR A O 1
ATOM 2347 N N . VAL A 1 303 ? 1.632 30.875 9.031 1 98.5 303 VAL A N 1
ATOM 2348 C CA . VAL A 1 303 ? 0.881 31.016 10.273 1 98.5 303 VAL A CA 1
ATOM 2349 C C . VAL A 1 303 ? 0.697 32.5 10.609 1 98.5 303 VAL A C 1
ATOM 2351 O O . VAL A 1 303 ? -0.385 32.906 11.023 1 98.5 303 VAL A O 1
ATOM 2354 N N . ASN A 1 304 ? 1.745 33.375 10.414 1 98.56 304 ASN A N 1
ATOM 2355 C CA . ASN A 1 304 ? 1.607 34.812 10.695 1 98.56 304 ASN A CA 1
ATOM 2356 C C . ASN A 1 304 ? 0.494 35.438 9.859 1 98.56 304 ASN A C 1
ATOM 2358 O O . ASN A 1 304 ? -0.317 36.219 10.383 1 98.56 304 ASN A O 1
ATOM 2362 N N . GLU A 1 305 ? 0.515 35.094 8.609 1 98 305 GLU A N 1
ATOM 2363 C CA . GLU A 1 305 ? -0.488 35.688 7.715 1 98 305 GLU A CA 1
ATOM 2364 C C . GLU A 1 305 ? -1.892 35.219 8.086 1 98 305 GLU A C 1
ATOM 2366 O O . GLU A 1 305 ? -2.859 35.969 7.961 1 98 305 GLU A O 1
ATOM 2371 N N . ASN A 1 306 ? -1.988 33.938 8.492 1 98.62 306 ASN A N 1
ATOM 2372 C CA . ASN A 1 306 ? -3.289 33.438 8.914 1 98.62 306 ASN A CA 1
ATOM 2373 C C . ASN A 1 306 ? -3.766 34.125 10.195 1 98.62 306 ASN A C 1
ATOM 2375 O O . ASN A 1 306 ? -4.953 34.406 10.336 1 98.62 306 ASN A O 1
ATOM 2379 N N . MET A 1 307 ? -2.871 34.375 11.156 1 98.56 307 MET A N 1
ATOM 2380 C CA . MET A 1 307 ? -3.197 35.125 12.367 1 98.56 307 MET A CA 1
ATOM 2381 C C . MET A 1 307 ? -3.611 36.562 12.047 1 98.56 307 MET A C 1
ATOM 2383 O O . MET A 1 307 ? -4.562 37.094 12.625 1 98.56 307 MET A O 1
ATOM 2387 N N . LEU A 1 308 ? -2.893 37.156 11.133 1 98.12 308 LEU A N 1
ATOM 2388 C CA . LEU A 1 308 ? -3.197 38.5 10.719 1 98.12 308 LEU A CA 1
ATOM 2389 C C . LEU A 1 308 ? -4.566 38.594 10.055 1 98.12 308 LEU A C 1
ATOM 2391 O O . LEU A 1 308 ? -5.309 39.562 10.258 1 98.12 308 LEU A O 1
ATOM 2395 N N . LYS A 1 309 ? -4.867 37.594 9.234 1 97.56 309 LYS A N 1
ATOM 2396 C CA . LYS A 1 309 ? -6.18 37.531 8.602 1 97.56 309 LYS A CA 1
ATOM 2397 C C . LYS A 1 309 ? -7.293 37.531 9.648 1 97.56 309 LYS A C 1
ATOM 2399 O O . LYS A 1 309 ? -8.297 38.219 9.484 1 97.56 309 LYS A O 1
ATOM 2404 N N . MET A 1 310 ? -7.133 36.781 10.688 1 98 310 MET A N 1
ATOM 2405 C CA . MET A 1 310 ? -8.094 36.781 11.781 1 98 310 MET A CA 1
ATOM 2406 C C . MET A 1 310 ? -8.188 38.156 12.422 1 98 310 MET A C 1
ATOM 2408 O O . MET A 1 310 ? -9.289 38.656 12.68 1 98 310 MET A O 1
ATOM 2412 N N . ALA A 1 311 ? -7.062 38.781 12.688 1 97.69 311 ALA A N 1
ATOM 2413 C CA . ALA A 1 311 ? -7.004 40.062 13.391 1 97.69 311 ALA A CA 1
ATOM 2414 C C . ALA A 1 311 ? -7.641 41.188 12.555 1 97.69 311 ALA A C 1
ATOM 2416 O O . ALA A 1 311 ? -8.297 42.062 13.094 1 97.69 311 ALA A O 1
ATOM 2417 N N . GLU A 1 312 ? -7.438 41.094 11.289 1 96.75 312 GLU A N 1
ATOM 2418 C CA . GLU A 1 312 ? -7.941 42.125 10.406 1 96.75 312 GLU A CA 1
ATOM 2419 C C . GLU A 1 312 ? -9.398 41.875 10.023 1 96.75 312 GLU A C 1
ATOM 2421 O O . GLU A 1 312 ? -10.148 42.844 9.758 1 96.75 312 GLU A O 1
ATOM 2426 N N . GLY A 1 313 ? -9.789 40.688 10.016 1 97 313 GLY A N 1
ATOM 2427 C CA . GLY A 1 313 ? -11.094 40.344 9.477 1 97 313 GLY A CA 1
ATOM 2428 C C . GLY A 1 313 ? -12.156 40.156 10.555 1 97 313 GLY A C 1
ATOM 2429 O O . GLY A 1 313 ? -13.336 39.969 10.242 1 97 313 GLY A O 1
ATOM 2430 N N . THR A 1 314 ? -11.758 40.188 11.805 1 97.75 314 THR A N 1
ATOM 2431 C CA . THR A 1 314 ? -12.688 40.031 12.922 1 97.75 314 THR A CA 1
ATOM 2432 C C . THR A 1 314 ? -12.375 41.031 14.031 1 97.75 314 THR A C 1
ATOM 2434 O O . THR A 1 314 ? -11.516 41.906 13.867 1 97.75 314 THR A O 1
ATOM 2437 N N . ASP A 1 315 ? -13.195 40.969 15.133 1 97.81 315 ASP A N 1
ATOM 2438 C CA . ASP A 1 315 ? -12.945 41.844 16.281 1 97.81 315 ASP A CA 1
ATOM 2439 C C . ASP A 1 315 ? -12.141 41.125 17.359 1 97.81 315 ASP A C 1
ATOM 2441 O O . ASP A 1 315 ? -12.266 41.406 18.547 1 97.81 315 ASP A O 1
ATOM 2445 N N . ILE A 1 316 ? -11.375 40.125 16.938 1 98.12 316 ILE A N 1
ATOM 2446 C CA . ILE A 1 316 ? -10.547 39.375 17.875 1 98.12 316 ILE A CA 1
ATOM 2447 C C . ILE A 1 316 ? -9.586 40.344 18.578 1 98.12 316 ILE A C 1
ATOM 2449 O O . ILE A 1 316 ? -9.055 41.281 17.969 1 98.12 316 ILE A O 1
ATOM 2453 N N . THR A 1 317 ? -9.383 40.125 19.875 1 97.06 317 THR A N 1
ATOM 2454 C CA . THR A 1 317 ? -8.484 40.969 20.672 1 97.06 317 THR A CA 1
ATOM 2455 C C . THR A 1 317 ? -7.086 40.344 20.719 1 97.06 317 THR A C 1
ATOM 2457 O O . THR A 1 317 ? -6.898 39.188 20.375 1 97.06 317 THR A O 1
ATOM 2460 N N . LYS A 1 318 ? -6.109 41.125 21.078 1 96.69 318 LYS A N 1
ATOM 2461 C CA . LYS A 1 318 ? -4.75 40.625 21.266 1 96.69 318 LYS A CA 1
ATOM 2462 C C . LYS A 1 318 ? -4.715 39.469 22.266 1 96.69 318 LYS A C 1
ATOM 2464 O O . LYS A 1 318 ? -3.975 38.5 22.094 1 96.69 318 LYS A O 1
ATOM 2469 N N . LYS A 1 319 ? -5.492 39.625 23.344 1 96.94 319 LYS A N 1
ATOM 2470 C CA . LYS A 1 319 ? -5.578 38.562 24.344 1 96.94 319 LYS A CA 1
ATOM 2471 C C . LYS A 1 319 ? -6.109 37.281 23.734 1 96.94 319 LYS A C 1
ATOM 2473 O O . LYS A 1 319 ? -5.633 36.188 24.078 1 96.94 319 LYS A O 1
ATOM 2478 N N . GLU A 1 320 ? -7.078 37.406 22.922 1 98.19 320 GLU A N 1
ATOM 2479 C CA . GLU A 1 320 ? -7.656 36.25 22.266 1 98.19 320 GLU A CA 1
ATOM 2480 C C . GLU A 1 320 ? -6.688 35.625 21.25 1 98.19 320 GLU A C 1
ATOM 2482 O O . GLU A 1 320 ? -6.656 34.406 21.062 1 98.19 320 GLU A O 1
ATOM 2487 N N . LEU A 1 321 ? -5.891 36.438 20.578 1 98.56 321 LEU A N 1
ATOM 2488 C CA . LEU A 1 321 ? -4.836 35.938 19.719 1 98.56 321 LEU A CA 1
ATOM 2489 C C . LEU A 1 321 ? -3.85 35.094 20.5 1 98.56 321 LEU A C 1
ATOM 2491 O O . LEU A 1 321 ? -3.41 34.031 20.031 1 98.56 321 LEU A O 1
ATOM 2495 N N . ILE A 1 322 ? -3.5 35.562 21.688 1 98.31 322 ILE A N 1
ATOM 2496 C CA . ILE A 1 322 ? -2.617 34.781 22.562 1 98.31 322 ILE A CA 1
ATOM 2497 C C . ILE A 1 322 ? -3.305 33.5 22.984 1 98.31 322 ILE A C 1
ATOM 2499 O O . ILE A 1 322 ? -2.67 32.438 23.047 1 98.31 322 ILE A O 1
ATOM 2503 N N . GLN A 1 323 ? -4.609 33.594 23.234 1 98.44 323 GLN A N 1
ATOM 2504 C CA . GLN A 1 323 ? -5.363 32.438 23.625 1 98.44 323 GLN A CA 1
ATOM 2505 C C . GLN A 1 323 ? -5.348 31.375 22.516 1 98.44 323 GLN A C 1
ATOM 2507 O O . GLN A 1 323 ? -5.316 30.172 22.797 1 98.44 323 GLN A O 1
ATOM 2512 N N . LEU A 1 324 ? -5.434 31.797 21.25 1 98.81 324 LEU A N 1
ATOM 2513 C CA . LEU A 1 324 ? -5.324 30.859 20.141 1 98.81 324 LEU A CA 1
ATOM 2514 C C . LEU A 1 324 ? -4.035 30.047 20.219 1 98.81 324 LEU A C 1
ATOM 2516 O O . LEU A 1 324 ? -4.027 28.859 19.938 1 98.81 324 LEU A O 1
ATOM 2520 N N . GLN A 1 325 ? -2.975 30.703 20.562 1 98.75 325 GLN A N 1
ATOM 2521 C CA . GLN A 1 325 ? -1.684 30.031 20.625 1 98.75 325 GLN A CA 1
ATOM 2522 C C . GLN A 1 325 ? -1.567 29.188 21.891 1 98.75 325 GLN A C 1
ATOM 2524 O O . GLN A 1 325 ? -0.937 28.125 21.875 1 98.75 325 GLN A O 1
ATOM 2529 N N . LYS A 1 326 ? -2.119 29.656 22.984 1 98.56 326 LYS A N 1
ATOM 2530 C CA . LYS A 1 326 ? -2.201 28.797 24.172 1 98.56 326 LYS A CA 1
ATOM 2531 C C . LYS A 1 326 ? -2.947 27.5 23.859 1 98.56 326 LYS A C 1
ATOM 2533 O O . LYS A 1 326 ? -2.521 26.422 24.266 1 98.56 326 LYS A O 1
ATOM 2538 N N . ASN A 1 327 ? -4.074 27.641 23.156 1 98.75 327 ASN A N 1
ATOM 2539 C CA . ASN A 1 327 ? -4.82 26.469 22.703 1 98.75 327 ASN A CA 1
ATOM 2540 C C . ASN A 1 327 ? -3.945 25.531 21.859 1 98.75 327 ASN A C 1
ATOM 2542 O O . ASN A 1 327 ? -4 24.312 22.016 1 98.75 327 ASN A O 1
ATOM 2546 N N . ALA A 1 328 ? -3.139 26.109 20.938 1 98.81 328 ALA A N 1
ATOM 2547 C CA . ALA A 1 328 ? -2.285 25.312 20.047 1 98.81 328 ALA A CA 1
ATOM 2548 C C . ALA A 1 328 ? -1.297 24.469 20.844 1 98.81 328 ALA A C 1
ATOM 2550 O O . ALA A 1 328 ? -1.144 23.266 20.594 1 98.81 328 ALA A O 1
ATOM 2551 N N . PHE A 1 329 ? -0.64 25.094 21.812 1 98.38 329 PHE A N 1
ATOM 2552 C CA . PHE A 1 329 ? 0.296 24.344 22.641 1 98.38 329 PHE A CA 1
ATOM 2553 C C . PHE A 1 329 ? -0.439 23.328 23.5 1 98.38 329 PHE A C 1
ATOM 2555 O O . PHE A 1 329 ? 0.058 22.219 23.719 1 98.38 329 PHE A O 1
ATOM 2562 N N . MET A 1 330 ? -1.621 23.625 23.922 1 97.81 330 MET A N 1
ATOM 2563 C CA . MET A 1 330 ? -2.385 22.734 24.797 1 97.81 330 MET A CA 1
ATOM 2564 C C . MET A 1 330 ? -2.814 21.469 24.062 1 97.81 330 MET A C 1
ATOM 2566 O O . MET A 1 330 ? -2.838 20.391 24.641 1 97.81 330 MET A O 1
ATOM 2570 N N . ILE A 1 331 ? -3.131 21.594 22.797 1 98.19 331 ILE A N 1
ATOM 2571 C CA . ILE A 1 331 ? -3.672 20.422 22.109 1 98.19 331 ILE A CA 1
ATOM 2572 C C . ILE A 1 331 ? -2.586 19.781 21.25 1 98.19 331 ILE A C 1
ATOM 2574 O O . ILE A 1 331 ? -2.846 18.812 20.531 1 98.19 331 ILE A O 1
ATOM 2578 N N . SER A 1 332 ? -1.332 20.328 21.25 1 98.31 332 SER A N 1
ATOM 2579 C CA . SER A 1 332 ? -0.219 19.703 20.547 1 98.31 332 SER A CA 1
ATOM 2580 C C . SER A 1 332 ? 0.155 18.359 21.188 1 98.31 332 SER A C 1
ATOM 2582 O O . SER A 1 332 ? -0.167 18.109 22.344 1 98.31 332 SER A O 1
ATOM 2584 N N . TRP A 1 333 ? 0.76 17.5 20.438 1 97.19 333 TRP A N 1
ATOM 2585 C CA . TRP A 1 333 ? 1.115 16.156 20.891 1 97.19 333 TRP A CA 1
ATOM 2586 C C . TRP A 1 333 ? 2.568 16.109 21.359 1 97.19 333 TRP A C 1
ATOM 2588 O O . TRP A 1 333 ? 3.363 15.32 20.844 1 97.19 333 TRP A O 1
ATOM 2598 N N . ILE A 1 334 ? 2.906 17.047 22.25 1 95.56 334 ILE A N 1
ATOM 2599 C CA . ILE A 1 334 ? 4.23 17.125 22.859 1 95.56 334 ILE A CA 1
ATOM 2600 C C . ILE A 1 334 ? 4.141 16.719 24.344 1 95.56 334 ILE A C 1
ATOM 2602 O O . ILE A 1 334 ? 3.047 16.516 24.875 1 95.56 334 ILE A O 1
ATOM 2606 N N . SER A 1 335 ? 5.309 16.5 24.938 1 89.75 335 SER A N 1
ATOM 2607 C CA . SER A 1 335 ? 5.34 16.141 26.359 1 89.75 335 SER A CA 1
ATOM 2608 C C . SER A 1 335 ? 4.816 17.281 27.234 1 89.75 335 SER A C 1
ATOM 2610 O O . SER A 1 335 ? 4.824 18.438 26.812 1 89.75 335 SER A O 1
ATOM 2612 N N . SER A 1 336 ? 4.336 16.922 28.422 1 92.06 336 SER A N 1
ATOM 2613 C CA . SER A 1 336 ? 3.84 17.922 29.359 1 92.06 336 SER A CA 1
ATOM 2614 C C . SER A 1 336 ? 4.93 18.938 29.719 1 92.06 336 SER A C 1
ATOM 2616 O O . SER A 1 336 ? 4.641 20.109 29.938 1 92.06 336 SER A O 1
ATOM 2618 N N . TRP A 1 337 ? 6.047 18.469 29.766 1 91 337 TRP A N 1
ATOM 2619 C CA . TRP A 1 337 ? 7.164 19.344 30.094 1 91 337 TRP A CA 1
ATOM 2620 C C . TRP A 1 337 ? 7.352 20.406 29.031 1 91 337 TRP A C 1
ATOM 2622 O O . TRP A 1 337 ? 7.453 21.609 29.344 1 91 337 TRP A O 1
ATOM 2632 N N . ARG A 1 338 ? 7.379 20.031 27.781 1 92.5 338 ARG A N 1
ATOM 2633 C CA . ARG A 1 338 ? 7.523 20.984 26.688 1 92.5 338 ARG A CA 1
ATOM 2634 C C . ARG A 1 338 ? 6.316 21.906 26.594 1 92.5 338 ARG A C 1
ATOM 2636 O O . ARG A 1 338 ? 6.465 23.109 26.359 1 92.5 338 ARG A O 1
ATOM 2643 N N . ARG A 1 339 ? 5.168 21.328 26.781 1 95.75 339 ARG A N 1
ATOM 2644 C CA . ARG A 1 339 ? 3.936 22.109 26.766 1 95.75 339 ARG A CA 1
ATOM 2645 C C . ARG A 1 339 ? 3.969 23.219 27.812 1 95.75 339 ARG A C 1
ATOM 2647 O O . ARG A 1 339 ? 3.68 24.375 27.5 1 95.75 339 ARG A O 1
ATOM 2654 N N . ASN A 1 340 ? 4.344 22.875 29.016 1 94.44 340 ASN A N 1
ATOM 2655 C CA . ASN A 1 340 ? 4.406 23.859 30.109 1 94.44 340 ASN A CA 1
ATOM 2656 C C . ASN A 1 340 ? 5.434 24.953 29.812 1 94.44 340 ASN A C 1
ATOM 2658 O O . ASN A 1 340 ? 5.215 26.109 30.156 1 94.44 340 ASN A O 1
ATOM 2662 N N . HIS A 1 341 ? 6.465 24.516 29.25 1 94.19 341 HIS A N 1
ATOM 2663 C CA . HIS A 1 341 ? 7.492 25.484 28.891 1 94.19 341 HIS A CA 1
ATOM 2664 C C . HIS A 1 341 ? 6.961 26.516 27.891 1 94.19 341 HIS A C 1
ATOM 2666 O O . HIS A 1 341 ? 7.152 27.719 28.062 1 94.19 341 HIS A O 1
ATOM 2672 N N . PHE A 1 342 ? 6.27 26.078 26.875 1 97 342 PHE A N 1
ATOM 2673 C CA . PHE A 1 342 ? 5.766 26.984 25.844 1 97 342 PHE A CA 1
ATOM 2674 C C . PHE A 1 342 ? 4.633 27.844 26.391 1 97 342 PHE A C 1
ATOM 2676 O O . PHE A 1 342 ? 4.5 29.016 26.016 1 97 342 PHE A O 1
ATOM 2683 N N . LEU A 1 343 ? 3.85 27.281 27.281 1 97.5 343 LEU A N 1
ATOM 2684 C CA . LEU A 1 343 ? 2.779 28.062 27.906 1 97.5 343 LEU A CA 1
ATOM 2685 C C . LEU A 1 343 ? 3.346 29.172 28.766 1 97.5 343 LEU A C 1
ATOM 2687 O O . LEU A 1 343 ? 2.799 30.281 28.812 1 97.5 343 LEU A O 1
ATOM 2691 N N . GLN A 1 344 ? 4.395 28.875 29.453 1 96.75 344 GLN A N 1
ATOM 2692 C CA . GLN A 1 344 ? 5.062 29.891 30.25 1 96.75 344 GLN A CA 1
ATOM 2693 C C . GLN A 1 344 ? 5.625 31 29.359 1 96.75 344 GLN A C 1
ATOM 2695 O O . GLN A 1 344 ? 5.559 32.188 29.719 1 96.75 344 GLN A O 1
ATOM 2700 N N . MET A 1 345 ? 6.188 30.625 28.25 1 96.31 345 MET A N 1
ATOM 2701 C CA . MET A 1 345 ? 6.691 31.594 27.281 1 96.31 345 MET A CA 1
ATOM 2702 C C . MET A 1 345 ? 5.582 32.531 26.844 1 96.31 345 MET A C 1
ATOM 2704 O O . MET A 1 345 ? 5.805 33.75 26.719 1 96.31 345 MET A O 1
ATOM 2708 N N . LEU A 1 346 ? 4.414 32.031 26.609 1 97.25 346 LEU A N 1
ATOM 2709 C CA . LEU A 1 346 ? 3.281 32.844 26.172 1 97.25 346 LEU A CA 1
ATOM 2710 C C . LEU A 1 346 ? 2.795 33.75 27.297 1 97.25 346 LEU A C 1
ATOM 2712 O O . LEU A 1 346 ? 2.375 34.875 27.047 1 97.25 346 LEU A O 1
ATOM 2716 N N . ASP A 1 347 ? 2.838 33.25 28.531 1 96.5 347 ASP A N 1
ATOM 2717 C CA . ASP A 1 347 ? 2.455 34.062 29.688 1 96.5 347 ASP A CA 1
ATOM 2718 C C . ASP A 1 347 ? 3.383 35.281 29.844 1 96.5 347 ASP A C 1
ATOM 2720 O O . ASP A 1 347 ? 2.928 36.375 30.109 1 96.5 347 ASP A O 1
ATOM 2724 N N . GLU A 1 348 ? 4.617 34.969 29.719 1 96.38 348 GLU A N 1
ATOM 2725 C CA . GLU A 1 348 ? 5.598 36.062 29.797 1 96.38 348 GLU A CA 1
ATOM 2726 C C . GLU A 1 348 ? 5.402 37.062 28.672 1 96.38 348 GLU A C 1
ATOM 2728 O O . GLU A 1 348 ? 5.531 38.281 28.875 1 96.38 348 GLU A O 1
ATOM 2733 N N . TYR A 1 349 ? 5.156 36.562 27.5 1 96.38 349 TYR A N 1
ATOM 2734 C CA . TYR A 1 349 ? 4.898 37.438 26.359 1 96.38 349 TYR A CA 1
ATOM 2735 C C . TYR A 1 349 ? 3.684 38.312 26.609 1 96.38 349 TYR A C 1
ATOM 2737 O O . TYR A 1 349 ? 3.705 39.5 26.297 1 96.38 349 TYR A O 1
ATOM 2745 N N . GLU A 1 350 ? 2.619 37.719 27.078 1 95.62 350 GLU A N 1
ATOM 2746 C CA . GLU A 1 350 ? 1.391 38.438 27.375 1 95.62 350 GLU A CA 1
ATOM 2747 C C . GLU A 1 350 ? 1.651 39.562 28.375 1 95.62 350 GLU A C 1
ATOM 2749 O O . GLU A 1 350 ? 1.18 40.688 28.188 1 95.62 350 GLU A O 1
ATOM 2754 N N . LYS A 1 351 ? 2.406 39.25 29.438 1 94.56 351 LYS A N 1
ATOM 2755 C CA . LYS A 1 351 ? 2.746 40.25 30.438 1 94.56 351 LYS A CA 1
ATOM 2756 C C . LYS A 1 351 ? 3.559 41.406 29.844 1 94.56 351 LYS A C 1
ATOM 2758 O O . LYS A 1 351 ? 3.33 42.562 30.156 1 94.56 351 LYS A O 1
ATOM 2763 N N . LYS A 1 352 ? 4.453 41 29.078 1 93.12 352 LYS A N 1
ATOM 2764 C CA . LYS A 1 352 ? 5.336 41.969 28.469 1 93.12 352 LYS A CA 1
ATOM 2765 C C . LYS A 1 352 ? 4.562 42.875 27.516 1 93.12 352 LYS A C 1
ATOM 2767 O O . LYS A 1 352 ? 4.773 44.094 27.5 1 93.12 352 LYS A O 1
ATOM 2772 N N . MET A 1 353 ? 3.676 42.344 26.766 1 92.19 353 MET A N 1
ATOM 2773 C CA . MET A 1 353 ? 3.049 43.094 25.656 1 92.19 353 MET A CA 1
ATOM 2774 C C . MET A 1 353 ? 1.786 43.781 26.141 1 92.19 353 MET A C 1
ATOM 2776 O O . MET A 1 353 ? 1.438 44.875 25.625 1 92.19 353 MET A O 1
ATOM 2780 N N . LEU A 1 354 ? 1.04 43.156 27.031 1 89.38 354 LEU A N 1
ATOM 2781 C CA . LEU A 1 354 ? -0.271 43.688 27.391 1 89.38 354 LEU A CA 1
ATOM 2782 C C . LEU A 1 354 ? -0.262 44.25 28.812 1 89.38 354 LEU A C 1
ATOM 2784 O O . LEU A 1 354 ? -1.191 44.938 29.219 1 89.38 354 LEU A O 1
ATOM 2788 N N . GLY A 1 355 ? 0.771 44.281 29.484 1 80.44 355 GLY A N 1
ATOM 2789 C CA . GLY A 1 355 ? 0.851 44.781 30.859 1 80.44 355 GLY A CA 1
ATOM 2790 C C . GLY A 1 355 ? 0.15 43.875 31.844 1 80.44 355 GLY A C 1
ATOM 2791 O O . GLY A 1 355 ? -0.547 42.938 31.469 1 80.44 355 GLY A O 1
ATOM 2792 N N . ASN A 1 356 ? 0.453 43.844 33.156 1 60.97 356 ASN A N 1
ATOM 2793 C CA . ASN A 1 356 ? -0.105 43.031 34.219 1 60.97 356 ASN A CA 1
ATOM 2794 C C . ASN A 1 356 ? -1.581 43.344 34.469 1 60.97 356 ASN A C 1
ATOM 2796 O O . ASN A 1 356 ? -1.937 44.469 34.781 1 60.97 356 ASN A O 1
ATOM 2800 N N . ILE A 1 357 ? -2.588 42.969 33.781 1 48.62 357 ILE A N 1
ATOM 2801 C CA . ILE A 1 357 ? -3.98 43.25 34.125 1 48.62 357 ILE A CA 1
ATOM 2802 C C . ILE A 1 357 ? -4.289 42.75 35.531 1 48.62 357 ILE A C 1
ATOM 2804 O O . ILE A 1 357 ? -5.457 42.531 35.875 1 48.62 357 ILE A O 1
ATOM 2808 N N . GLU A 1 358 ? -3.652 42.219 36.469 1 42.25 358 GLU A N 1
ATOM 2809 C CA . GLU A 1 358 ? -4.168 41.688 37.719 1 42.25 358 GLU A CA 1
ATOM 2810 C C . GLU A 1 358 ? -5.043 42.688 38.438 1 42.25 358 GLU A C 1
ATOM 2812 O O . GLU A 1 358 ? -6.152 42.375 38.875 1 42.25 358 GLU A O 1
ATOM 2817 N N . GLY A 1 359 ? -4.492 43.594 39.281 1 37.97 359 GLY A N 1
ATOM 2818 C CA . GLY A 1 359 ? -4.805 43.969 40.656 1 37.97 359 GLY A CA 1
ATOM 2819 C C . GLY A 1 359 ? -5.918 45 40.781 1 37.97 359 GLY A C 1
ATOM 2820 O O . GLY A 1 359 ? -6.18 45.531 41.844 1 37.97 359 GLY A O 1
ATOM 2821 N N . GLU A 1 360 ? -6.477 45.594 39.75 1 36.66 360 GLU A N 1
ATOM 2822 C CA . GLU A 1 360 ? -7.395 46.625 40.219 1 36.66 360 GLU A CA 1
ATOM 2823 C C . GLU A 1 360 ? -8.727 46.031 40.625 1 36.66 360 GLU A C 1
ATOM 2825 O O . GLU A 1 360 ? -9.617 46.75 41.094 1 36.66 360 GLU A O 1
ATOM 2830 N N . ALA A 1 361 ? -9.148 44.844 40.281 1 40.12 361 ALA A N 1
ATOM 2831 C CA . ALA A 1 361 ? -10.555 44.531 40.562 1 40.12 361 ALA A CA 1
ATOM 2832 C C . ALA A 1 361 ? -10.789 44.375 42.062 1 40.12 361 ALA A C 1
ATOM 2834 O O . ALA A 1 361 ? -11.914 44.531 42.562 1 40.12 361 ALA A O 1
ATOM 2835 N N . LEU A 1 362 ? -9.906 43.656 42.812 1 32 362 LEU A N 1
ATOM 2836 C CA . LEU A 1 362 ? -10.422 43.125 44.062 1 32 362 LEU A CA 1
ATOM 2837 C C . LEU A 1 362 ? -10.586 44.25 45.094 1 32 362 LEU A C 1
ATOM 2839 O O . LEU A 1 362 ? -10.961 43.969 46.25 1 32 362 LEU A O 1
ATOM 2843 N N . VAL A 1 363 ? -9.953 45.375 44.812 1 32.41 363 VAL A N 1
ATOM 2844 C CA . VAL A 1 363 ? -10 46.188 46.031 1 32.41 363 VAL A CA 1
ATOM 2845 C C . VAL A 1 363 ? -11.398 46.75 46.219 1 32.41 363 VAL A C 1
ATOM 2847 O O . VAL A 1 363 ? -11.672 47.438 47.219 1 32.41 363 VAL A O 1
ATOM 2850 N N . ASN A 1 364 ? -12.156 46.875 45.156 1 27.97 364 ASN A N 1
ATOM 2851 C CA . ASN A 1 364 ? -13.336 47.656 45.5 1 27.97 364 ASN A CA 1
ATOM 2852 C C . ASN A 1 364 ? -14.391 46.781 46.188 1 27.97 364 ASN A C 1
ATOM 2854 O O . ASN A 1 364 ? -15.391 46.406 45.562 1 27.97 364 ASN A O 1
ATOM 2858 N N . GLY A 1 365 ? -14.055 45.562 46.781 1 23.19 365 GLY A N 1
ATOM 2859 C CA . GLY A 1 365 ? -15.047 45 47.688 1 23.19 365 GLY A CA 1
ATOM 2860 C C . GLY A 1 365 ? -15.523 45.969 48.75 1 23.19 365 GLY A C 1
ATOM 2861 O O . GLY A 1 365 ? -14.75 46.375 49.594 1 23.19 365 GLY A O 1
ATOM 2862 N N . ILE A 1 366 ? -16.25 47.062 48.406 1 21.72 366 ILE A N 1
ATOM 2863 C CA . ILE A 1 366 ? -17.344 47.469 49.25 1 21.72 366 ILE A CA 1
ATOM 2864 C C . ILE A 1 366 ? -18.438 46.406 49.25 1 21.72 366 ILE A C 1
ATOM 2866 O O . ILE A 1 366 ? -18.797 45.906 48.219 1 21.72 366 ILE A O 1
ATOM 2870 N N . MET B 1 1 ? 15.602 -76.438 -36.438 1 20.8 1 MET B N 1
ATOM 2871 C CA . MET B 1 1 ? 16.297 -75.312 -35.812 1 20.8 1 MET B CA 1
ATOM 2872 C C . MET B 1 1 ? 15.461 -74.062 -35.844 1 20.8 1 MET B C 1
ATOM 2874 O O . MET B 1 1 ? 15.844 -73.062 -36.5 1 20.8 1 MET B O 1
ATOM 2878 N N . ALA B 1 2 ? 14.086 -74.188 -36.031 1 36.09 2 ALA B N 1
ATOM 2879 C CA . ALA B 1 2 ? 13.016 -73.188 -36 1 36.09 2 ALA B CA 1
ATOM 2880 C C . ALA B 1 2 ? 13.211 -72.188 -34.844 1 36.09 2 ALA B C 1
ATOM 2882 O O . ALA B 1 2 ? 13.367 -72.625 -33.688 1 36.09 2 ALA B O 1
ATOM 2883 N N . SER B 1 3 ? 13.945 -71.062 -35.125 1 29.58 3 SER B N 1
ATOM 2884 C CA . SER B 1 3 ? 14.352 -70 -34.219 1 29.58 3 SER B CA 1
ATOM 2885 C C . SER B 1 3 ? 13.188 -69.5 -33.344 1 29.58 3 SER B C 1
ATOM 2887 O O . SER B 1 3 ? 12.125 -69.188 -33.875 1 29.58 3 SER B O 1
ATOM 2889 N N . ASP B 1 4 ? 12.898 -70 -32.219 1 33.72 4 ASP B N 1
ATOM 2890 C CA . ASP B 1 4 ? 11.984 -69.625 -31.172 1 33.72 4 ASP B CA 1
ATOM 2891 C C . ASP B 1 4 ? 12.172 -68.125 -30.828 1 33.72 4 ASP B C 1
ATOM 2893 O O . ASP B 1 4 ? 13.211 -67.75 -30.281 1 33.72 4 ASP B O 1
ATOM 2897 N N . ARG B 1 5 ? 11.719 -67.25 -31.719 1 36.34 5 ARG B N 1
ATOM 2898 C CA . ARG B 1 5 ? 11.688 -65.812 -31.375 1 36.34 5 ARG B CA 1
ATOM 2899 C C . ARG B 1 5 ? 11.102 -65.625 -29.984 1 36.34 5 ARG B C 1
ATOM 2901 O O . ARG B 1 5 ? 9.906 -65.812 -29.766 1 36.34 5 ARG B O 1
ATOM 2908 N N . LEU B 1 6 ? 11.797 -66 -28.906 1 35.06 6 LEU B N 1
ATOM 2909 C CA . LEU B 1 6 ? 11.43 -65.562 -27.562 1 35.06 6 LEU B CA 1
ATOM 2910 C C . LEU B 1 6 ? 10.891 -64.125 -27.531 1 35.06 6 LEU B C 1
ATOM 2912 O O . LEU B 1 6 ? 11.57 -63.219 -27.969 1 35.06 6 LEU B O 1
ATOM 2916 N N . THR B 1 7 ? 9.633 -64 -27.703 1 34.09 7 THR B N 1
ATOM 2917 C CA . THR B 1 7 ? 8.945 -62.75 -27.469 1 34.09 7 THR B CA 1
ATOM 2918 C C . THR B 1 7 ? 9.484 -62.062 -26.203 1 34.09 7 THR B C 1
ATOM 2920 O O . THR B 1 7 ? 9.523 -62.688 -25.141 1 34.09 7 THR B O 1
ATOM 2923 N N . ARG B 1 8 ? 10.547 -61.312 -26.281 1 38.75 8 ARG B N 1
ATOM 2924 C CA . ARG B 1 8 ? 11.008 -60.469 -25.172 1 38.75 8 ARG B CA 1
ATOM 2925 C C . ARG B 1 8 ? 9.828 -59.969 -24.359 1 38.75 8 ARG B C 1
ATOM 2927 O O . ARG B 1 8 ? 8.859 -59.438 -24.922 1 38.75 8 ARG B O 1
ATOM 2934 N N . PRO B 1 9 ? 9.57 -60.531 -23.188 1 35.47 9 PRO B N 1
ATOM 2935 C CA . PRO B 1 9 ? 8.539 -59.906 -22.359 1 35.47 9 PRO B CA 1
ATOM 2936 C C . PRO B 1 9 ? 8.57 -58.375 -22.406 1 35.47 9 PRO B C 1
ATOM 2938 O O . PRO B 1 9 ? 9.648 -57.781 -22.438 1 35.47 9 PRO B O 1
ATOM 2941 N N . GLN B 1 10 ? 7.746 -57.688 -23.203 1 36.09 10 GLN B N 1
ATOM 2942 C CA . GLN B 1 10 ? 7.582 -56.25 -23.172 1 36.09 10 GLN B CA 1
ATOM 2943 C C . GLN B 1 10 ? 7.719 -55.719 -21.734 1 36.09 10 GLN B C 1
ATOM 2945 O O . GLN B 1 10 ? 7.281 -56.375 -20.781 1 36.09 10 GLN B O 1
ATOM 2950 N N . SER B 1 11 ? 8.773 -55.094 -21.297 1 41.12 11 SER B N 1
ATOM 2951 C CA . SER B 1 11 ? 8.875 -54.406 -20 1 41.12 11 SER B CA 1
ATOM 2952 C C . SER B 1 11 ? 7.496 -54.062 -19.453 1 41.12 11 SER B C 1
ATOM 2954 O O . SER B 1 11 ? 6.613 -53.625 -20.188 1 41.12 11 SER B O 1
ATOM 2956 N N . PRO B 1 12 ? 6.953 -54.656 -18.438 1 48.88 12 PRO B N 1
ATOM 2957 C CA . PRO B 1 12 ? 5.613 -54.406 -17.906 1 48.88 12 PRO B CA 1
ATOM 2958 C C . PRO B 1 12 ? 5.23 -52.938 -17.969 1 48.88 12 PRO B C 1
ATOM 2960 O O . PRO B 1 12 ? 6.027 -52.062 -17.609 1 48.88 12 PRO B O 1
ATOM 2963 N N . GLU B 1 13 ? 4.496 -52.469 -18.984 1 64.06 13 GLU B N 1
ATOM 2964 C CA . GLU B 1 13 ? 3.975 -51.125 -19.234 1 64.06 13 GLU B CA 1
ATOM 2965 C C . GLU B 1 13 ? 3.49 -50.469 -17.953 1 64.06 13 GLU B C 1
ATOM 2967 O O . GLU B 1 13 ? 2.609 -51 -17.266 1 64.06 13 GLU B O 1
ATOM 2972 N N . VAL B 1 14 ? 4.336 -49.688 -17.25 1 76.25 14 VAL B N 1
ATOM 2973 C CA . VAL B 1 14 ? 3.971 -48.906 -16.078 1 76.25 14 VAL B CA 1
ATOM 2974 C C . VAL B 1 14 ? 2.637 -48.188 -16.312 1 76.25 14 VAL B C 1
ATOM 2976 O O . VAL B 1 14 ? 2.42 -47.625 -17.391 1 76.25 14 VAL B O 1
ATOM 2979 N N . ASP B 1 15 ? 1.726 -48.469 -15.422 1 91.5 15 ASP B N 1
ATOM 2980 C CA . ASP B 1 15 ? 0.429 -47.844 -15.578 1 91.5 15 ASP B CA 1
ATOM 2981 C C . ASP B 1 15 ? 0.572 -46.312 -15.547 1 91.5 15 ASP B C 1
ATOM 2983 O O . ASP B 1 15 ? 1.582 -45.781 -15.07 1 91.5 15 ASP B O 1
ATOM 2987 N N . LEU B 1 16 ? -0.315 -45.656 -16.125 1 93.31 16 LEU B N 1
ATOM 2988 C CA . LEU B 1 16 ? -0.283 -44.219 -16.344 1 93.31 16 LEU B CA 1
ATOM 2989 C C . LEU B 1 16 ? -0.094 -43.469 -15.023 1 93.31 16 LEU B C 1
ATOM 2991 O O . LEU B 1 16 ? 0.655 -42.5 -14.961 1 93.31 16 LEU B O 1
ATOM 2995 N N . LYS B 1 17 ? -0.804 -43.781 -13.969 1 95.75 17 LYS B N 1
ATOM 2996 C CA . LYS B 1 17 ? -0.717 -43.125 -12.664 1 95.75 17 LYS B CA 1
ATOM 2997 C C . LYS B 1 17 ? 0.697 -43.219 -12.102 1 95.75 17 LYS B C 1
ATOM 2999 O O . LYS B 1 17 ? 1.222 -42.25 -11.562 1 95.75 17 LYS B O 1
ATOM 3004 N N . THR B 1 18 ? 1.236 -44.375 -12.148 1 96.25 18 THR B N 1
ATOM 3005 C CA . THR B 1 18 ? 2.598 -44.594 -11.672 1 96.25 18 THR B CA 1
ATOM 3006 C C . THR B 1 18 ? 3.602 -43.812 -12.531 1 96.25 18 THR B C 1
ATOM 3008 O O . THR B 1 18 ? 4.555 -43.25 -12.016 1 96.25 18 THR B O 1
ATOM 3011 N N . PHE B 1 19 ? 3.371 -43.906 -13.93 1 96.94 19 PHE B N 1
ATOM 3012 C CA . PHE B 1 19 ? 4.215 -43.188 -14.875 1 96.94 19 PHE B CA 1
ATOM 3013 C C . PHE B 1 19 ? 4.273 -41.688 -14.516 1 96.94 19 PHE B C 1
ATOM 3015 O O . PHE B 1 19 ? 5.359 -41.125 -14.445 1 96.94 19 PHE B O 1
ATOM 3022 N N . ILE B 1 20 ? 3.131 -41.125 -14.172 1 98.25 20 ILE B N 1
ATOM 3023 C CA . ILE B 1 20 ? 3.023 -39.688 -13.859 1 98.25 20 ILE B CA 1
ATOM 3024 C C . ILE B 1 20 ? 3.625 -39.438 -12.477 1 98.25 20 ILE B C 1
ATOM 3026 O O . ILE B 1 20 ? 4.359 -38.438 -12.289 1 98.25 20 ILE B O 1
ATOM 3030 N N . ALA B 1 21 ? 3.354 -40.219 -11.5 1 98 21 ALA B N 1
ATOM 3031 C CA . ALA B 1 21 ? 3.791 -40.031 -10.117 1 98 21 ALA B CA 1
ATOM 3032 C C . ALA B 1 21 ? 5.312 -40.031 -10.023 1 98 21 ALA B C 1
ATOM 3034 O O . ALA B 1 21 ? 5.887 -39.312 -9.203 1 98 21 ALA B O 1
ATOM 3035 N N . GLN B 1 22 ? 5.969 -40.812 -10.867 1 97.5 22 GLN B N 1
ATOM 3036 C CA . GLN B 1 22 ? 7.414 -41 -10.758 1 97.5 22 GLN B CA 1
ATOM 3037 C C . GLN B 1 22 ? 8.156 -39.969 -11.617 1 97.5 22 GLN B C 1
ATOM 3039 O O . GLN B 1 22 ? 9.359 -39.781 -11.461 1 97.5 22 GLN B O 1
ATOM 3044 N N . MET B 1 23 ? 7.492 -39.344 -12.547 1 98.06 23 MET B N 1
ATOM 3045 C CA . MET B 1 23 ? 8.086 -38.375 -13.461 1 98.06 23 MET B CA 1
ATOM 3046 C C . MET B 1 23 ? 8.547 -37.125 -12.711 1 98.06 23 MET B C 1
ATOM 3048 O O . MET B 1 23 ? 7.785 -36.562 -11.922 1 98.06 23 MET B O 1
ATOM 3052 N N . PRO B 1 24 ? 9.867 -36.719 -12.82 1 98.31 24 PRO B N 1
ATOM 3053 C CA . PRO B 1 24 ? 10.258 -35.438 -12.266 1 98.31 24 PRO B CA 1
ATOM 3054 C C . PRO B 1 24 ? 9.453 -34.281 -12.859 1 98.31 24 PRO B C 1
ATOM 3056 O O . PRO B 1 24 ? 9.211 -34.25 -14.07 1 98.31 24 PRO B O 1
ATOM 3059 N N . LYS B 1 25 ? 9.016 -33.375 -12.023 1 98.75 25 LYS B N 1
ATOM 3060 C CA . LYS B 1 25 ? 8.117 -32.312 -12.484 1 98.75 25 LYS B CA 1
ATOM 3061 C C . LYS B 1 25 ? 8.531 -30.969 -11.922 1 98.75 25 LYS B C 1
ATOM 3063 O O . LYS B 1 25 ? 9.281 -30.906 -10.945 1 98.75 25 LYS B O 1
ATOM 3068 N N . ALA B 1 26 ? 8.094 -29.906 -12.539 1 98.75 26 ALA B N 1
ATOM 3069 C CA . ALA B 1 26 ? 8.102 -28.547 -12.023 1 98.75 26 ALA B CA 1
ATOM 3070 C C . ALA B 1 26 ? 6.695 -27.969 -11.977 1 98.75 26 ALA B C 1
ATOM 3072 O O . ALA B 1 26 ? 5.871 -28.25 -12.844 1 98.75 26 ALA B O 1
ATOM 3073 N N . GLU B 1 27 ? 6.387 -27.219 -10.984 1 98.88 27 GLU B N 1
ATOM 3074 C CA . GLU B 1 27 ? 5.137 -26.484 -10.883 1 98.88 27 GLU B CA 1
ATOM 3075 C C . GLU B 1 27 ? 5.383 -24.984 -10.969 1 98.88 27 GLU B C 1
ATOM 3077 O O . GLU B 1 27 ? 6.031 -24.391 -10.094 1 98.88 27 GLU B O 1
ATOM 3082 N N . LEU B 1 28 ? 4.785 -24.359 -12.008 1 98.88 28 LEU B N 1
ATOM 3083 C CA . LEU B 1 28 ? 5.113 -22.953 -12.281 1 98.88 28 LEU B CA 1
ATOM 3084 C C . LEU B 1 28 ? 3.906 -22.062 -12.031 1 98.88 28 LEU B C 1
ATOM 3086 O O . LEU B 1 28 ? 3.99 -20.844 -12.195 1 98.88 28 LEU B O 1
ATOM 3090 N N . HIS B 1 29 ? 2.758 -22.641 -11.633 1 98.88 29 HIS B N 1
ATOM 3091 C CA . HIS B 1 29 ? 1.531 -21.906 -11.344 1 98.88 29 HIS B CA 1
ATOM 3092 C C . HIS B 1 29 ? 0.787 -22.531 -10.164 1 98.88 29 HIS B C 1
ATOM 3094 O O . HIS B 1 29 ? 0.031 -23.484 -10.328 1 98.88 29 HIS B O 1
ATOM 3100 N N . VAL B 1 30 ? 0.969 -21.953 -9.055 1 98.88 30 VAL B N 1
ATOM 3101 C CA . VAL B 1 30 ? 0.257 -22.344 -7.844 1 98.88 30 VAL B CA 1
ATOM 3102 C C . VAL B 1 30 ? 0.206 -21.156 -6.879 1 98.88 30 VAL B C 1
ATOM 3104 O O . VAL B 1 30 ? 1.203 -20.453 -6.695 1 98.88 30 VAL B O 1
ATOM 3107 N N . HIS B 1 31 ? -0.931 -20.859 -6.414 1 98.62 31 HIS B N 1
ATOM 3108 C CA . HIS B 1 31 ? -1.099 -19.828 -5.387 1 98.62 31 HIS B CA 1
ATOM 3109 C C . HIS B 1 31 ? -0.921 -20.422 -3.99 1 98.62 31 HIS B C 1
ATOM 3111 O O . HIS B 1 31 ? -1.65 -21.328 -3.6 1 98.62 31 HIS B O 1
ATOM 3117 N N . LEU B 1 32 ? -0.02 -19.875 -3.201 1 98.75 32 LEU B N 1
ATOM 3118 C CA . LEU B 1 32 ? 0.201 -20.359 -1.845 1 98.75 32 LEU B CA 1
ATOM 3119 C C . LEU B 1 32 ? -1.085 -20.297 -1.027 1 98.75 32 LEU B C 1
ATOM 3121 O O . LEU B 1 32 ? -1.445 -21.266 -0.354 1 98.75 32 LEU B O 1
ATOM 3125 N N . GLU B 1 33 ? -1.786 -19.188 -1.105 1 98 33 GLU B N 1
ATOM 3126 C CA . GLU B 1 33 ? -3.037 -19.062 -0.365 1 98 33 GLU B CA 1
ATOM 3127 C C . GLU B 1 33 ? -4.062 -20.094 -0.825 1 98 33 GLU B C 1
ATOM 3129 O O . GLU B 1 33 ? -4.914 -20.516 -0.043 1 98 33 GLU B O 1
ATOM 3134 N N . GLY B 1 34 ? -3.975 -20.531 -2.076 1 97.12 34 GLY B N 1
ATOM 3135 C CA . GLY B 1 34 ? -4.836 -21.562 -2.629 1 97.12 34 GLY B CA 1
ATOM 3136 C C . GLY B 1 34 ? -4.473 -22.953 -2.164 1 97.12 34 GLY B C 1
ATOM 3137 O O . GLY B 1 34 ? -5.152 -23.922 -2.506 1 97.12 34 GLY B O 1
ATOM 3138 N N . CYS B 1 35 ? -3.447 -23.094 -1.392 1 97.69 35 CYS B N 1
ATOM 3139 C CA . CYS B 1 35 ? -2.998 -24.375 -0.846 1 97.69 35 CYS B CA 1
ATOM 3140 C C . CYS B 1 35 ? -3.441 -24.531 0.603 1 97.69 35 CYS B C 1
ATOM 3142 O O . CYS B 1 35 ? -3.127 -25.531 1.245 1 97.69 35 CYS B O 1
ATOM 3144 N N . LEU B 1 36 ? -4.191 -23.609 1.118 1 96.25 36 LEU B N 1
ATOM 3145 C CA . LEU B 1 36 ? -4.691 -23.656 2.488 1 96.25 36 LEU B CA 1
ATOM 3146 C C . LEU B 1 36 ? -5.793 -24.703 2.627 1 96.25 36 LEU B C 1
ATOM 3148 O O . LEU B 1 36 ? -6.965 -24.406 2.363 1 96.25 36 LEU B O 1
ATOM 3152 N N . THR B 1 37 ? -5.402 -25.875 3.113 1 93.75 37 THR B N 1
ATOM 3153 C CA . THR B 1 37 ? -6.367 -26.953 3.301 1 93.75 37 THR B CA 1
ATOM 3154 C C . THR B 1 37 ? -7.285 -26.656 4.48 1 93.75 37 THR B C 1
ATOM 3156 O O . THR B 1 37 ? -6.922 -25.906 5.383 1 93.75 37 THR B O 1
ATOM 3159 N N . PRO B 1 38 ? -8.477 -27.281 4.492 1 91.75 38 PRO B N 1
ATOM 3160 C CA . PRO B 1 38 ? -9.375 -27.078 5.637 1 91.75 38 PRO B CA 1
ATOM 3161 C C . PRO B 1 38 ? -8.719 -27.453 6.965 1 91.75 38 PRO B C 1
ATOM 3163 O O . PRO B 1 38 ? -8.891 -26.734 7.957 1 91.75 38 PRO B O 1
ATOM 3166 N N . ASP B 1 39 ? -7.949 -28.516 7 1 92.88 39 ASP B N 1
ATOM 3167 C CA . ASP B 1 39 ? -7.289 -28.938 8.227 1 92.88 39 ASP B CA 1
ATOM 3168 C C . ASP B 1 39 ? -6.273 -27.906 8.695 1 92.88 39 ASP B C 1
ATOM 3170 O O . ASP B 1 39 ? -6.203 -27.578 9.883 1 92.88 39 ASP B O 1
ATOM 3174 N N . LEU B 1 40 ? -5.445 -27.438 7.793 1 95.44 40 LEU B N 1
ATOM 3175 C CA . LEU B 1 40 ? -4.469 -26.422 8.164 1 95.44 40 LEU B CA 1
ATOM 3176 C C . LEU B 1 40 ? -5.16 -25.141 8.609 1 95.44 40 LEU B C 1
ATOM 3178 O O . LEU B 1 40 ? -4.727 -24.5 9.57 1 95.44 40 LEU B O 1
ATOM 3182 N N . ALA B 1 41 ? -6.25 -24.766 7.945 1 95.12 41 ALA B N 1
ATOM 3183 C CA . ALA B 1 41 ? -7.012 -23.578 8.32 1 95.12 41 ALA B CA 1
ATOM 3184 C C . ALA B 1 41 ? -7.539 -23.688 9.75 1 95.12 41 ALA B C 1
ATOM 3186 O O . ALA B 1 41 ? -7.496 -22.719 10.508 1 95.12 41 ALA B O 1
ATOM 3187 N N . ARG B 1 42 ? -8.055 -24.875 10.062 1 94.31 42 ARG B N 1
ATOM 3188 C CA . ARG B 1 42 ? -8.555 -25.094 11.414 1 94.31 42 ARG B CA 1
ATOM 3189 C C . ARG B 1 42 ? -7.438 -24.969 12.438 1 94.31 42 ARG B C 1
ATOM 3191 O O . ARG B 1 42 ? -7.629 -24.344 13.492 1 94.31 42 ARG B O 1
ATOM 3198 N N . ALA B 1 43 ? -6.336 -25.531 12.148 1 96.5 43 ALA B N 1
ATOM 3199 C CA . ALA B 1 43 ? -5.191 -25.484 13.062 1 96.5 43 ALA B CA 1
ATOM 3200 C C . ALA B 1 43 ? -4.734 -24.047 13.281 1 96.5 43 ALA B C 1
ATOM 3202 O O . ALA B 1 43 ? -4.418 -23.656 14.406 1 96.5 43 ALA B O 1
ATOM 3203 N N . LEU B 1 44 ? -4.648 -23.266 12.18 1 97.81 44 LEU B N 1
ATOM 3204 C CA . LEU B 1 44 ? -4.203 -21.875 12.266 1 97.81 44 LEU B CA 1
ATOM 3205 C C . LEU B 1 44 ? -5.227 -21.031 13.008 1 97.81 44 LEU B C 1
ATOM 3207 O O . LEU B 1 44 ? -4.859 -20.125 13.766 1 97.81 44 LEU B O 1
ATOM 3211 N N . ALA B 1 45 ? -6.543 -21.281 12.742 1 96.69 45 ALA B N 1
ATOM 3212 C CA . ALA B 1 45 ? -7.598 -20.594 13.484 1 96.69 45 ALA B CA 1
ATOM 3213 C C . ALA B 1 45 ? -7.441 -20.797 14.984 1 96.69 45 ALA B C 1
ATOM 3215 O O . ALA B 1 45 ? -7.539 -19.844 15.766 1 96.69 45 ALA B O 1
ATOM 3216 N N . ALA B 1 46 ? -7.23 -22.047 15.367 1 96.56 46 ALA B N 1
ATOM 3217 C CA . ALA B 1 46 ? -7.043 -22.391 16.766 1 96.56 46 ALA B CA 1
ATOM 3218 C C . ALA B 1 46 ? -5.805 -21.703 17.344 1 96.56 46 ALA B C 1
ATOM 3220 O O . ALA B 1 46 ? -5.855 -21.125 18.438 1 96.56 46 ALA B O 1
ATOM 3221 N N . ARG B 1 47 ? -4.641 -21.766 16.609 1 97.69 47 ARG B N 1
ATOM 3222 C CA . ARG B 1 47 ? -3.383 -21.156 17.047 1 97.69 47 ARG B CA 1
ATOM 3223 C C . ARG B 1 47 ? -3.553 -19.672 17.328 1 97.69 47 ARG B C 1
ATOM 3225 O O . ARG B 1 47 ? -3 -19.141 18.281 1 97.69 47 ARG B O 1
ATOM 3232 N N . ASN B 1 48 ? -4.309 -19.016 16.422 1 97.56 48 ASN B N 1
ATOM 3233 C CA . ASN B 1 48 ? -4.41 -17.562 16.453 1 97.56 48 ASN B CA 1
ATOM 3234 C C . ASN B 1 48 ? -5.664 -17.109 17.203 1 97.56 48 ASN B C 1
ATOM 3236 O O . ASN B 1 48 ? -5.992 -15.922 17.203 1 97.56 48 ASN B O 1
ATOM 3240 N N . ASN B 1 49 ? -6.434 -18.047 17.859 1 97.06 49 ASN B N 1
ATOM 3241 C CA . ASN B 1 49 ? -7.668 -17.766 18.578 1 97.06 49 ASN B CA 1
ATOM 3242 C C . ASN B 1 49 ? -8.664 -17 17.703 1 97.06 49 ASN B C 1
ATOM 3244 O O . ASN B 1 49 ? -9.172 -15.953 18.109 1 97.06 49 ASN B O 1
ATOM 3248 N N . LEU B 1 50 ? -8.781 -17.469 16.516 1 96.5 50 LEU B N 1
ATOM 3249 C CA . LEU B 1 50 ? -9.719 -16.922 15.547 1 96.5 50 LEU B CA 1
ATOM 3250 C C . LEU B 1 50 ? -10.852 -17.906 15.266 1 96.5 50 LEU B C 1
ATOM 3252 O O . LEU B 1 50 ? -10.68 -19.109 15.438 1 96.5 50 LEU B O 1
ATOM 3256 N N . PRO B 1 51 ? -12.008 -17.391 14.828 1 94.19 51 PRO B N 1
ATOM 3257 C CA . PRO B 1 51 ? -13.078 -18.297 14.414 1 94.19 51 PRO B CA 1
ATOM 3258 C C . PRO B 1 51 ? -12.719 -19.094 13.164 1 94.19 51 PRO B C 1
ATOM 3260 O O . PRO B 1 51 ? -12.07 -18.578 12.258 1 94.19 51 PRO B O 1
ATOM 3263 N N . ILE B 1 52 ? -13.195 -20.328 13.195 1 91.75 52 ILE B N 1
ATOM 3264 C CA . ILE B 1 52 ? -13.055 -21.125 11.992 1 91.75 52 ILE B CA 1
ATOM 3265 C C . ILE B 1 52 ? -13.852 -20.5 10.852 1 91.75 52 ILE B C 1
ATOM 3267 O O . ILE B 1 52 ? -15 -20.078 11.047 1 91.75 52 ILE B O 1
ATOM 3271 N N . PRO B 1 53 ? -13.211 -20.344 9.703 1 90.88 53 PRO B N 1
ATOM 3272 C CA . PRO B 1 53 ? -13.977 -19.812 8.578 1 90.88 53 PRO B CA 1
ATOM 3273 C C . PRO B 1 53 ? -15.273 -20.578 8.32 1 90.88 53 PRO B C 1
ATOM 3275 O O . PRO B 1 53 ? -15.297 -21.812 8.43 1 90.88 53 PRO B O 1
ATOM 3278 N N . SER B 1 54 ? -16.312 -19.844 7.934 1 86.38 54 SER B N 1
ATOM 3279 C CA . SER B 1 54 ? -17.641 -20.422 7.762 1 86.38 54 SER B CA 1
ATOM 3280 C C . SER B 1 54 ? -17.641 -21.484 6.676 1 86.38 54 SER B C 1
ATOM 3282 O O . SER B 1 54 ? -18.391 -22.453 6.75 1 86.38 54 SER B O 1
ATOM 3284 N N . SER B 1 55 ? -16.812 -21.328 5.684 1 85.06 55 SER B N 1
ATOM 3285 C CA . SER B 1 55 ? -16.766 -22.234 4.535 1 85.06 55 SER B CA 1
ATOM 3286 C C . SER B 1 55 ? -16.297 -23.625 4.945 1 85.06 55 SER B C 1
ATOM 3288 O O . SER B 1 55 ? -16.516 -24.594 4.223 1 85.06 55 SER B O 1
ATOM 3290 N N . ILE B 1 56 ? -15.625 -23.75 6.16 1 84.81 56 ILE B N 1
ATOM 3291 C CA . ILE B 1 56 ? -15.078 -25.047 6.516 1 84.81 56 ILE B CA 1
ATOM 3292 C C . ILE B 1 56 ? -15.672 -25.516 7.844 1 84.81 56 ILE B C 1
ATOM 3294 O O . ILE B 1 56 ? -15.406 -26.625 8.297 1 84.81 56 ILE B O 1
ATOM 3298 N N . ALA B 1 57 ? -16.438 -24.656 8.445 1 82.31 57 ALA B N 1
ATOM 3299 C CA . ALA B 1 57 ? -16.984 -24.969 9.758 1 82.31 57 ALA B CA 1
ATOM 3300 C C . ALA B 1 57 ? -17.859 -26.234 9.703 1 82.31 57 ALA B C 1
ATOM 3302 O O . ALA B 1 57 ? -17.891 -27 10.656 1 82.31 57 ALA B O 1
ATOM 3303 N N . HIS B 1 58 ? -18.5 -26.391 8.586 1 79.06 58 HIS B N 1
ATOM 3304 C CA . HIS B 1 58 ? -19.453 -27.484 8.492 1 79.06 58 HIS B CA 1
ATOM 3305 C C . HIS B 1 58 ? -18.781 -28.734 7.934 1 79.06 58 HIS B C 1
ATOM 3307 O O . HIS B 1 58 ? -19.391 -29.812 7.922 1 79.06 58 HIS B O 1
ATOM 3313 N N . LEU B 1 59 ? -17.609 -28.594 7.48 1 77.94 59 LEU B N 1
ATOM 3314 C CA . LEU B 1 59 ? -16.906 -29.734 6.902 1 77.94 59 LEU B CA 1
ATOM 3315 C C . LEU B 1 59 ? -16.422 -30.688 7.992 1 77.94 59 LEU B C 1
ATOM 3317 O O . LEU B 1 59 ? -15.914 -30.234 9.023 1 77.94 59 LEU B O 1
ATOM 3321 N N . GLU B 1 60 ? -16.906 -31.938 7.949 1 66.19 60 GLU B N 1
ATOM 3322 C CA . GLU B 1 60 ? -16.422 -32.938 8.914 1 66.19 60 GLU B CA 1
ATOM 3323 C C . GLU B 1 60 ? -14.945 -33.219 8.711 1 66.19 60 GLU B C 1
ATOM 3325 O O . GLU B 1 60 ? -14.492 -33.438 7.586 1 66.19 60 GLU B O 1
ATOM 3330 N N . PRO B 1 61 ? -14.227 -33.094 9.773 1 62.41 61 PRO B N 1
ATOM 3331 C CA . PRO B 1 61 ? -12.781 -33.344 9.656 1 62.41 61 PRO B CA 1
ATOM 3332 C C . PRO B 1 61 ? -12.461 -34.688 9.016 1 62.41 61 PRO B C 1
ATOM 3334 O O . PRO B 1 61 ? -11.43 -34.812 8.359 1 62.41 61 PRO B O 1
ATOM 3337 N N . SER B 1 62 ? -13.32 -35.719 9.266 1 54 62 SER B N 1
ATOM 3338 C CA . SER B 1 62 ? -13.047 -37.062 8.781 1 54 62 SER B CA 1
ATOM 3339 C C . SER B 1 62 ? -13.352 -37.188 7.297 1 54 62 SER B C 1
ATOM 3341 O O . SER B 1 62 ? -12.922 -38.156 6.648 1 54 62 SER B O 1
ATOM 3343 N N . HIS B 1 63 ? -14.195 -36.281 6.805 1 51.75 63 HIS B N 1
ATOM 3344 C CA . HIS B 1 63 ? -14.516 -36.406 5.387 1 51.75 63 HIS B CA 1
ATOM 3345 C C . HIS B 1 63 ? -13.984 -35.188 4.602 1 51.75 63 HIS B C 1
ATOM 3347 O O . HIS B 1 63 ? -14.75 -34.312 4.215 1 51.75 63 HIS B O 1
ATOM 3353 N N . PRO B 1 64 ? -12.828 -35.125 4.648 1 49.81 64 PRO B N 1
ATOM 3354 C CA . PRO B 1 64 ? -12.141 -34 4.027 1 49.81 64 PRO B CA 1
ATOM 3355 C C . PRO B 1 64 ? -12.57 -33.781 2.578 1 49.81 64 PRO B C 1
ATOM 3357 O O . PRO B 1 64 ? -12.227 -32.75 1.985 1 49.81 64 PRO B O 1
ATOM 3360 N N . GLU B 1 65 ? -13.117 -34.938 2.115 1 48.88 65 GLU B N 1
ATOM 3361 C CA . GLU B 1 65 ? -13.508 -34.812 0.716 1 48.88 65 GLU B CA 1
ATOM 3362 C C . GLU B 1 65 ? -14.664 -33.844 0.56 1 48.88 65 GLU B C 1
ATOM 3364 O O . GLU B 1 65 ? -14.945 -33.375 -0.547 1 48.88 65 GLU B O 1
ATOM 3369 N N . ALA B 1 66 ? -15.305 -33.594 1.643 1 54.59 66 ALA B N 1
ATOM 3370 C CA . ALA B 1 66 ? -16.359 -32.594 1.517 1 54.59 66 ALA B CA 1
ATOM 3371 C C . ALA B 1 66 ? -15.773 -31.188 1.428 1 54.59 66 ALA B C 1
ATOM 3373 O O . ALA B 1 66 ? -15.062 -30.75 2.334 1 54.59 66 ALA B O 1
ATOM 3374 N N . GLY B 1 67 ? -15.312 -30.859 0.341 1 63.19 67 GLY B N 1
ATOM 3375 C CA . GLY B 1 67 ? -14.508 -29.719 -0.04 1 63.19 67 GLY B CA 1
ATOM 3376 C C . GLY B 1 67 ? -15.328 -28.453 -0.27 1 63.19 67 GLY B C 1
ATOM 3377 O O . GLY B 1 67 ? -16.484 -28.391 0.129 1 63.19 67 GLY B O 1
ATOM 3378 N N . TYR B 1 68 ? -14.617 -27.406 -0.609 1 68.12 68 TYR B N 1
ATOM 3379 C CA . TYR B 1 68 ? -15.211 -26.125 -0.951 1 68.12 68 TYR B CA 1
ATOM 3380 C C . TYR B 1 68 ? -16.234 -26.266 -2.074 1 68.12 68 TYR B C 1
ATOM 3382 O O . TYR B 1 68 ? -16.125 -27.188 -2.895 1 68.12 68 TYR B O 1
ATOM 3390 N N . ALA B 1 69 ? -17.391 -25.75 -1.968 1 67.06 69 ALA B N 1
ATOM 3391 C CA . ALA B 1 69 ? -18.375 -25.766 -3.039 1 67.06 69 ALA B CA 1
ATOM 3392 C C . ALA B 1 69 ? -18.438 -24.422 -3.752 1 67.06 69 ALA B C 1
ATOM 3394 O O . ALA B 1 69 ? -18.719 -23.391 -3.129 1 67.06 69 ALA B O 1
ATOM 3395 N N . PHE B 1 70 ? -17.969 -24.391 -4.977 1 72.5 70 PHE B N 1
ATOM 3396 C CA . PHE B 1 70 ? -18.094 -23.234 -5.848 1 72.5 70 PHE B CA 1
ATOM 3397 C C . PHE B 1 70 ? -18.344 -23.656 -7.289 1 72.5 70 PHE B C 1
ATOM 3399 O O . PHE B 1 70 ? -18.141 -24.812 -7.645 1 72.5 70 PHE B O 1
ATOM 3406 N N . ASN B 1 71 ? -18.969 -22.688 -8.031 1 70.06 71 ASN B N 1
ATOM 3407 C CA . ASN B 1 71 ? -19.359 -23.062 -9.383 1 70.06 71 ASN B CA 1
ATOM 3408 C C . ASN B 1 71 ? -18.719 -22.156 -10.43 1 70.06 71 ASN B C 1
ATOM 3410 O O . ASN B 1 71 ? -18.875 -22.375 -11.633 1 70.06 71 ASN B O 1
ATOM 3414 N N . ASP B 1 72 ? -18.109 -21.094 -10 1 73 72 ASP B N 1
ATOM 3415 C CA . ASP B 1 72 ? -17.406 -20.188 -10.906 1 73 72 ASP B CA 1
ATOM 3416 C C . ASP B 1 72 ? -16.328 -19.391 -10.156 1 73 72 ASP B C 1
ATOM 3418 O O . ASP B 1 72 ? -16.125 -19.609 -8.961 1 73 72 ASP B O 1
ATOM 3422 N N . LEU B 1 73 ? -15.602 -18.594 -10.891 1 73.88 73 LEU B N 1
ATOM 3423 C CA . LEU B 1 73 ? -14.492 -17.828 -10.336 1 73.88 73 LEU B CA 1
ATOM 3424 C C . LEU B 1 73 ? -14.969 -16.922 -9.203 1 73.88 73 LEU B C 1
ATOM 3426 O O . LEU B 1 73 ? -14.344 -16.859 -8.148 1 73.88 73 LEU B O 1
ATOM 3430 N N . THR B 1 74 ? -16.078 -16.281 -9.398 1 72.38 74 THR B N 1
ATOM 3431 C CA . THR B 1 74 ? -16.594 -15.336 -8.422 1 72.38 74 THR B CA 1
ATOM 3432 C C . THR B 1 74 ? -16.953 -16.047 -7.117 1 72.38 74 THR B C 1
ATOM 3434 O O . THR B 1 74 ? -16.609 -15.57 -6.035 1 72.38 74 THR B O 1
ATOM 3437 N N . SER B 1 75 ? -17.688 -17.156 -7.246 1 78.62 75 SER B N 1
ATOM 3438 C CA . SER B 1 75 ? -18.062 -17.906 -6.055 1 78.62 75 SER B CA 1
ATOM 3439 C C . SER B 1 75 ? -16.844 -18.5 -5.367 1 78.62 75 SER B C 1
ATOM 3441 O O . SER B 1 75 ? -16.812 -18.641 -4.141 1 78.62 75 SER B O 1
ATOM 3443 N N . PHE B 1 76 ? -15.898 -18.844 -6.133 1 81.38 76 PHE B N 1
ATOM 3444 C CA . PHE B 1 76 ? -14.633 -19.312 -5.578 1 81.38 76 PHE B CA 1
ATOM 3445 C C . PHE B 1 76 ? -13.969 -18.234 -4.738 1 81.38 76 PHE B C 1
ATOM 3447 O O . PHE B 1 76 ? -13.617 -18.469 -3.582 1 81.38 76 PHE B O 1
ATOM 3454 N N . LEU B 1 77 ? -13.859 -17.031 -5.258 1 79.12 77 LEU B N 1
ATOM 3455 C CA . LEU B 1 77 ? -13.156 -15.945 -4.59 1 79.12 77 LEU B CA 1
ATOM 3456 C C . LEU B 1 77 ? -13.875 -15.547 -3.307 1 79.12 77 LEU B C 1
ATOM 3458 O O . LEU B 1 77 ? -13.234 -15.102 -2.348 1 79.12 77 LEU B O 1
ATOM 3462 N N . GLN B 1 78 ? -15.164 -15.789 -3.201 1 80.31 78 GLN B N 1
ATOM 3463 C CA . GLN B 1 78 ? -15.961 -15.461 -2.027 1 80.31 78 GLN B CA 1
ATOM 3464 C C . GLN B 1 78 ? -15.633 -16.375 -0.857 1 80.31 78 GLN B C 1
ATOM 3466 O O . GLN B 1 78 ? -15.859 -16.031 0.302 1 80.31 78 GLN B O 1
ATOM 3471 N N . ILE B 1 79 ? -15.109 -17.5 -1.216 1 82.81 79 ILE B N 1
ATOM 3472 C CA . ILE B 1 79 ? -14.68 -18.453 -0.197 1 82.81 79 ILE B CA 1
ATOM 3473 C C . ILE B 1 79 ? -13.18 -18.297 0.051 1 82.81 79 ILE B C 1
ATOM 3475 O O . ILE B 1 79 ? -12.727 -18.312 1.199 1 82.81 79 ILE B O 1
ATOM 3479 N N . TYR B 1 80 ? -12.492 -18.062 -0.962 1 87.88 80 TYR B N 1
ATOM 3480 C CA . TYR B 1 80 ? -11.039 -18.016 -1.027 1 87.88 80 TYR B CA 1
ATOM 3481 C C . TYR B 1 80 ? -10.492 -16.906 -0.127 1 87.88 80 TYR B C 1
ATOM 3483 O O . TYR B 1 80 ? -9.664 -17.172 0.746 1 87.88 80 TYR B O 1
ATOM 3491 N N . TYR B 1 81 ? -11.047 -15.703 -0.19 1 86.5 81 TYR B N 1
ATOM 3492 C CA . TYR B 1 81 ? -10.461 -14.555 0.487 1 86.5 81 TYR B CA 1
ATOM 3493 C C . TYR B 1 81 ? -10.805 -14.562 1.972 1 86.5 81 TYR B C 1
ATOM 3495 O O . TYR B 1 81 ? -9.922 -14.383 2.818 1 86.5 81 TYR B O 1
ATOM 3503 N N . PRO B 1 82 ? -12.023 -14.906 2.375 1 88.62 82 PRO B N 1
ATOM 3504 C CA . PRO B 1 82 ? -12.312 -14.977 3.809 1 88.62 82 PRO B CA 1
ATOM 3505 C C . PRO B 1 82 ? -11.492 -16.047 4.523 1 88.62 82 PRO B C 1
ATOM 3507 O O . PRO B 1 82 ? -11.141 -15.883 5.695 1 88.62 82 PRO B O 1
ATOM 3510 N N . ASN B 1 83 ? -11.133 -17.094 3.826 1 91.81 83 ASN B N 1
ATOM 3511 C CA . ASN B 1 83 ? -10.359 -18.172 4.43 1 91.81 83 ASN B CA 1
ATOM 3512 C C . ASN B 1 83 ? -8.961 -17.703 4.828 1 91.81 83 ASN B C 1
ATOM 3514 O O . ASN B 1 83 ? -8.359 -18.25 5.75 1 91.81 83 ASN B O 1
ATOM 3518 N N . MET B 1 84 ? -8.5 -16.656 4.176 1 95.12 84 MET B N 1
ATOM 3519 C CA . MET B 1 84 ? -7.145 -16.172 4.414 1 95.12 84 MET B CA 1
ATOM 3520 C C . MET B 1 84 ? -7.047 -15.484 5.773 1 95.12 84 MET B C 1
ATOM 3522 O O . MET B 1 84 ? -5.945 -15.242 6.273 1 95.12 84 MET B O 1
ATOM 3526 N N . ALA B 1 85 ? -8.219 -15.281 6.434 1 95.31 85 ALA B N 1
ATOM 3527 C CA . ALA B 1 85 ? -8.273 -14.562 7.699 1 95.31 85 ALA B CA 1
ATOM 3528 C C . ALA B 1 85 ? -7.453 -15.266 8.773 1 95.31 85 ALA B C 1
ATOM 3530 O O . ALA B 1 85 ? -6.98 -14.633 9.719 1 95.31 85 ALA B O 1
ATOM 3531 N N . VAL B 1 86 ? -7.176 -16.547 8.609 1 97.06 86 VAL B N 1
ATOM 3532 C CA . VAL B 1 86 ? -6.5 -17.328 9.641 1 97.06 86 VAL B CA 1
ATOM 3533 C C . VAL B 1 86 ? -4.988 -17.141 9.523 1 97.06 86 VAL B C 1
ATOM 3535 O O . VAL B 1 86 ? -4.242 -17.5 10.438 1 97.06 86 VAL B O 1
ATOM 3538 N N . LEU B 1 87 ? -4.484 -16.578 8.398 1 98.56 87 LEU B N 1
ATOM 3539 C CA . LEU B 1 87 ? -3.068 -16.297 8.188 1 98.56 87 LEU B CA 1
ATOM 3540 C C . LEU B 1 87 ? -2.689 -14.945 8.781 1 98.56 87 LEU B C 1
ATOM 3542 O O . LEU B 1 87 ? -3.006 -13.906 8.203 1 98.56 87 LEU B O 1
ATOM 3546 N N . VAL B 1 88 ? -1.937 -15 9.875 1 98.06 88 VAL B N 1
ATOM 3547 C CA . VAL B 1 88 ? -1.713 -13.766 10.617 1 98.06 88 VAL B CA 1
ATOM 3548 C C . VAL B 1 88 ? -0.222 -13.602 10.906 1 98.06 88 VAL B C 1
ATOM 3550 O O . VAL B 1 88 ? 0.347 -12.531 10.664 1 98.06 88 VAL B O 1
ATOM 3553 N N . THR B 1 89 ? 0.482 -14.633 11.336 1 98.25 89 THR B N 1
ATOM 3554 C CA . THR B 1 89 ? 1.867 -14.547 11.781 1 98.25 89 THR B CA 1
ATOM 3555 C C . THR B 1 89 ? 2.812 -15.133 10.742 1 98.25 89 THR B C 1
ATOM 3557 O O . THR B 1 89 ? 2.387 -15.891 9.867 1 98.25 89 THR B O 1
ATOM 3560 N N . ALA B 1 90 ? 4.066 -14.789 10.875 1 98.56 90 ALA B N 1
ATOM 3561 C CA . ALA B 1 90 ? 5.07 -15.359 9.977 1 98.56 90 ALA B CA 1
ATOM 3562 C C . ALA B 1 90 ? 5.059 -16.891 10.031 1 98.56 90 ALA B C 1
ATOM 3564 O O . ALA B 1 90 ? 5.277 -17.547 9.016 1 98.56 90 ALA B O 1
ATOM 3565 N N . GLU B 1 91 ? 4.832 -17.422 11.242 1 98.69 91 GLU B N 1
ATOM 3566 C CA . GLU B 1 91 ? 4.773 -18.859 11.406 1 98.69 91 GLU B CA 1
ATOM 3567 C C . GLU B 1 91 ? 3.633 -19.469 10.586 1 98.69 91 GLU B C 1
ATOM 3569 O O . GLU B 1 91 ? 3.766 -20.562 10.039 1 98.69 91 GLU B O 1
ATOM 3574 N N . ASP B 1 92 ? 2.512 -18.797 10.539 1 98.81 92 ASP B N 1
ATOM 3575 C CA . ASP B 1 92 ? 1.378 -19.266 9.742 1 98.81 92 ASP B CA 1
ATOM 3576 C C . ASP B 1 92 ? 1.759 -19.406 8.273 1 98.81 92 ASP B C 1
ATOM 3578 O O . ASP B 1 92 ? 1.442 -20.406 7.641 1 98.81 92 ASP B O 1
ATOM 3582 N N . PHE B 1 93 ? 2.404 -18.375 7.754 1 98.88 93 PHE B N 1
ATOM 3583 C CA . PHE B 1 93 ? 2.809 -18.375 6.355 1 98.88 93 PHE B CA 1
ATOM 3584 C C . PHE B 1 93 ? 3.865 -19.438 6.098 1 98.88 93 PHE B C 1
ATOM 3586 O O . PHE B 1 93 ? 3.861 -20.078 5.043 1 98.88 93 PHE B O 1
ATOM 3593 N N . SER B 1 94 ? 4.766 -19.609 7.043 1 98.88 94 SER B N 1
ATOM 3594 C CA . SER B 1 94 ? 5.766 -20.656 6.945 1 98.88 94 SER B CA 1
ATOM 3595 C C . SER B 1 94 ? 5.113 -22.031 6.859 1 98.88 94 SER B C 1
ATOM 3597 O O . SER B 1 94 ? 5.473 -22.844 6.004 1 98.88 94 SER B O 1
ATOM 3599 N N . ASP B 1 95 ? 4.152 -22.234 7.727 1 98.81 95 ASP B N 1
ATOM 3600 C CA . ASP B 1 95 ? 3.467 -23.531 7.766 1 98.81 95 ASP B CA 1
ATOM 3601 C C . ASP B 1 95 ? 2.719 -23.797 6.465 1 98.81 95 ASP B C 1
ATOM 3603 O O . ASP B 1 95 ? 2.686 -24.922 5.98 1 98.81 95 ASP B O 1
ATOM 3607 N N . LEU B 1 96 ? 2.121 -22.797 5.961 1 98.81 96 LEU B N 1
ATOM 3608 C CA . LEU B 1 96 ? 1.396 -22.938 4.703 1 98.81 96 LEU B CA 1
ATOM 3609 C C . LEU B 1 96 ? 2.338 -23.344 3.576 1 98.81 96 LEU B C 1
ATOM 3611 O O . LEU B 1 96 ? 2.059 -24.297 2.846 1 98.81 96 LEU B O 1
ATOM 3615 N N . ALA B 1 97 ? 3.426 -22.625 3.428 1 98.88 97 ALA B N 1
ATOM 3616 C CA . ALA B 1 97 ? 4.395 -22.938 2.379 1 98.88 97 ALA B CA 1
ATOM 3617 C C . ALA B 1 97 ? 4.949 -24.359 2.557 1 98.88 97 ALA B C 1
ATOM 3619 O O . ALA B 1 97 ? 5.031 -25.125 1.594 1 98.88 97 ALA B O 1
ATOM 3620 N N . LEU B 1 98 ? 5.305 -24.672 3.787 1 98.69 98 LEU B N 1
ATOM 3621 C CA . LEU B 1 98 ? 5.902 -25.969 4.066 1 98.69 98 LEU B CA 1
ATOM 3622 C C . LEU B 1 98 ? 4.91 -27.094 3.797 1 98.69 98 LEU B C 1
ATOM 3624 O O . LEU B 1 98 ? 5.277 -28.141 3.25 1 98.69 98 LEU B O 1
ATOM 3628 N N . SER B 1 99 ? 3.686 -26.875 4.234 1 98.56 99 SER B N 1
ATOM 3629 C CA . SER B 1 99 ? 2.646 -27.875 4.016 1 98.56 99 SER B CA 1
ATOM 3630 C C . SER B 1 99 ? 2.482 -28.188 2.533 1 98.56 99 SER B C 1
ATOM 3632 O O . SER B 1 99 ? 2.455 -29.359 2.139 1 98.56 99 SER B O 1
ATOM 3634 N N . TYR B 1 100 ? 2.416 -27.172 1.72 1 98.75 100 TYR B N 1
ATOM 3635 C CA . TYR B 1 100 ? 2.264 -27.391 0.285 1 98.75 100 TYR B CA 1
ATOM 3636 C C . TYR B 1 100 ? 3.5 -28.062 -0.3 1 98.75 100 TYR B C 1
ATOM 3638 O O . TYR B 1 100 ? 3.389 -28.984 -1.106 1 98.75 100 TYR B O 1
ATOM 3646 N N . LEU B 1 101 ? 4.664 -27.562 0.088 1 98.88 101 LEU B N 1
ATOM 3647 C CA . LEU B 1 101 ? 5.898 -28.062 -0.516 1 98.88 101 LEU B CA 1
ATOM 3648 C C . LEU B 1 101 ? 6.129 -29.531 -0.164 1 98.88 101 LEU B C 1
ATOM 3650 O O . LEU B 1 101 ? 6.719 -30.266 -0.95 1 98.88 101 LEU B O 1
ATOM 3654 N N . ARG B 1 102 ? 5.633 -29.984 0.998 1 98.69 102 ARG B N 1
ATOM 3655 C CA . ARG B 1 102 ? 5.664 -31.406 1.325 1 98.69 102 ARG B CA 1
ATOM 3656 C C . ARG B 1 102 ? 4.832 -32.219 0.34 1 98.69 102 ARG B C 1
ATOM 3658 O O . ARG B 1 102 ? 5.254 -33.281 -0.113 1 98.69 102 ARG B O 1
ATOM 3665 N N . THR B 1 103 ? 3.66 -31.703 0.032 1 98.38 103 THR B N 1
ATOM 3666 C CA . THR B 1 103 ? 2.793 -32.375 -0.935 1 98.38 103 THR B CA 1
ATOM 3667 C C . THR B 1 103 ? 3.441 -32.375 -2.316 1 98.38 103 THR B C 1
ATOM 3669 O O . THR B 1 103 ? 3.424 -33.406 -2.998 1 98.38 103 THR B O 1
ATOM 3672 N N . ALA B 1 104 ? 3.977 -31.25 -2.719 1 98.81 104 ALA B N 1
ATOM 3673 C CA . ALA B 1 104 ? 4.645 -31.156 -4.016 1 98.81 104 ALA B CA 1
ATOM 3674 C C . ALA B 1 104 ? 5.801 -32.156 -4.105 1 98.81 104 ALA B C 1
ATOM 3676 O O . ALA B 1 104 ? 5.957 -32.844 -5.117 1 98.81 104 ALA B O 1
ATOM 3677 N N . HIS B 1 105 ? 6.582 -32.188 -3.029 1 98.56 105 HIS B N 1
ATOM 3678 C CA . HIS B 1 105 ? 7.707 -33.125 -2.986 1 98.56 105 HIS B CA 1
ATOM 3679 C C . HIS B 1 105 ? 7.246 -34.562 -3.127 1 98.56 105 HIS B C 1
ATOM 3681 O O . HIS B 1 105 ? 7.863 -35.344 -3.848 1 98.56 105 HIS B O 1
ATOM 3687 N N . ALA B 1 106 ? 6.188 -34.906 -2.471 1 98.44 106 ALA B N 1
ATOM 3688 C CA . ALA B 1 106 ? 5.645 -36.281 -2.516 1 98.44 106 ALA B CA 1
ATOM 3689 C C . ALA B 1 106 ? 5.188 -36.625 -3.926 1 98.44 106 ALA B C 1
ATOM 3691 O O . ALA B 1 106 ? 5.117 -37.812 -4.281 1 98.44 106 ALA B O 1
ATOM 3692 N N . GLN B 1 107 ? 4.895 -35.656 -4.746 1 98.56 107 GLN B N 1
ATOM 3693 C CA . GLN B 1 107 ? 4.48 -35.906 -6.125 1 98.56 107 GLN B CA 1
ATOM 3694 C C . GLN B 1 107 ? 5.664 -35.781 -7.082 1 98.56 107 GLN B C 1
ATOM 3696 O O . GLN B 1 107 ? 5.477 -35.594 -8.289 1 98.56 107 GLN B O 1
ATOM 3701 N N . ASN B 1 108 ? 6.828 -35.781 -6.562 1 98.56 108 ASN B N 1
ATOM 3702 C CA . ASN B 1 108 ? 8.094 -35.781 -7.293 1 98.56 108 ASN B CA 1
ATOM 3703 C C . ASN B 1 108 ? 8.32 -34.469 -8.023 1 98.56 108 ASN B C 1
ATOM 3705 O O . ASN B 1 108 ? 8.914 -34.438 -9.102 1 98.56 108 ASN B O 1
ATOM 3709 N N . VAL B 1 109 ? 7.785 -33.344 -7.516 1 98.81 109 VAL B N 1
ATOM 3710 C CA . VAL B 1 109 ? 8.094 -32 -8.008 1 98.81 109 VAL B CA 1
ATOM 3711 C C . VAL B 1 109 ? 9.469 -31.578 -7.512 1 98.81 109 VAL B C 1
ATOM 3713 O O . VAL B 1 109 ? 9.758 -31.656 -6.316 1 98.81 109 VAL B O 1
ATOM 3716 N N . LYS B 1 110 ? 10.281 -31.125 -8.43 1 98.62 110 LYS B N 1
ATOM 3717 C CA . LYS B 1 110 ? 11.664 -30.781 -8.117 1 98.62 110 LYS B CA 1
ATOM 3718 C C . LYS B 1 110 ? 11.812 -29.266 -7.906 1 98.62 110 LYS B C 1
ATOM 3720 O O . LYS B 1 110 ? 12.703 -28.828 -7.188 1 98.62 110 LYS B O 1
ATOM 3725 N N . HIS B 1 111 ? 10.969 -28.516 -8.508 1 98.62 111 HIS B N 1
ATOM 3726 C CA . HIS B 1 111 ? 11.008 -27.062 -8.438 1 98.62 111 HIS B CA 1
ATOM 3727 C C . HIS B 1 111 ? 9.609 -26.469 -8.492 1 98.62 111 HIS B C 1
ATOM 3729 O O . HIS B 1 111 ? 8.758 -26.953 -9.25 1 98.62 111 HIS B O 1
ATOM 3735 N N . VAL B 1 112 ? 9.422 -25.469 -7.68 1 98.88 112 VAL B N 1
ATOM 3736 C CA . VAL B 1 112 ? 8.133 -24.781 -7.676 1 98.88 112 VAL B CA 1
ATOM 3737 C C . VAL B 1 112 ? 8.352 -23.266 -7.738 1 98.88 112 VAL B C 1
ATOM 3739 O O . VAL B 1 112 ? 9.242 -22.734 -7.074 1 98.88 112 VAL B O 1
ATOM 3742 N N . GLU B 1 113 ? 7.59 -22.547 -8.5 1 98.88 113 GLU B N 1
ATOM 3743 C CA . GLU B 1 113 ? 7.465 -21.094 -8.461 1 98.88 113 GLU B CA 1
ATOM 3744 C C . GLU B 1 113 ? 6.109 -20.672 -7.906 1 98.88 113 GLU B C 1
ATOM 3746 O O . GLU B 1 113 ? 5.078 -20.875 -8.547 1 98.88 113 GLU B O 1
ATOM 3751 N N . LEU B 1 114 ? 6.137 -20.094 -6.703 1 98.88 114 LEU B N 1
ATOM 3752 C CA . LEU B 1 114 ? 4.969 -19.922 -5.844 1 98.88 114 LEU B CA 1
ATOM 3753 C C . LEU B 1 114 ? 4.434 -18.5 -5.953 1 98.88 114 LEU B C 1
ATOM 3755 O O . LEU B 1 114 ? 5.156 -17.531 -5.684 1 98.88 114 LEU B O 1
ATOM 3759 N N . PHE B 1 115 ? 3.145 -18.453 -6.344 1 98.88 115 PHE B N 1
ATOM 3760 C CA . PHE B 1 115 ? 2.479 -17.156 -6.301 1 98.88 115 PHE B CA 1
ATOM 3761 C C . PHE B 1 115 ? 2.031 -16.812 -4.883 1 98.88 115 PHE B C 1
ATOM 3763 O O . PHE B 1 115 ? 1.641 -17.703 -4.125 1 98.88 115 PHE B O 1
ATOM 3770 N N . PHE B 1 116 ? 2.082 -15.539 -4.5 1 98.75 116 PHE B N 1
ATOM 3771 C CA . PHE B 1 116 ? 1.403 -15.047 -3.307 1 98.75 116 PHE B CA 1
ATOM 3772 C C . PHE B 1 116 ? 0.888 -13.633 -3.52 1 98.75 116 PHE B C 1
ATOM 3774 O O . PHE B 1 116 ? 1.388 -12.906 -4.383 1 98.75 116 PHE B O 1
ATOM 3781 N N . ASP B 1 117 ? -0.143 -13.289 -2.803 1 98.38 117 ASP B N 1
ATOM 3782 C CA . ASP B 1 117 ? -0.82 -12 -2.949 1 98.38 117 ASP B CA 1
ATOM 3783 C C . ASP B 1 117 ? -0.683 -11.164 -1.683 1 98.38 117 ASP B C 1
ATOM 3785 O O . ASP B 1 117 ? -1.569 -11.172 -0.825 1 98.38 117 ASP B O 1
ATOM 3789 N N . PRO B 1 118 ? 0.291 -10.266 -1.636 1 98.44 118 PRO B N 1
ATOM 3790 C CA . PRO B 1 118 ? 0.495 -9.523 -0.389 1 98.44 118 PRO B CA 1
ATOM 3791 C C . PRO B 1 118 ? -0.679 -8.609 -0.046 1 98.44 118 PRO B C 1
ATOM 3793 O O . PRO B 1 118 ? -0.996 -8.422 1.131 1 98.44 118 PRO B O 1
ATOM 3796 N N . GLN B 1 119 ? -1.35 -8.008 -1.041 1 98.44 119 GLN B N 1
ATOM 3797 C CA . GLN B 1 119 ? -2.439 -7.062 -0.808 1 98.44 119 GLN B CA 1
ATOM 3798 C C . GLN B 1 119 ? -3.59 -7.73 -0.059 1 98.44 119 GLN B C 1
ATOM 3800 O O . GLN B 1 119 ? -4.301 -7.074 0.705 1 98.44 119 GLN B O 1
ATOM 3805 N N . ALA B 1 120 ? -3.795 -9.062 -0.229 1 97.62 120 ALA B N 1
ATOM 3806 C CA . ALA B 1 120 ? -4.836 -9.789 0.49 1 97.62 120 ALA B CA 1
ATOM 3807 C C . ALA B 1 120 ? -4.543 -9.828 1.987 1 97.62 120 ALA B C 1
ATOM 3809 O O . ALA B 1 120 ? -5.449 -10.016 2.799 1 97.62 120 ALA B O 1
ATOM 3810 N N . HIS B 1 121 ? -3.324 -9.672 2.369 1 98.38 121 HIS B N 1
ATOM 3811 C CA . HIS B 1 121 ? -2.908 -9.75 3.766 1 98.38 121 HIS B CA 1
ATOM 3812 C C . HIS B 1 121 ? -2.719 -8.359 4.363 1 98.38 121 HIS B C 1
ATOM 3814 O O . HIS B 1 121 ? -3.209 -8.078 5.457 1 98.38 121 HIS B O 1
ATOM 3820 N N . THR B 1 122 ? -2.045 -7.453 3.605 1 98.12 122 THR B N 1
ATOM 3821 C CA . THR B 1 122 ? -1.781 -6.117 4.125 1 98.12 122 THR B CA 1
ATOM 3822 C C . THR B 1 122 ? -3.08 -5.332 4.277 1 98.12 122 THR B C 1
ATOM 3824 O O . THR B 1 122 ? -3.213 -4.512 5.188 1 98.12 122 THR B O 1
ATOM 3827 N N . SER B 1 123 ? -4.043 -5.598 3.445 1 96.88 123 SER B N 1
ATOM 3828 C CA . SER B 1 123 ? -5.336 -4.93 3.51 1 96.88 123 SER B CA 1
ATOM 3829 C C . SER B 1 123 ? -6.094 -5.309 4.777 1 96.88 123 SER B C 1
ATOM 3831 O O . SER B 1 123 ? -7.039 -4.621 5.172 1 96.88 123 SER B O 1
ATOM 3833 N N . ARG B 1 124 ? -5.719 -6.363 5.398 1 94.94 124 ARG B N 1
ATOM 3834 C CA . ARG B 1 124 ? -6.391 -6.793 6.617 1 94.94 124 ARG B CA 1
ATOM 3835 C C . ARG B 1 124 ? -5.5 -6.582 7.836 1 94.94 124 ARG B C 1
ATOM 3837 O O . ARG B 1 124 ? -5.789 -7.09 8.922 1 94.94 124 ARG B O 1
ATOM 3844 N N . GLY B 1 125 ? -4.383 -5.965 7.641 1 96 125 GLY B N 1
ATOM 3845 C CA . GLY B 1 125 ? -3.584 -5.543 8.781 1 96 125 GLY B CA 1
ATOM 3846 C C . GLY B 1 125 ? -2.398 -6.453 9.047 1 96 125 GLY B C 1
ATOM 3847 O O . GLY B 1 125 ? -1.821 -6.43 10.133 1 96 125 GLY B O 1
ATOM 3848 N N . VAL B 1 126 ? -1.998 -7.359 8.148 1 98.06 126 VAL B N 1
ATOM 3849 C CA . VAL B 1 126 ? -0.799 -8.18 8.266 1 98.06 126 VAL B CA 1
ATOM 3850 C C . VAL B 1 126 ? 0.355 -7.523 7.512 1 98.06 126 VAL B C 1
ATOM 3852 O O . VAL B 1 126 ? 0.3 -7.367 6.289 1 98.06 126 VAL B O 1
ATOM 3855 N N . PRO B 1 127 ? 1.437 -7.16 8.18 1 98 127 PRO B N 1
ATOM 3856 C CA . PRO B 1 127 ? 2.531 -6.441 7.523 1 98 127 PRO B CA 1
ATOM 3857 C C . PRO B 1 127 ? 3.189 -7.254 6.414 1 98 127 PRO B C 1
ATOM 3859 O O . PRO B 1 127 ? 3.35 -8.469 6.543 1 98 127 PRO B O 1
ATOM 3862 N N . PHE B 1 128 ? 3.701 -6.574 5.355 1 98.5 128 PHE B N 1
ATOM 3863 C CA . PHE B 1 128 ? 4.348 -7.16 4.188 1 98.5 128 PHE B CA 1
ATOM 3864 C C . PHE B 1 128 ? 5.543 -8.008 4.605 1 98.5 128 PHE B C 1
ATOM 3866 O O . PHE B 1 128 ? 5.676 -9.156 4.172 1 98.5 128 PHE B O 1
ATOM 3873 N N . PRO B 1 129 ? 6.422 -7.535 5.551 1 98.19 129 PRO B N 1
ATOM 3874 C CA . PRO B 1 129 ? 7.559 -8.359 5.953 1 98.19 129 PRO B CA 1
ATOM 3875 C C . PRO B 1 129 ? 7.133 -9.664 6.625 1 98.19 129 PRO B C 1
ATOM 3877 O O . PRO B 1 129 ? 7.801 -10.695 6.465 1 98.19 129 PRO B O 1
ATOM 3880 N N . THR B 1 130 ? 6.051 -9.617 7.387 1 98.62 130 THR B N 1
ATOM 3881 C CA . THR B 1 130 ? 5.551 -10.812 8.055 1 98.62 130 THR B CA 1
ATOM 3882 C C . THR B 1 130 ? 5.219 -11.906 7.043 1 98.62 130 THR B C 1
ATOM 3884 O O . THR B 1 130 ? 5.586 -13.062 7.23 1 98.62 130 THR B O 1
ATOM 3887 N N . VAL B 1 131 ? 4.621 -11.508 5.98 1 98.75 131 VAL B N 1
ATOM 3888 C CA . VAL B 1 131 ? 4.199 -12.438 4.934 1 98.75 131 VAL B CA 1
ATOM 3889 C C . VAL B 1 131 ? 5.426 -13.031 4.246 1 98.75 131 VAL B C 1
ATOM 3891 O O . VAL B 1 131 ? 5.574 -14.258 4.18 1 98.75 131 VAL B O 1
ATOM 3894 N N . VAL B 1 132 ? 6.344 -12.18 3.756 1 98.69 132 VAL B N 1
ATOM 3895 C CA . VAL B 1 132 ? 7.473 -12.609 2.934 1 98.69 132 VAL B CA 1
ATOM 3896 C C . VAL B 1 132 ? 8.445 -13.422 3.779 1 98.69 132 VAL B C 1
ATOM 3898 O O . VAL B 1 132 ? 8.961 -14.453 3.332 1 98.69 132 VAL B O 1
ATOM 3901 N N . ARG B 1 133 ? 8.68 -12.977 5.039 1 98.19 133 ARG B N 1
ATOM 3902 C CA . ARG B 1 133 ? 9.602 -13.711 5.906 1 98.19 133 ARG B CA 1
ATOM 3903 C C . ARG B 1 133 ? 9.039 -15.086 6.258 1 98.19 133 ARG B C 1
ATOM 3905 O O . ARG B 1 133 ? 9.789 -16.062 6.344 1 98.19 133 ARG B O 1
ATOM 3912 N N . GLY B 1 134 ? 7.762 -15.141 6.477 1 98.81 134 GLY B N 1
ATOM 3913 C CA . GLY B 1 134 ? 7.129 -16.422 6.727 1 98.81 134 GLY B CA 1
ATOM 3914 C C . GLY B 1 134 ? 7.27 -17.391 5.566 1 98.81 134 GLY B C 1
ATOM 3915 O O . GLY B 1 134 ? 7.742 -18.516 5.746 1 98.81 134 GLY B O 1
ATOM 3916 N N . TYR B 1 135 ? 6.895 -16.953 4.355 1 98.88 135 TYR B N 1
ATOM 3917 C CA . TYR B 1 135 ? 6.996 -17.812 3.18 1 98.88 135 TYR B CA 1
ATOM 3918 C C . TYR B 1 135 ? 8.445 -18.219 2.92 1 98.88 135 TYR B C 1
ATOM 3920 O O . TYR B 1 135 ? 8.727 -19.375 2.586 1 98.88 135 TYR B O 1
ATOM 3928 N N . ARG B 1 136 ? 9.359 -17.281 3.092 1 98.44 136 ARG B N 1
ATOM 3929 C CA . ARG B 1 136 ? 10.773 -17.594 2.887 1 98.44 136 ARG B CA 1
ATOM 3930 C C . ARG B 1 136 ? 11.25 -18.672 3.855 1 98.44 136 ARG B C 1
ATOM 3932 O O . ARG B 1 136 ? 11.977 -19.578 3.465 1 98.44 136 ARG B O 1
ATOM 3939 N N . HIS B 1 137 ? 10.836 -18.516 5.098 1 98.5 137 HIS B N 1
ATOM 3940 C CA . HIS B 1 137 ? 11.227 -19.5 6.094 1 98.5 137 HIS B CA 1
ATOM 3941 C C . HIS B 1 137 ? 10.719 -20.891 5.727 1 98.5 137 HIS B C 1
ATOM 3943 O O . HIS B 1 137 ? 11.453 -21.875 5.836 1 98.5 137 HIS B O 1
ATOM 3949 N N . GLY B 1 138 ? 9.445 -20.984 5.297 1 98.75 138 GLY B N 1
ATOM 3950 C CA . GLY B 1 138 ? 8.898 -22.25 4.848 1 98.75 138 GLY B CA 1
ATOM 3951 C C . GLY B 1 138 ? 9.648 -22.844 3.668 1 98.75 138 GLY B C 1
ATOM 3952 O O . GLY B 1 138 ? 9.922 -24.047 3.637 1 98.75 138 GLY B O 1
ATOM 3953 N N . ILE B 1 139 ? 10.023 -22.031 2.75 1 98.69 139 ILE B N 1
ATOM 3954 C CA . ILE B 1 139 ? 10.711 -22.453 1.533 1 98.69 139 ILE B CA 1
ATOM 3955 C C . ILE B 1 139 ? 12.109 -22.953 1.88 1 98.69 139 ILE B C 1
ATOM 3957 O O . ILE B 1 139 ? 12.523 -24.016 1.407 1 98.69 139 ILE B O 1
ATOM 3961 N N . VAL B 1 140 ? 12.797 -22.203 2.748 1 98.06 140 VAL B N 1
ATOM 3962 C CA . VAL B 1 140 ? 14.148 -22.578 3.145 1 98.06 140 VAL B CA 1
ATOM 3963 C C . VAL B 1 140 ? 14.117 -23.891 3.914 1 98.06 140 VAL B C 1
ATOM 3965 O O . VAL B 1 140 ? 14.977 -24.766 3.719 1 98.06 140 VAL B O 1
ATOM 3968 N N . THR B 1 141 ? 13.164 -24.047 4.754 1 98.44 141 THR B N 1
ATOM 3969 C CA . THR B 1 141 ? 13.008 -25.281 5.512 1 98.44 141 THR B CA 1
ATOM 3970 C C . THR B 1 141 ? 12.781 -26.469 4.578 1 98.44 141 THR B C 1
ATOM 3972 O O . THR B 1 141 ? 13.383 -27.516 4.75 1 98.44 141 THR B O 1
ATOM 3975 N N . ALA B 1 142 ? 11.898 -26.281 3.596 1 98.62 142 ALA B N 1
ATOM 3976 C CA . ALA B 1 142 ? 11.617 -27.344 2.633 1 98.62 142 ALA B CA 1
ATOM 3977 C C . ALA B 1 142 ? 12.859 -27.688 1.816 1 98.62 142 ALA B C 1
ATOM 3979 O O . ALA B 1 142 ? 13.117 -28.859 1.526 1 98.62 142 ALA B O 1
ATOM 3980 N N . GLN B 1 143 ? 13.57 -26.656 1.4 1 97.12 143 GLN B N 1
ATOM 3981 C CA . GLN B 1 143 ? 14.805 -26.875 0.655 1 97.12 143 GLN B CA 1
ATOM 3982 C C . GLN B 1 143 ? 15.797 -27.703 1.471 1 97.12 143 GLN B C 1
ATOM 3984 O O . GLN B 1 143 ? 16.406 -28.641 0.951 1 97.12 143 GLN B O 1
ATOM 3989 N N . ARG B 1 144 ? 15.891 -27.422 2.713 1 96.94 144 ARG B N 1
ATOM 3990 C CA . ARG B 1 144 ? 16.859 -28.062 3.592 1 96.94 144 ARG B CA 1
ATOM 3991 C C . ARG B 1 144 ? 16.438 -29.5 3.924 1 96.94 144 ARG B C 1
ATOM 3993 O O . ARG B 1 144 ? 17.266 -30.391 3.994 1 96.94 144 ARG B O 1
ATOM 4000 N N . THR B 1 145 ? 15.18 -29.703 4.117 1 98.06 145 THR B N 1
ATOM 4001 C CA . THR B 1 145 ? 14.719 -30.969 4.664 1 98.06 145 THR B CA 1
ATOM 4002 C C . THR B 1 145 ? 14.281 -31.922 3.549 1 98.06 145 THR B C 1
ATOM 4004 O O . THR B 1 145 ? 14.383 -33.125 3.688 1 98.06 145 THR B O 1
ATOM 4007 N N . LEU B 1 146 ? 13.781 -31.375 2.396 1 98.06 146 LEU B N 1
ATOM 4008 C CA . LEU B 1 146 ? 13.211 -32.219 1.342 1 98.06 146 LEU B CA 1
ATOM 4009 C C . LEU B 1 146 ? 14.062 -32.156 0.079 1 98.06 146 LEU B C 1
ATOM 4011 O O . LEU B 1 146 ? 13.953 -33 -0.798 1 98.06 146 LEU B O 1
ATOM 4015 N N . GLY B 1 147 ? 14.836 -31.141 -0.074 1 95.94 147 GLY B N 1
ATOM 4016 C CA . GLY B 1 147 ? 15.648 -30.953 -1.264 1 95.94 147 GLY B CA 1
ATOM 4017 C C . GLY B 1 147 ? 14.883 -30.344 -2.422 1 95.94 147 GLY B C 1
ATOM 4018 O O . GLY B 1 147 ? 15.398 -30.281 -3.543 1 95.94 147 GLY B O 1
ATOM 4019 N N . ILE B 1 148 ? 13.688 -29.922 -2.203 1 97.94 148 ILE B N 1
ATOM 4020 C CA . ILE B 1 148 ? 12.883 -29.281 -3.232 1 97.94 148 ILE B CA 1
ATOM 4021 C C . ILE B 1 148 ? 13.258 -27.797 -3.338 1 97.94 148 ILE B C 1
ATOM 4023 O O . ILE B 1 148 ? 13.562 -27.156 -2.33 1 97.94 148 ILE B O 1
ATOM 4027 N N . SER B 1 149 ? 13.328 -27.25 -4.523 1 96.19 149 SER B N 1
ATOM 4028 C CA . SER B 1 149 ? 13.617 -25.828 -4.707 1 96.19 149 SER B CA 1
ATOM 4029 C C . SER B 1 149 ? 12.344 -25.031 -4.992 1 96.19 149 SER B C 1
ATOM 4031 O O . SER B 1 149 ? 11.406 -25.547 -5.609 1 96.19 149 SER B O 1
ATOM 4033 N N . ALA B 1 150 ? 12.289 -23.781 -4.52 1 98.38 150 ALA B N 1
ATOM 4034 C CA . ALA B 1 150 ? 11.109 -22.953 -4.73 1 98.38 150 ALA B CA 1
ATOM 4035 C C . ALA B 1 150 ? 11.469 -21.469 -4.746 1 98.38 150 ALA B C 1
ATOM 4037 O O . ALA B 1 150 ? 12.469 -21.062 -4.148 1 98.38 150 ALA B O 1
ATOM 4038 N N . SER B 1 151 ? 10.75 -20.688 -5.488 1 98 151 SER B N 1
ATOM 4039 C CA . SER B 1 151 ? 10.875 -19.234 -5.547 1 98 151 SER B CA 1
ATOM 4040 C C . SER B 1 151 ? 9.516 -18.562 -5.406 1 98 151 SER B C 1
ATOM 4042 O O . SER B 1 151 ? 8.484 -19.156 -5.707 1 98 151 SER B O 1
ATOM 4044 N N . LEU B 1 152 ? 9.555 -17.312 -4.93 1 98.81 152 LEU B N 1
ATOM 4045 C CA . LEU B 1 152 ? 8.328 -16.547 -4.742 1 98.81 152 LEU B CA 1
ATOM 4046 C C . LEU B 1 152 ? 8.094 -15.594 -5.91 1 98.81 152 LEU B C 1
ATOM 4048 O O . LEU B 1 152 ? 9.031 -14.953 -6.391 1 98.81 152 LEU B O 1
ATOM 4052 N N . ILE B 1 153 ? 6.879 -15.594 -6.406 1 98.88 153 ILE B N 1
ATOM 4053 C CA . ILE B 1 153 ? 6.391 -14.602 -7.355 1 98.88 153 ILE B CA 1
ATOM 4054 C C . ILE B 1 153 ? 5.273 -13.781 -6.711 1 98.88 153 ILE B C 1
ATOM 4056 O O . ILE B 1 153 ? 4.238 -14.32 -6.32 1 98.88 153 ILE B O 1
ATOM 4060 N N . MET B 1 154 ? 5.473 -12.469 -6.566 1 98.88 154 MET B N 1
ATOM 4061 C CA . MET B 1 154 ? 4.484 -11.578 -5.961 1 98.88 154 MET B CA 1
ATOM 4062 C C . MET B 1 154 ? 3.436 -11.156 -6.984 1 98.88 154 MET B C 1
ATOM 4064 O O . MET B 1 154 ? 3.773 -10.617 -8.039 1 98.88 154 MET B O 1
ATOM 4068 N N . CYS B 1 155 ? 2.172 -11.406 -6.676 1 98.81 155 CYS B N 1
ATOM 4069 C CA . CYS B 1 155 ? 1.112 -11.023 -7.602 1 98.81 155 CYS B CA 1
ATOM 4070 C C . CYS B 1 155 ? 0.325 -9.836 -7.062 1 98.81 155 CYS B C 1
ATOM 4072 O O . CYS B 1 155 ? 0.101 -9.727 -5.855 1 98.81 155 CYS B O 1
ATOM 4074 N N . PHE B 1 156 ? -0.069 -8.945 -7.977 1 98.69 156 PHE B N 1
ATOM 4075 C CA . PHE B 1 156 ? -0.966 -7.84 -7.652 1 98.69 156 PHE B CA 1
ATOM 4076 C C . PHE B 1 156 ? -2.416 -8.227 -7.91 1 98.69 156 PHE B C 1
ATOM 4078 O O . PHE B 1 156 ? -2.717 -8.906 -8.898 1 98.69 156 PHE B O 1
ATOM 4085 N N . LEU B 1 157 ? -3.297 -7.816 -7.008 1 97.62 157 LEU B N 1
ATOM 4086 C CA . LEU B 1 157 ? -4.727 -8.031 -7.191 1 97.62 157 LEU B CA 1
ATOM 4087 C C . LEU B 1 157 ? -5.316 -7 -8.148 1 97.62 157 LEU B C 1
ATOM 4089 O O . LEU B 1 157 ? -5.398 -5.812 -7.816 1 97.62 157 LEU B O 1
ATOM 4093 N N . ARG B 1 158 ? -5.793 -7.461 -9.289 1 95.56 158 ARG B N 1
ATOM 4094 C CA . ARG B 1 158 ? -6.113 -6.512 -10.352 1 95.56 158 ARG B CA 1
ATOM 4095 C C . ARG B 1 158 ? -7.5 -5.914 -10.156 1 95.56 158 ARG B C 1
ATOM 4097 O O . AR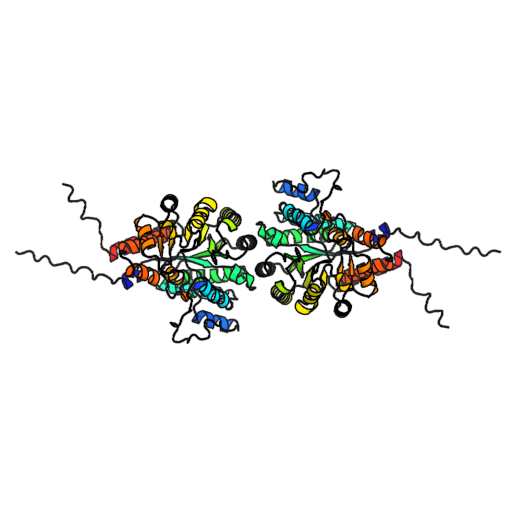G B 1 158 ? -7.895 -4.992 -10.875 1 95.56 158 ARG B O 1
ATOM 4104 N N . ASP B 1 159 ? -8.281 -6.383 -9.141 1 94.44 159 ASP B N 1
ATOM 4105 C CA . ASP B 1 159 ? -9.516 -5.707 -8.773 1 94.44 159 ASP B CA 1
ATOM 4106 C C . ASP B 1 159 ? -9.234 -4.5 -7.879 1 94.44 159 ASP B C 1
ATOM 4108 O O . ASP B 1 159 ? -10.141 -3.713 -7.586 1 94.44 159 ASP B O 1
ATOM 4112 N N . HIS B 1 160 ? -8 -4.293 -7.43 1 96.69 160 HIS B N 1
ATOM 4113 C CA . HIS B 1 160 ? -7.547 -3.072 -6.773 1 96.69 160 HIS B CA 1
ATOM 4114 C C . HIS B 1 160 ? -6.938 -2.1 -7.777 1 96.69 160 HIS B C 1
ATOM 4116 O O . HIS B 1 160 ? -6.777 -2.438 -8.953 1 96.69 160 HIS B O 1
ATOM 4122 N N . SER B 1 161 ? -6.57 -0.827 -7.277 1 96.88 161 SER B N 1
ATOM 4123 C CA . SER B 1 161 ? -6.066 0.215 -8.164 1 96.88 161 SER B CA 1
ATOM 4124 C C . SER B 1 161 ? -4.609 -0.032 -8.547 1 96.88 161 SER B C 1
ATOM 4126 O O . SER B 1 161 ? -3.883 -0.71 -7.816 1 96.88 161 SER B O 1
ATOM 4128 N N . ALA B 1 162 ? -4.203 0.485 -9.742 1 98.19 162 ALA B N 1
ATOM 4129 C CA . ALA B 1 162 ? -2.805 0.441 -10.156 1 98.19 162 ALA B CA 1
ATOM 4130 C C . ALA B 1 162 ? -1.911 1.172 -9.156 1 98.19 162 ALA B C 1
ATOM 4132 O O . ALA B 1 162 ? -0.762 0.779 -8.945 1 98.19 162 ALA B O 1
ATOM 4133 N N . GLU B 1 163 ? -2.412 2.266 -8.469 1 97.62 163 GLU B N 1
ATOM 4134 C CA . GLU B 1 163 ? -1.667 3.01 -7.457 1 97.62 163 GLU B CA 1
ATOM 4135 C C . GLU B 1 163 ? -1.323 2.123 -6.262 1 97.62 163 GLU B C 1
ATOM 4137 O O . GLU B 1 163 ? -0.203 2.17 -5.75 1 97.62 163 GLU B O 1
ATOM 4142 N N . TYR B 1 164 ? -2.316 1.314 -5.855 1 98.38 164 TYR B N 1
ATOM 4143 C CA . TYR B 1 164 ? -2.111 0.365 -4.77 1 98.38 164 TYR B CA 1
ATOM 4144 C C . TYR B 1 164 ? -1.079 -0.689 -5.152 1 98.38 164 TYR B C 1
ATOM 4146 O O . TYR B 1 164 ? -0.216 -1.044 -4.344 1 98.38 164 TYR B O 1
ATOM 4154 N N . ALA B 1 165 ? -1.126 -1.137 -6.41 1 98.81 165 ALA B N 1
ATOM 4155 C CA . ALA B 1 165 ? -0.147 -2.096 -6.914 1 98.81 165 ALA B CA 1
ATOM 4156 C C . ALA B 1 165 ? 1.258 -1.501 -6.906 1 98.81 165 ALA B C 1
ATOM 4158 O O . ALA B 1 165 ? 2.217 -2.16 -6.5 1 98.81 165 ALA B O 1
ATOM 4159 N N . MET B 1 166 ? 1.401 -0.262 -7.352 1 98.56 166 MET B N 1
ATOM 4160 C CA . MET B 1 166 ? 2.701 0.403 -7.371 1 98.56 166 MET B CA 1
ATOM 4161 C C . MET B 1 166 ? 3.271 0.525 -5.965 1 98.56 166 MET B C 1
ATOM 4163 O O . MET B 1 166 ? 4.457 0.27 -5.746 1 98.56 166 MET B O 1
ATOM 4167 N N . SER B 1 167 ? 2.383 0.937 -5.031 1 98.19 167 SER B N 1
ATOM 4168 C CA . SER B 1 167 ? 2.818 1.027 -3.641 1 98.19 167 SER B CA 1
ATOM 4169 C C . SER B 1 167 ? 3.314 -0.32 -3.129 1 98.19 167 SER B C 1
ATOM 4171 O O . SER B 1 167 ? 4.32 -0.389 -2.42 1 98.19 167 SER B O 1
ATOM 4173 N N . THR B 1 168 ? 2.643 -1.414 -3.473 1 98.69 168 THR B N 1
ATOM 4174 C CA . THR B 1 168 ? 3.037 -2.764 -3.084 1 98.69 168 THR B CA 1
ATOM 4175 C C . THR B 1 168 ? 4.379 -3.135 -3.707 1 98.69 168 THR B C 1
ATOM 4177 O O . THR B 1 168 ? 5.23 -3.734 -3.047 1 98.69 168 THR B O 1
ATOM 4180 N N . LEU B 1 169 ? 4.562 -2.77 -4.988 1 98.81 169 LEU B N 1
ATOM 4181 C CA . LEU B 1 169 ? 5.84 -3.002 -5.652 1 98.81 169 LEU B CA 1
ATOM 4182 C C . LEU B 1 169 ? 6.973 -2.311 -4.902 1 98.81 169 LEU B C 1
ATOM 4184 O O . LEU B 1 169 ? 8.031 -2.902 -4.688 1 98.81 169 LEU B O 1
ATOM 4188 N N . MET B 1 170 ? 6.766 -1.072 -4.438 1 97.88 170 MET B N 1
ATOM 4189 C CA . MET B 1 170 ? 7.797 -0.336 -3.711 1 97.88 170 MET B CA 1
ATOM 4190 C C . MET B 1 170 ? 8.125 -1.024 -2.391 1 97.88 170 MET B C 1
ATOM 4192 O O . MET B 1 170 ? 9.289 -1.067 -1.981 1 97.88 170 MET B O 1
ATOM 4196 N N . GLU B 1 171 ? 7.121 -1.533 -1.802 1 97.31 171 GLU B N 1
ATOM 4197 C CA . GLU B 1 171 ? 7.309 -2.211 -0.522 1 97.31 171 GLU B CA 1
ATOM 4198 C C . GLU B 1 171 ? 8.133 -3.486 -0.688 1 97.31 171 GLU B C 1
ATOM 4200 O O . GLU B 1 171 ? 8.734 -3.971 0.273 1 97.31 171 GLU B O 1
ATOM 4205 N N . SER B 1 172 ? 8.211 -4.074 -1.878 1 98.44 172 SER B N 1
ATOM 4206 C CA . SER B 1 172 ? 8.859 -5.352 -2.131 1 98.44 172 SER B CA 1
ATOM 4207 C C . SER B 1 172 ? 10.359 -5.18 -2.328 1 98.44 172 SER B C 1
ATOM 4209 O O . SER B 1 172 ? 11.117 -6.152 -2.268 1 98.44 172 SER B O 1
ATOM 4211 N N . LEU B 1 173 ? 10.828 -3.973 -2.582 1 97.38 173 LEU B N 1
ATOM 4212 C CA . LEU B 1 173 ? 12.172 -3.729 -3.08 1 97.38 173 LEU B CA 1
ATOM 4213 C C . LEU B 1 173 ? 13.219 -4.219 -2.082 1 97.38 173 LEU B C 1
ATOM 4215 O O . LEU B 1 173 ? 14.227 -4.809 -2.473 1 97.38 173 LEU B O 1
ATOM 4219 N N . PRO B 1 174 ? 12.977 -4.086 -0.708 1 95.38 174 PRO B N 1
ATOM 4220 C CA . PRO B 1 174 ? 13.953 -4.625 0.24 1 95.38 174 PRO B CA 1
ATOM 4221 C C . PRO B 1 174 ? 13.984 -6.148 0.248 1 95.38 174 PRO B C 1
ATOM 4223 O O . PRO B 1 174 ? 14.898 -6.746 0.824 1 95.38 174 PRO B O 1
ATOM 4226 N N . PHE B 1 175 ? 13.086 -6.828 -0.403 1 97.12 175 PHE B N 1
ATOM 4227 C CA . PHE B 1 175 ? 12.953 -8.281 -0.345 1 97.12 175 PHE B CA 1
ATOM 4228 C C . PHE B 1 175 ? 13.219 -8.898 -1.709 1 97.12 175 PHE B C 1
ATOM 4230 O O . PHE B 1 175 ? 12.773 -10.016 -1.984 1 97.12 175 PHE B O 1
ATOM 4237 N N . LYS B 1 176 ? 13.953 -8.273 -2.555 1 94 176 LYS B N 1
ATOM 4238 C CA . LYS B 1 176 ? 14.172 -8.703 -3.932 1 94 176 LYS B CA 1
ATOM 4239 C C . LYS B 1 176 ? 14.898 -10.047 -3.977 1 94 176 LYS B C 1
ATOM 4241 O O . LYS B 1 176 ? 14.719 -10.82 -4.918 1 94 176 LYS B O 1
ATOM 4246 N N . ASP B 1 177 ? 15.617 -10.336 -2.916 1 93.5 177 ASP B N 1
ATOM 4247 C CA . ASP B 1 177 ? 16.344 -11.602 -2.865 1 93.5 177 ASP B CA 1
ATOM 4248 C C . ASP B 1 177 ? 15.398 -12.781 -2.666 1 93.5 177 ASP B C 1
ATOM 4250 O O . ASP B 1 177 ? 15.75 -13.93 -2.949 1 93.5 177 ASP B O 1
ATOM 4254 N N . SER B 1 178 ? 14.188 -12.453 -2.189 1 95.69 178 SER B N 1
ATOM 4255 C CA . SER B 1 178 ? 13.227 -13.508 -1.884 1 95.69 178 SER B CA 1
ATOM 4256 C C . SER B 1 178 ? 12.156 -13.609 -2.965 1 95.69 178 SER B C 1
ATOM 4258 O O . SER B 1 178 ? 11.43 -14.602 -3.029 1 95.69 178 SER B O 1
ATOM 4260 N N . ILE B 1 179 ? 12.062 -12.617 -3.832 1 98.5 179 ILE B N 1
ATOM 4261 C CA . ILE B 1 179 ? 11 -12.531 -4.832 1 98.5 179 ILE B CA 1
ATOM 4262 C C . ILE B 1 179 ? 11.609 -12.469 -6.23 1 98.5 179 ILE B C 1
ATOM 4264 O O . ILE B 1 179 ? 12.297 -11.5 -6.57 1 98.5 179 ILE B O 1
ATOM 4268 N N . ILE B 1 180 ? 11.312 -13.445 -7.055 1 98.06 180 ILE B N 1
ATOM 4269 C CA . ILE B 1 180 ? 12.031 -13.562 -8.32 1 98.06 180 ILE B CA 1
ATOM 4270 C C . ILE B 1 180 ? 11.266 -12.812 -9.414 1 98.06 180 ILE B C 1
ATOM 4272 O O . ILE B 1 180 ? 11.852 -12.406 -10.422 1 98.06 180 ILE B O 1
ATOM 4276 N N . GLY B 1 181 ? 9.961 -12.633 -9.195 1 98.69 181 GLY B N 1
ATOM 4277 C CA . GLY B 1 181 ? 9.141 -11.984 -10.211 1 98.69 181 GLY B CA 1
ATOM 4278 C C . GLY B 1 181 ? 7.82 -11.469 -9.672 1 98.69 181 GLY B C 1
ATOM 4279 O O . GLY B 1 181 ? 7.52 -11.641 -8.484 1 98.69 181 GLY B O 1
ATOM 4280 N N . VAL B 1 182 ? 7.078 -10.789 -10.578 1 98.88 182 VAL B N 1
ATOM 4281 C CA . VAL B 1 182 ? 5.766 -10.273 -10.211 1 98.88 182 VAL B CA 1
ATOM 4282 C C . VAL B 1 182 ? 4.723 -10.75 -11.219 1 98.88 182 VAL B C 1
ATOM 4284 O O . VAL B 1 182 ? 5.059 -11.062 -12.367 1 98.88 182 VAL B O 1
ATOM 4287 N N . GLY B 1 183 ? 3.5 -10.898 -10.734 1 98.75 183 GLY B N 1
ATOM 4288 C CA . GLY B 1 183 ? 2.373 -11.281 -11.57 1 98.75 183 GLY B CA 1
ATOM 4289 C C . GLY B 1 183 ? 1.118 -10.477 -11.289 1 98.75 183 GLY B C 1
ATOM 4290 O O . GLY B 1 183 ? 1.143 -9.539 -10.492 1 98.75 183 GLY B O 1
ATOM 4291 N N . LEU B 1 184 ? 0.102 -10.766 -12.016 1 98.5 184 LEU B N 1
ATOM 4292 C CA . LEU B 1 184 ? -1.214 -10.141 -11.922 1 98.5 184 LEU B CA 1
ATOM 4293 C C . LEU B 1 184 ? -2.314 -11.203 -11.891 1 98.5 184 LEU B C 1
ATOM 4295 O O . LEU B 1 184 ? -2.322 -12.125 -12.703 1 98.5 184 LEU B O 1
ATOM 4299 N N . ASP B 1 185 ? -3.17 -11.094 -10.883 1 96.31 185 ASP B N 1
ATOM 4300 C CA . ASP B 1 185 ? -4.27 -12.055 -10.805 1 96.31 185 ASP B CA 1
ATOM 4301 C C . ASP B 1 185 ? -5.512 -11.422 -10.188 1 96.31 185 ASP B C 1
ATOM 4303 O O . ASP B 1 185 ? -5.664 -10.195 -10.211 1 96.31 185 ASP B O 1
ATOM 4307 N N . SER B 1 186 ? -6.461 -12.227 -9.828 1 93.25 186 SER B N 1
ATOM 4308 C CA . SER B 1 186 ? -7.742 -11.828 -9.258 1 93.25 186 SER B CA 1
ATOM 4309 C C . SER B 1 186 ? -8.773 -11.555 -10.344 1 93.25 186 SER B C 1
ATOM 4311 O O . SER B 1 186 ? -8.703 -12.133 -11.43 1 93.25 186 SER B O 1
ATOM 4313 N N . ASP B 1 187 ? -9.828 -10.773 -10.086 1 89.44 187 ASP B N 1
ATOM 4314 C CA . ASP B 1 187 ? -10.961 -10.57 -10.984 1 89.44 187 ASP B CA 1
ATOM 4315 C C . ASP B 1 187 ? -10.539 -9.805 -12.234 1 89.44 187 ASP B C 1
ATOM 4317 O O . ASP B 1 187 ? -10.211 -8.617 -12.156 1 89.44 187 ASP B O 1
ATOM 4321 N N . GLU B 1 188 ? -10.578 -10.406 -13.344 1 89 188 GLU B N 1
ATOM 4322 C CA . GLU B 1 188 ? -10.094 -9.828 -14.594 1 89 188 GLU B CA 1
ATOM 4323 C C . GLU B 1 188 ? -11.156 -8.938 -15.242 1 89 188 GLU B C 1
ATOM 4325 O O . GLU B 1 188 ? -10.844 -8.141 -16.125 1 89 188 GLU B O 1
ATOM 4330 N N . ARG B 1 189 ? -12.414 -9.047 -14.875 1 88.38 189 ARG B N 1
ATOM 4331 C CA . ARG B 1 189 ? -13.492 -8.289 -15.492 1 88.38 189 ARG B CA 1
ATOM 4332 C C . ARG B 1 189 ? -13.266 -6.785 -15.344 1 88.38 189 ARG B C 1
ATOM 4334 O O . ARG B 1 189 ? -13.156 -6.273 -14.227 1 88.38 189 ARG B O 1
ATOM 4341 N N . GLU B 1 190 ? -13.094 -6.152 -16.422 1 91 190 GLU B N 1
ATOM 4342 C CA . GLU B 1 190 ? -12.906 -4.707 -16.5 1 91 190 GLU B CA 1
ATOM 4343 C C . GLU B 1 190 ? -11.555 -4.297 -15.906 1 91 190 GLU B C 1
ATOM 4345 O O . GLU B 1 190 ? -11.367 -3.143 -15.516 1 91 190 GLU B O 1
ATOM 4350 N N . ASN B 1 191 ? -10.68 -5.188 -15.766 1 94.94 191 ASN B N 1
ATOM 4351 C CA . ASN B 1 191 ? -9.336 -4.93 -15.258 1 94.94 191 ASN B CA 1
ATOM 4352 C C . ASN B 1 191 ? -8.266 -5.465 -16.203 1 94.94 191 ASN B C 1
ATOM 4354 O O . ASN B 1 191 ? -7.566 -6.426 -15.883 1 94.94 191 ASN B O 1
ATOM 4358 N N . PRO B 1 192 ? -8.195 -4.832 -17.312 1 96.31 192 PRO B N 1
ATOM 4359 C CA . PRO B 1 192 ? -7.242 -5.297 -18.328 1 96.31 192 PRO B CA 1
ATOM 4360 C C . PRO B 1 192 ? -5.789 -5.148 -17.891 1 96.31 192 PRO B C 1
ATOM 4362 O O . PRO B 1 192 ? -5.488 -4.32 -17.016 1 96.31 192 PRO B O 1
ATOM 4365 N N . PRO B 1 193 ? -4.863 -5.93 -18.484 1 97.31 193 PRO B N 1
ATOM 4366 C CA . PRO B 1 193 ? -3.436 -5.793 -18.188 1 97.31 193 PRO B CA 1
ATOM 4367 C C . PRO B 1 193 ? -2.928 -4.367 -18.375 1 97.31 193 PRO B C 1
ATOM 4369 O O . PRO B 1 193 ? -2.1 -3.898 -17.578 1 97.31 193 PRO B O 1
ATOM 4372 N N . SER B 1 194 ? -3.473 -3.633 -19.312 1 97.31 194 SER B N 1
ATOM 4373 C CA . SER B 1 194 ? -2.998 -2.291 -19.625 1 97.31 194 SER B CA 1
ATOM 4374 C C . SER B 1 194 ? -3.207 -1.334 -18.469 1 97.31 194 SER B C 1
ATOM 4376 O O . SER B 1 194 ? -2.461 -0.365 -18.312 1 97.31 194 SER B O 1
ATOM 4378 N N . LYS B 1 195 ? -4.234 -1.569 -17.656 1 97.56 195 LYS B N 1
ATOM 4379 C CA . LYS B 1 195 ? -4.492 -0.792 -16.453 1 97.56 195 LYS B CA 1
ATOM 4380 C C . LYS B 1 195 ? -3.26 -0.755 -15.547 1 97.56 195 LYS B C 1
ATOM 4382 O O . LYS B 1 195 ? -3.057 0.208 -14.805 1 97.56 195 LYS B O 1
ATOM 4387 N N . P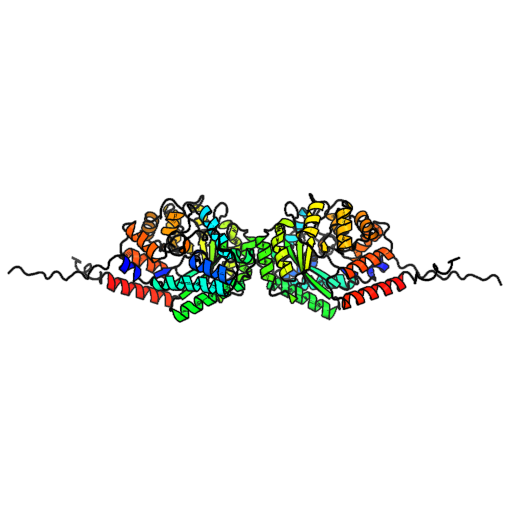HE B 1 196 ? -2.338 -1.73 -15.688 1 98.5 196 PHE B N 1
ATOM 4388 C CA . PHE B 1 196 ? -1.204 -1.881 -14.781 1 98.5 196 PHE B CA 1
ATOM 4389 C C . PHE B 1 196 ? 0.113 -1.744 -15.539 1 98.5 196 PHE B C 1
ATOM 4391 O O . PHE B 1 196 ? 1.163 -2.162 -15.047 1 98.5 196 PHE B O 1
ATOM 4398 N N . ALA B 1 197 ? 0.085 -1.161 -16.719 1 98.19 197 ALA B N 1
ATOM 4399 C CA . ALA B 1 197 ? 1.26 -1.077 -17.578 1 98.19 197 ALA B CA 1
ATOM 4400 C C . ALA B 1 197 ? 2.414 -0.375 -16.875 1 98.19 197 ALA B C 1
ATOM 4402 O O . ALA B 1 197 ? 3.555 -0.842 -16.906 1 98.19 197 ALA B O 1
ATOM 4403 N N . SER B 1 198 ? 2.154 0.753 -16.156 1 97.94 198 SER B N 1
ATOM 4404 C CA . SER B 1 198 ? 3.197 1.521 -15.484 1 97.94 198 SER B CA 1
ATOM 4405 C C . SER B 1 198 ? 3.828 0.722 -14.344 1 97.94 198 SER B C 1
ATOM 4407 O O . SER B 1 198 ? 5.031 0.832 -14.094 1 97.94 198 SER B O 1
ATOM 4409 N N . VAL B 1 199 ? 3.043 -0.031 -13.617 1 98.69 199 VAL B N 1
ATOM 4410 C CA . VAL B 1 199 ? 3.529 -0.857 -12.523 1 98.69 199 VAL B CA 1
ATOM 4411 C C . VAL B 1 199 ? 4.504 -1.904 -13.055 1 98.69 199 VAL B C 1
ATOM 4413 O O . VAL B 1 199 ? 5.594 -2.084 -12.5 1 98.69 199 VAL B O 1
ATOM 4416 N N . PHE B 1 200 ? 4.164 -2.572 -14.156 1 98.75 200 PHE B N 1
ATOM 4417 C CA . PHE B 1 200 ? 4.977 -3.658 -14.688 1 98.75 200 PHE B CA 1
ATOM 4418 C C . PHE B 1 200 ? 6.215 -3.111 -15.391 1 98.75 200 PHE B C 1
ATOM 4420 O O . PHE B 1 200 ? 7.266 -3.752 -15.398 1 98.75 200 PHE B O 1
ATOM 4427 N N . GLN B 1 201 ? 6.047 -1.931 -15.961 1 98.06 201 GLN B N 1
ATOM 4428 C CA . GLN B 1 201 ? 7.238 -1.273 -16.484 1 98.06 201 GLN B CA 1
ATOM 4429 C C . GLN B 1 201 ? 8.25 -1.004 -15.383 1 98.06 201 GLN B C 1
ATOM 4431 O O . GLN B 1 201 ? 9.453 -1.247 -15.555 1 98.06 201 GLN B O 1
ATOM 4436 N N . ARG B 1 202 ? 7.77 -0.47 -14.273 1 98.19 202 ARG B N 1
ATOM 4437 C CA . ARG B 1 202 ? 8.641 -0.219 -13.133 1 98.19 202 ARG B CA 1
ATOM 4438 C C . ARG B 1 202 ? 9.234 -1.52 -12.594 1 98.19 202 ARG B C 1
ATOM 4440 O O . ARG B 1 202 ? 10.414 -1.577 -12.258 1 98.19 202 ARG B O 1
ATOM 4447 N N . ALA B 1 203 ? 8.445 -2.588 -12.5 1 98.62 203 ALA B N 1
ATOM 4448 C CA . ALA B 1 203 ? 8.914 -3.891 -12.031 1 98.62 203 ALA B CA 1
ATOM 4449 C C . ALA B 1 203 ? 10.047 -4.414 -12.906 1 98.62 203 ALA B C 1
ATOM 4451 O O . ALA B 1 203 ? 11.047 -4.926 -12.398 1 98.62 203 ALA B O 1
ATOM 4452 N N . SER B 1 204 ? 9.852 -4.254 -14.195 1 97.88 204 SER B N 1
ATOM 4453 C CA . SER B 1 204 ? 10.883 -4.672 -15.133 1 97.88 204 SER B CA 1
ATOM 4454 C C . SER B 1 204 ? 12.188 -3.908 -14.898 1 97.88 204 SER B C 1
ATOM 4456 O O . SER B 1 204 ? 13.266 -4.5 -14.891 1 97.88 204 SER B O 1
ATOM 4458 N N . ARG B 1 205 ? 12.086 -2.615 -14.688 1 96.5 205 ARG B N 1
ATOM 4459 C CA . ARG B 1 205 ? 13.25 -1.775 -14.453 1 96.5 205 ARG B CA 1
ATOM 4460 C C . ARG B 1 205 ? 13.969 -2.182 -13.164 1 96.5 205 ARG B C 1
ATOM 4462 O O . ARG B 1 205 ? 15.188 -2.035 -13.047 1 96.5 205 ARG B O 1
ATOM 4469 N N . GLU B 1 206 ? 13.18 -2.699 -12.25 1 96.62 206 GLU B N 1
ATOM 4470 C CA . GLU B 1 206 ? 13.75 -3.121 -10.969 1 96.62 206 GLU B CA 1
ATOM 4471 C C . GLU B 1 206 ? 14.359 -4.516 -11.07 1 96.62 206 GLU B C 1
ATOM 4473 O O . GLU B 1 206 ? 14.938 -5.02 -10.109 1 96.62 206 GLU B O 1
ATOM 4478 N N . GLY B 1 207 ? 14.148 -5.223 -12.195 1 96.25 207 GLY B N 1
ATOM 4479 C CA . GLY B 1 207 ? 14.812 -6.496 -12.414 1 96.25 207 GLY B CA 1
ATOM 4480 C C . GLY B 1 207 ? 13.914 -7.691 -12.156 1 96.25 207 GLY B C 1
ATOM 4481 O O . GLY B 1 207 ? 14.367 -8.836 -12.18 1 96.25 207 GLY B O 1
ATOM 4482 N N . TYR B 1 208 ? 12.656 -7.438 -11.891 1 98.56 208 TYR B N 1
ATOM 4483 C CA . TYR B 1 208 ? 11.727 -8.539 -11.688 1 98.56 208 TYR B CA 1
ATOM 4484 C C . TYR B 1 208 ? 11.367 -9.203 -13.008 1 98.56 208 TYR B C 1
ATOM 4486 O O . TYR B 1 208 ? 11.25 -8.531 -14.039 1 98.56 208 TYR B O 1
ATOM 4494 N N . LEU B 1 209 ? 11.242 -10.523 -12.953 1 98.31 209 LEU B N 1
ATOM 4495 C CA . LEU B 1 209 ? 10.625 -11.219 -14.078 1 98.31 209 LEU B CA 1
ATOM 4496 C C . LEU B 1 209 ? 9.109 -11.047 -14.062 1 98.31 209 LEU B C 1
ATOM 4498 O O . LEU B 1 209 ? 8.516 -10.836 -13 1 98.31 209 LEU B O 1
ATOM 4502 N N . LEU B 1 210 ? 8.492 -11.047 -15.234 1 98.81 210 LEU B N 1
ATOM 4503 C CA . LEU B 1 210 ? 7.094 -10.641 -15.32 1 98.81 210 LEU B CA 1
ATOM 4504 C C . LEU B 1 210 ? 6.23 -11.789 -15.836 1 98.81 210 LEU B C 1
ATOM 4506 O O . LEU B 1 210 ? 6.59 -12.453 -16.812 1 98.81 210 LEU B O 1
ATOM 4510 N N . THR B 1 211 ? 5.121 -12.023 -15.195 1 98.69 211 THR B N 1
ATOM 4511 C CA . THR B 1 211 ? 4.062 -12.891 -15.695 1 98.69 211 THR B CA 1
ATOM 4512 C C . THR B 1 211 ? 2.691 -12.266 -15.438 1 98.69 211 THR B C 1
ATOM 4514 O O . THR B 1 211 ? 2.594 -11.156 -14.914 1 98.69 211 THR B O 1
ATOM 4517 N N . MET B 1 212 ? 1.635 -12.883 -16.031 1 97.94 212 MET B N 1
ATOM 4518 C CA . MET B 1 212 ? 0.291 -12.352 -15.82 1 97.94 212 MET B CA 1
ATOM 4519 C C . MET B 1 212 ? -0.765 -13.414 -16.109 1 97.94 212 MET B C 1
ATOM 4521 O O . MET B 1 212 ? -0.651 -14.148 -17.094 1 97.94 212 MET B O 1
ATOM 4525 N N . HIS B 1 213 ? -1.699 -13.375 -15.203 1 96.94 213 HIS B N 1
ATOM 4526 C CA . HIS B 1 213 ? -2.895 -14.141 -15.539 1 96.94 213 HIS B CA 1
ATOM 4527 C C . HIS B 1 213 ? -3.648 -13.5 -16.703 1 96.94 213 HIS B C 1
ATOM 4529 O O . HIS B 1 213 ? -3.92 -12.297 -16.688 1 96.94 213 HIS B O 1
ATOM 4535 N N . CYS B 1 214 ? -3.951 -14.148 -17.734 1 91.69 214 CYS B N 1
ATOM 4536 C CA . CYS B 1 214 ? -4.773 -13.664 -18.828 1 91.69 214 CYS B CA 1
ATOM 4537 C C . CYS B 1 214 ? -6.016 -14.523 -19 1 91.69 214 CYS B C 1
ATOM 4539 O O . CYS B 1 214 ? -6.691 -14.445 -20.031 1 91.69 214 CYS B O 1
ATOM 4541 N N . ASP B 1 215 ? -6.41 -15.203 -18.062 1 78.06 215 ASP B N 1
ATOM 4542 C CA . ASP B 1 215 ? -7.691 -15.844 -17.781 1 78.06 215 ASP B CA 1
ATOM 4543 C C . ASP B 1 215 ? -8.047 -16.844 -18.875 1 78.06 215 ASP B C 1
ATOM 4545 O O . ASP B 1 215 ? -7.199 -17.219 -19.688 1 78.06 215 ASP B O 1
ATOM 4549 N N . ILE B 1 216 ? -9.227 -17.359 -18.672 1 85.44 216 ILE B N 1
ATOM 4550 C CA . ILE B 1 216 ? -9.75 -18.391 -19.562 1 85.44 216 ILE B CA 1
ATOM 4551 C C . ILE B 1 216 ? -11.211 -18.078 -19.906 1 85.44 216 ILE B C 1
ATOM 4553 O O . ILE B 1 216 ? -12.062 -18.016 -19.016 1 85.44 216 ILE B O 1
ATOM 4557 N N . ASP B 1 217 ? -11.516 -17.906 -21.141 1 87.88 217 ASP B N 1
ATOM 4558 C CA . ASP B 1 217 ? -12.859 -17.734 -21.672 1 87.88 217 ASP B CA 1
ATOM 4559 C C . ASP B 1 217 ? -13.539 -16.5 -21.094 1 87.88 217 ASP B C 1
ATOM 4561 O O . ASP B 1 217 ? -14.719 -16.531 -20.734 1 87.88 217 ASP B O 1
ATOM 4565 N N . GLN B 1 218 ? -12.773 -15.422 -20.844 1 86.88 218 GLN B N 1
ATOM 4566 C CA . GLN B 1 218 ? -13.312 -14.133 -20.422 1 86.88 218 GLN B CA 1
ATOM 4567 C C . GLN B 1 218 ? -13.453 -13.172 -21.594 1 86.88 218 GLN B C 1
ATOM 4569 O O . GLN B 1 218 ? -12.859 -13.391 -22.656 1 86.88 218 GLN B O 1
ATOM 4574 N N . PRO B 1 219 ? -14.344 -12.156 -21.391 1 88.38 219 PRO B N 1
ATOM 4575 C CA . PRO B 1 219 ? -14.438 -11.148 -22.438 1 88.38 219 PRO B CA 1
ATOM 4576 C C . PRO B 1 219 ? -13.094 -10.484 -22.75 1 88.38 219 PRO B C 1
ATOM 4578 O O . PRO B 1 219 ? -12.32 -10.203 -21.828 1 88.38 219 PRO B O 1
ATOM 4581 N N . ASN B 1 220 ? -12.766 -10.32 -24 1 92 220 ASN B N 1
ATOM 4582 C CA . ASN B 1 220 ? -11.609 -9.57 -24.484 1 92 220 ASN B CA 1
ATOM 4583 C C . ASN B 1 220 ? -10.297 -10.281 -24.141 1 92 220 ASN B C 1
ATOM 4585 O O . ASN B 1 220 ? -9.25 -9.641 -24.062 1 92 220 ASN B O 1
ATOM 4589 N N . THR B 1 221 ? -10.391 -11.57 -24.078 1 93.06 221 THR B N 1
ATOM 4590 C CA . THR B 1 221 ? -9.227 -12.328 -23.625 1 93.06 221 THR B CA 1
ATOM 4591 C C . THR B 1 221 ? -8.07 -12.195 -24.609 1 93.06 221 THR B C 1
ATOM 4593 O O . THR B 1 221 ? -6.918 -12.047 -24.203 1 93.06 221 THR B O 1
ATOM 4596 N N . LEU B 1 222 ? -8.312 -12.289 -25.906 1 96.31 222 LEU B N 1
ATOM 4597 C CA . LEU B 1 222 ? -7.246 -12.172 -26.906 1 96.31 222 LEU B CA 1
ATOM 4598 C C . LEU B 1 222 ? -6.605 -10.789 -26.859 1 96.31 222 LEU B C 1
ATOM 4600 O O . LEU B 1 222 ? -5.387 -10.664 -27 1 96.31 222 LEU B O 1
ATOM 4604 N N . THR B 1 223 ? -7.422 -9.805 -26.641 1 95.88 223 THR B N 1
ATOM 4605 C CA . THR B 1 223 ? -6.91 -8.445 -26.469 1 95.88 223 THR B CA 1
ATOM 4606 C C . THR B 1 223 ? -6.02 -8.359 -25.234 1 95.88 223 THR B C 1
ATOM 4608 O O . THR B 1 223 ? -4.941 -7.758 -25.281 1 95.88 223 THR B O 1
ATOM 4611 N N . HIS B 1 224 ? -6.473 -8.938 -24.156 1 96.5 224 HIS B N 1
ATOM 4612 C CA . HIS B 1 224 ? -5.707 -8.922 -22.922 1 96.5 224 HIS B CA 1
ATOM 4613 C C . HIS B 1 224 ? -4.363 -9.625 -23.094 1 96.5 224 HIS B C 1
ATOM 4615 O O . HIS B 1 224 ? -3.336 -9.133 -22.609 1 96.5 224 HIS B O 1
ATOM 4621 N N . ILE B 1 225 ? -4.398 -10.75 -23.781 1 97.5 225 ILE B N 1
ATOM 4622 C CA . ILE B 1 225 ? -3.166 -11.484 -24.016 1 97.5 225 ILE B CA 1
ATOM 4623 C C . ILE B 1 225 ? -2.236 -10.656 -24.906 1 97.5 225 ILE B C 1
ATOM 4625 O O . ILE B 1 225 ? -1.025 -10.609 -24.672 1 97.5 225 ILE B O 1
ATOM 4629 N N . GLY B 1 226 ? -2.791 -10.023 -25.891 1 97.19 226 GLY B N 1
ATOM 4630 C CA . GLY B 1 226 ? -2.002 -9.117 -26.719 1 97.19 226 GLY B CA 1
ATOM 4631 C C . GLY B 1 226 ? -1.337 -8.016 -25.922 1 97.19 226 GLY B C 1
ATOM 4632 O O . GLY B 1 226 ? -0.176 -7.68 -26.156 1 97.19 226 GLY B O 1
ATOM 4633 N N . GLN B 1 227 ? -2.062 -7.402 -24.984 1 97.5 227 GLN B N 1
ATOM 4634 C CA . GLN B 1 227 ? -1.514 -6.367 -24.125 1 97.5 227 GLN B CA 1
ATOM 4635 C C . GLN B 1 227 ? -0.371 -6.914 -23.266 1 97.5 227 GLN B C 1
ATOM 4637 O O . GLN B 1 227 ? 0.673 -6.273 -23.141 1 97.5 227 GLN B O 1
ATOM 4642 N N . ALA B 1 228 ? -0.555 -8.117 -22.703 1 97.88 228 ALA B N 1
ATOM 4643 C CA . ALA B 1 228 ? 0.467 -8.75 -21.875 1 97.88 228 ALA B CA 1
ATOM 4644 C C . ALA B 1 228 ? 1.74 -9.016 -22.672 1 97.88 228 ALA B C 1
ATOM 4646 O O . ALA B 1 228 ? 2.848 -8.773 -22.188 1 97.88 228 ALA B O 1
ATOM 4647 N N . VAL B 1 229 ? 1.581 -9.422 -23.922 1 97.75 229 VAL B N 1
ATOM 4648 C CA . VAL B 1 229 ? 2.699 -9.875 -24.75 1 97.75 229 VAL B CA 1
ATOM 4649 C C . VAL B 1 229 ? 3.383 -8.664 -25.391 1 97.75 229 VAL B C 1
ATOM 4651 O O . VAL B 1 229 ? 4.609 -8.539 -25.328 1 97.75 229 VAL B O 1
ATOM 4654 N N . ASN B 1 230 ? 2.594 -7.754 -25.891 1 96.69 230 ASN B N 1
ATOM 4655 C CA . ASN B 1 230 ? 3.158 -6.719 -26.75 1 96.69 230 ASN B CA 1
ATOM 4656 C C . ASN B 1 230 ? 3.406 -5.426 -25.984 1 96.69 230 ASN B C 1
ATOM 4658 O O . ASN B 1 230 ? 4.379 -4.715 -26.266 1 96.69 230 ASN B O 1
ATOM 4662 N N . GLU B 1 231 ? 2.533 -5.09 -25.125 1 96.38 231 GLU B N 1
ATOM 4663 C CA . GLU B 1 231 ? 2.664 -3.84 -24.391 1 96.38 231 GLU B CA 1
ATOM 4664 C C . GLU B 1 231 ? 3.488 -4.035 -23.125 1 96.38 231 GLU B C 1
ATOM 4666 O O . GLU B 1 231 ? 4.469 -3.324 -22.891 1 96.38 231 GLU B O 1
ATOM 4671 N N . ILE B 1 232 ? 3.148 -4.984 -22.328 1 97.62 232 ILE B N 1
ATOM 4672 C CA . ILE B 1 232 ? 3.783 -5.215 -21.047 1 97.62 232 ILE B CA 1
ATOM 4673 C C . ILE B 1 232 ? 5.055 -6.039 -21.234 1 97.62 232 ILE B C 1
ATOM 4675 O O . ILE B 1 232 ? 6.016 -5.891 -20.469 1 97.62 232 ILE B O 1
ATOM 4679 N N . GLN B 1 233 ? 5.074 -6.859 -22.234 1 96.94 233 GLN B N 1
ATOM 4680 C CA . GLN B 1 233 ? 6.219 -7.691 -22.594 1 96.94 233 GLN B CA 1
ATOM 4681 C C . GLN B 1 233 ? 6.559 -8.672 -21.469 1 96.94 233 GLN B C 1
ATOM 4683 O O . GLN B 1 233 ? 7.703 -8.727 -21.016 1 96.94 233 GLN B O 1
ATOM 4688 N N . VAL B 1 234 ? 5.641 -9.492 -21.125 1 98.44 234 VAL B N 1
ATOM 4689 C CA . VAL B 1 234 ? 5.797 -10.484 -20.062 1 98.44 234 VAL B CA 1
ATOM 4690 C C . VAL B 1 234 ? 6.777 -11.562 -20.516 1 98.44 234 VAL B C 1
ATOM 4692 O O . VAL B 1 234 ? 6.98 -11.773 -21.703 1 98.44 234 VAL B O 1
ATOM 4695 N N . ASP B 1 235 ? 7.348 -12.227 -19.484 1 97.94 235 ASP B N 1
ATOM 4696 C CA . ASP B 1 235 ? 8.242 -13.352 -19.719 1 97.94 235 ASP B CA 1
ATOM 4697 C C . ASP B 1 235 ? 7.461 -14.656 -19.828 1 97.94 235 ASP B C 1
ATOM 4699 O O . ASP B 1 235 ? 7.961 -15.641 -20.375 1 97.94 235 ASP B O 1
ATOM 4703 N N . ARG B 1 236 ? 6.277 -14.695 -19.312 1 98.38 236 ARG B N 1
ATOM 4704 C CA . ARG B 1 236 ? 5.418 -15.875 -19.219 1 98.38 236 ARG B CA 1
ATOM 4705 C C . ARG B 1 236 ? 3.951 -15.469 -19.078 1 98.38 236 ARG B C 1
ATOM 4707 O O . ARG B 1 236 ? 3.643 -14.359 -18.641 1 98.38 236 ARG B O 1
ATOM 4714 N N . ILE B 1 237 ? 3.064 -16.344 -19.516 1 98.5 237 ILE B N 1
ATOM 4715 C CA . ILE B 1 237 ? 1.634 -16.078 -19.391 1 98.5 237 ILE B CA 1
ATOM 4716 C C . ILE B 1 237 ? 0.99 -17.172 -18.531 1 98.5 237 ILE B C 1
ATOM 4718 O O . ILE B 1 237 ? 1.226 -18.359 -18.766 1 98.5 237 ILE B O 1
ATOM 4722 N N . ASP B 1 238 ? 0.253 -16.766 -17.562 1 98.44 238 ASP B N 1
ATOM 4723 C CA . ASP B 1 238 ? -0.507 -17.719 -16.75 1 98.44 238 ASP B CA 1
ATOM 4724 C C . ASP B 1 238 ? -1.874 -17.984 -17.375 1 98.44 238 ASP B C 1
ATOM 4726 O O . ASP B 1 238 ? -2.646 -17.062 -17.641 1 98.44 238 ASP B O 1
ATOM 4730 N N . HIS B 1 239 ? -2.182 -19.266 -17.609 1 97.25 239 HIS B N 1
ATOM 4731 C CA . HIS B 1 239 ? -3.277 -19.766 -18.422 1 97.25 239 HIS B CA 1
ATOM 4732 C C . HIS B 1 239 ? -3.061 -19.453 -19.891 1 97.25 239 HIS B C 1
ATOM 4734 O O . HIS B 1 239 ? -2.184 -20.047 -20.547 1 97.25 239 HIS B O 1
ATOM 4740 N N . GLY B 1 240 ? -3.85 -18.625 -20.547 1 95.81 240 GLY B N 1
ATOM 4741 C CA . GLY B 1 240 ? -3.584 -18.047 -21.859 1 95.81 240 GLY B CA 1
ATOM 4742 C C . GLY B 1 240 ? -3.992 -18.969 -23 1 95.81 240 GLY B C 1
ATOM 4743 O O . GLY B 1 240 ? -3.73 -18.672 -24.156 1 95.81 240 GLY B O 1
ATOM 4744 N N . THR B 1 241 ? -4.719 -20.078 -22.75 1 95.94 241 THR B N 1
ATOM 4745 C CA . THR B 1 241 ? -4.969 -21.094 -23.766 1 95.94 241 THR B CA 1
ATOM 4746 C C . THR B 1 241 ? -5.859 -20.547 -24.875 1 95.94 241 THR B C 1
ATOM 4748 O O . THR B 1 241 ? -5.922 -21.109 -25.969 1 95.94 241 THR B O 1
ATOM 4751 N N . ASN B 1 242 ? -6.543 -19.422 -24.609 1 96.06 242 ASN B N 1
ATOM 4752 C CA . ASN B 1 242 ? -7.41 -18.828 -25.625 1 96.06 242 ASN B CA 1
ATOM 4753 C C . ASN B 1 242 ? -6.621 -18.391 -26.859 1 96.06 242 ASN B C 1
ATOM 4755 O O . ASN B 1 242 ? -7.203 -18.125 -27.906 1 96.06 242 ASN B O 1
ATOM 4759 N N . ILE B 1 243 ? -5.34 -18.359 -26.781 1 97 243 ILE B N 1
ATOM 4760 C CA . ILE B 1 243 ? -4.527 -17.922 -27.906 1 97 243 ILE B CA 1
ATOM 4761 C C . ILE B 1 243 ? -4.691 -18.891 -29.078 1 97 243 ILE B C 1
ATOM 4763 O O . ILE B 1 243 ? -4.324 -18.562 -30.203 1 97 243 ILE B O 1
ATOM 4767 N N . ILE B 1 244 ? -5.156 -20.109 -28.797 1 96.56 244 ILE B N 1
ATOM 4768 C CA . ILE B 1 244 ? -5.375 -21.109 -29.844 1 96.56 244 ILE B CA 1
ATOM 4769 C C . ILE B 1 244 ? -6.234 -20.516 -30.953 1 96.56 244 ILE B C 1
ATOM 4771 O O . ILE B 1 244 ? -6.148 -20.938 -32.094 1 96.56 244 ILE B O 1
ATOM 4775 N N . ASP B 1 245 ? -7.047 -19.484 -30.641 1 96.19 245 ASP B N 1
ATOM 4776 C CA . ASP B 1 245 ? -7.969 -18.859 -31.594 1 96.19 245 ASP B CA 1
ATOM 4777 C C . ASP B 1 245 ? -7.293 -17.719 -32.344 1 96.19 245 ASP B C 1
ATOM 4779 O O . ASP B 1 245 ? -7.922 -17.047 -33.156 1 96.19 245 ASP B O 1
ATOM 4783 N N . SER B 1 246 ? -6.109 -17.438 -32.125 1 97.25 246 SER B N 1
ATOM 4784 C CA . SER B 1 246 ? -5.352 -16.391 -32.781 1 97.25 246 SER B CA 1
ATOM 4785 C C . SER B 1 246 ? -4.004 -16.906 -33.281 1 97.25 246 SER B C 1
ATOM 4787 O O . SER B 1 246 ? -3.006 -16.828 -32.562 1 97.25 246 SER B O 1
ATOM 4789 N N . PRO B 1 247 ? -3.932 -17.359 -34.531 1 97.56 247 PRO B N 1
ATOM 4790 C CA . PRO B 1 247 ? -2.668 -17.859 -35.094 1 97.56 247 PRO B CA 1
ATOM 4791 C C . PRO B 1 247 ? -1.53 -16.844 -34.938 1 97.56 247 PRO B C 1
ATOM 4793 O O . PRO B 1 247 ? -0.379 -17.234 -34.719 1 97.56 247 PRO B O 1
ATOM 4796 N N . GLU B 1 248 ? -1.871 -15.625 -35.031 1 97.38 248 GLU B N 1
ATOM 4797 C CA . GLU B 1 248 ? -0.863 -14.578 -34.906 1 97.38 248 GLU B CA 1
ATOM 4798 C C . GLU B 1 248 ? -0.246 -14.57 -33.531 1 97.38 248 GLU B C 1
ATOM 4800 O O . GLU B 1 248 ? 0.975 -14.484 -33.375 1 97.38 248 GLU B O 1
ATOM 4805 N N . LEU B 1 249 ? -1.038 -14.648 -32.469 1 97.62 249 LEU B N 1
ATOM 4806 C CA . LEU B 1 249 ? -0.534 -14.672 -31.109 1 97.62 249 LEU B CA 1
ATOM 4807 C C . LEU B 1 249 ? 0.247 -15.961 -30.844 1 97.62 249 LEU B C 1
ATOM 4809 O O . LEU B 1 249 ? 1.248 -15.945 -30.125 1 97.62 249 LEU B O 1
ATOM 4813 N N . VAL B 1 250 ? -0.244 -17.094 -31.406 1 98.06 250 VAL B N 1
ATOM 4814 C CA . VAL B 1 250 ? 0.473 -18.359 -31.25 1 98.06 250 VAL B CA 1
ATOM 4815 C C . VAL B 1 250 ? 1.878 -18.234 -31.844 1 98.06 250 VAL B C 1
ATOM 4817 O O . VAL B 1 250 ? 2.861 -18.609 -31.203 1 98.06 250 VAL B O 1
ATOM 4820 N N . A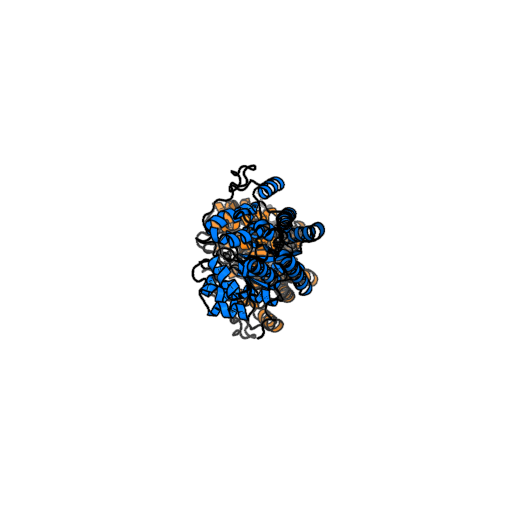SP B 1 251 ? 1.951 -17.672 -33 1 97.81 251 ASP B N 1
ATOM 4821 C CA . ASP B 1 251 ? 3.246 -17.5 -33.656 1 97.81 251 ASP B CA 1
ATOM 4822 C C . ASP B 1 251 ? 4.145 -16.578 -32.844 1 97.81 251 ASP B C 1
ATOM 4824 O O . ASP B 1 251 ? 5.34 -16.828 -32.688 1 97.81 251 ASP B O 1
ATOM 4828 N N . THR B 1 252 ? 3.584 -15.508 -32.375 1 97.19 252 THR B N 1
ATOM 4829 C CA . THR B 1 252 ? 4.332 -14.523 -31.594 1 97.19 252 THR B CA 1
ATOM 4830 C C . THR B 1 252 ? 4.918 -15.164 -30.344 1 97.19 252 THR B C 1
ATOM 4832 O O . THR B 1 252 ? 6.102 -14.984 -30.047 1 97.19 252 THR B O 1
ATOM 4835 N N . ILE B 1 253 ? 4.137 -15.914 -29.547 1 97.12 253 ILE B N 1
ATOM 4836 C CA . ILE B 1 253 ? 4.609 -16.453 -28.281 1 97.12 253 ILE B CA 1
ATOM 4837 C C . ILE B 1 253 ? 5.645 -17.547 -28.547 1 97.12 253 ILE B C 1
ATOM 4839 O O . ILE B 1 253 ? 6.602 -17.703 -27.781 1 97.12 253 ILE B O 1
ATOM 4843 N N . LYS B 1 254 ? 5.504 -18.312 -29.656 1 96.94 254 LYS B N 1
ATOM 4844 C CA . LYS B 1 254 ? 6.5 -19.312 -30.031 1 96.94 254 LYS B CA 1
ATOM 4845 C C . LYS B 1 254 ? 7.84 -18.656 -30.359 1 96.94 254 LYS B C 1
ATOM 4847 O O . LYS B 1 254 ? 8.891 -19.109 -29.891 1 96.94 254 LYS B O 1
ATOM 4852 N N . THR B 1 255 ? 7.762 -17.625 -31.125 1 96.44 255 THR B N 1
ATOM 4853 C CA . THR B 1 255 ? 8.961 -16.922 -31.562 1 96.44 255 THR B CA 1
ATOM 4854 C C . THR B 1 255 ? 9.695 -16.297 -30.391 1 96.44 255 THR B C 1
ATOM 4856 O O . THR B 1 255 ? 10.93 -16.328 -30.328 1 96.44 255 THR B O 1
ATOM 4859 N N . ARG B 1 256 ? 8.969 -15.789 -29.469 1 95.94 256 ARG B N 1
ATOM 4860 C CA . ARG B 1 256 ? 9.555 -15.078 -28.328 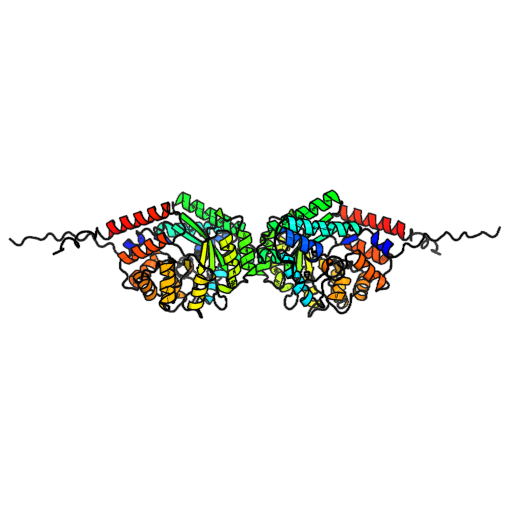1 95.94 256 ARG B CA 1
ATOM 4861 C C . ARG B 1 256 ? 9.891 -16.031 -27.203 1 95.94 256 ARG B C 1
ATOM 4863 O O . ARG B 1 256 ? 10.5 -15.641 -26.203 1 95.94 256 ARG B O 1
ATOM 4870 N N . GLY B 1 257 ? 9.453 -17.281 -27.328 1 95 257 GLY B N 1
ATOM 4871 C CA . GLY B 1 257 ? 9.742 -18.281 -26.312 1 95 257 GLY B CA 1
ATOM 4872 C C . GLY B 1 257 ? 8.93 -18.094 -25.047 1 95 257 GLY B C 1
ATOM 4873 O O . GLY B 1 257 ? 9.375 -18.469 -23.953 1 95 257 GLY B O 1
ATOM 4874 N N . ILE B 1 258 ? 7.789 -17.469 -25.141 1 97.94 258 ILE B N 1
ATOM 4875 C CA . ILE B 1 258 ? 6.91 -17.25 -24 1 97.94 258 ILE B CA 1
ATOM 4876 C C . ILE B 1 258 ? 6.102 -18.516 -23.719 1 97.94 258 ILE B C 1
ATOM 4878 O O . ILE B 1 258 ? 5.434 -19.047 -24.594 1 97.94 258 ILE B O 1
ATOM 4882 N N . GLY B 1 259 ? 6.188 -19.047 -22.484 1 98.5 259 GLY B N 1
ATOM 4883 C CA . GLY B 1 259 ? 5.461 -20.25 -22.109 1 98.5 259 GLY B CA 1
ATOM 4884 C C . GLY B 1 259 ? 4.117 -19.953 -21.469 1 98.5 259 GLY B C 1
ATOM 4885 O O . GLY B 1 259 ? 3.846 -18.812 -21.078 1 98.5 259 GLY B O 1
ATOM 4886 N N . LEU B 1 260 ? 3.254 -20.938 -21.438 1 98.75 260 LEU B N 1
ATOM 4887 C CA . LEU B 1 260 ? 1.946 -20.875 -20.797 1 98.75 260 LEU B CA 1
ATOM 4888 C C . LEU B 1 260 ? 1.879 -21.812 -19.594 1 98.75 260 LEU B C 1
ATOM 4890 O O . LEU B 1 260 ? 2.318 -22.969 -19.688 1 98.75 260 LEU B O 1
ATOM 4894 N N . THR B 1 261 ? 1.371 -21.344 -18.484 1 98.81 261 THR B N 1
ATOM 4895 C CA . THR B 1 261 ? 1.133 -22.219 -17.344 1 98.81 261 THR B CA 1
ATOM 4896 C C . THR B 1 261 ? -0.343 -22.609 -17.25 1 98.81 261 THR B C 1
ATOM 4898 O O . THR B 1 261 ? -1.157 -21.828 -16.734 1 98.81 261 THR B O 1
ATOM 4901 N N . CYS B 1 262 ? -0.658 -23.781 -17.688 1 98.44 262 CYS B N 1
ATOM 4902 C CA . CYS B 1 262 ? -2.045 -24.219 -17.828 1 98.44 262 CYS B CA 1
ATOM 4903 C C . CYS B 1 262 ? -2.482 -25.031 -16.609 1 98.44 262 CYS B C 1
ATOM 4905 O O . CYS B 1 262 ? -1.665 -25.703 -15.984 1 98.44 262 CYS B O 1
ATOM 4907 N N . CYS B 1 263 ? -3.729 -24.984 -16.297 1 98 263 CYS B N 1
ATOM 4908 C CA . CYS B 1 263 ? -4.285 -25.625 -15.109 1 98 263 CYS B CA 1
ATOM 4909 C C . CYS B 1 263 ? -5.605 -26.312 -15.438 1 98 263 CYS B C 1
ATOM 4911 O O . CYS B 1 263 ? -6.68 -25.781 -15.156 1 98 263 CYS B O 1
ATOM 4913 N N . PRO B 1 264 ? -5.547 -27.594 -15.867 1 97.38 264 PRO B N 1
ATOM 4914 C CA . PRO B 1 264 ? -6.73 -28.297 -16.375 1 97.38 264 PRO B CA 1
ATOM 4915 C C . PRO B 1 264 ? -7.855 -28.375 -15.359 1 97.38 264 PRO B C 1
ATOM 4917 O O . PRO B 1 264 ? -9.008 -28.078 -15.68 1 97.38 264 PRO B O 1
ATOM 4920 N N . ILE B 1 265 ? -7.543 -28.734 -14.164 1 95.31 265 ILE B N 1
ATOM 4921 C CA . ILE B 1 265 ? -8.594 -28.922 -13.172 1 95.31 265 ILE B CA 1
ATOM 4922 C C . ILE B 1 265 ? -9.211 -27.578 -12.797 1 95.31 265 ILE B C 1
ATOM 4924 O O . ILE B 1 265 ? -10.43 -27.453 -12.695 1 95.31 265 ILE B O 1
ATOM 4928 N N . SER B 1 266 ? -8.359 -26.547 -12.547 1 93.44 266 SER B N 1
ATOM 4929 C CA . SER B 1 266 ? -8.875 -25.203 -12.312 1 93.44 266 SER B CA 1
ATOM 4930 C C . SER B 1 266 ? -9.781 -24.75 -13.445 1 93.44 266 SER B C 1
ATOM 4932 O O . SER B 1 266 ? -10.836 -24.156 -13.211 1 93.44 266 SER B O 1
ATOM 4934 N N . ASN B 1 267 ? -9.367 -25.016 -14.719 1 92.75 267 ASN B N 1
ATOM 4935 C CA . ASN B 1 267 ? -10.18 -24.672 -15.883 1 92.75 267 ASN B CA 1
ATOM 4936 C C . ASN B 1 267 ? -11.562 -25.297 -15.805 1 92.75 267 ASN B C 1
ATOM 4938 O O . ASN B 1 267 ? -12.555 -24.688 -16.219 1 92.75 267 ASN B O 1
ATOM 4942 N N . SER B 1 268 ? -11.672 -26.531 -15.297 1 89.94 268 SER B N 1
ATOM 4943 C CA . SER B 1 268 ? -12.922 -27.266 -15.219 1 89.94 268 SER B CA 1
ATOM 4944 C C . SER B 1 268 ? -13.883 -26.625 -14.219 1 89.94 268 SER B C 1
ATOM 4946 O O . SER B 1 268 ? -15.086 -26.859 -14.266 1 89.94 268 SER B O 1
ATOM 4948 N N . VAL B 1 269 ? -13.336 -25.891 -13.367 1 84.12 269 VAL B N 1
ATOM 4949 C CA . VAL B 1 269 ? -14.141 -25.266 -12.32 1 84.12 269 VAL B CA 1
ATOM 4950 C C . VAL B 1 269 ? -14.594 -23.875 -12.766 1 84.12 269 VAL B C 1
ATOM 4952 O O . VAL B 1 269 ? -15.75 -23.5 -12.562 1 84.12 269 VAL B O 1
ATOM 4955 N N . VAL B 1 270 ? -13.688 -23.156 -13.383 1 82.56 270 VAL B N 1
ATOM 4956 C CA . VAL B 1 270 ? -13.969 -21.75 -13.656 1 82.56 270 VAL B CA 1
ATOM 4957 C C . VAL B 1 270 ? -14.602 -21.609 -15.031 1 82.56 270 VAL B C 1
ATOM 4959 O O . VAL B 1 270 ? -15.141 -20.562 -15.367 1 82.56 270 VAL B O 1
ATOM 4962 N N . THR B 1 271 ? -14.539 -22.688 -15.828 1 85.19 271 THR B N 1
ATOM 4963 C CA . THR B 1 271 ? -15.195 -22.719 -17.125 1 85.19 271 THR B CA 1
ATOM 4964 C C . THR B 1 271 ? -15.977 -24.016 -17.312 1 85.19 271 THR B C 1
ATOM 4966 O O . THR B 1 271 ? -16.078 -24.828 -16.375 1 85.19 271 THR B O 1
ATOM 4969 N N . ALA B 1 272 ? -16.547 -24.203 -18.547 1 83 272 ALA B N 1
ATOM 4970 C CA . ALA B 1 272 ? -17.359 -25.391 -18.844 1 83 272 ALA B CA 1
ATOM 4971 C C . ALA B 1 272 ? -16.469 -26.562 -19.281 1 83 272 ALA B C 1
ATOM 4973 O O . ALA B 1 272 ? -16.953 -27.688 -19.422 1 83 272 ALA B O 1
ATOM 4974 N N . ASP B 1 273 ? -15.258 -26.312 -19.438 1 89.94 273 ASP B N 1
ATOM 4975 C CA . ASP B 1 273 ? -14.352 -27.281 -20.047 1 89.94 273 ASP B CA 1
ATOM 4976 C C . ASP B 1 273 ? -12.961 -27.188 -19.422 1 89.94 273 ASP B C 1
ATOM 4978 O O . ASP B 1 273 ? -12.516 -26.109 -19.031 1 89.94 273 ASP B O 1
ATOM 4982 N N . PHE B 1 274 ? -12.273 -28.375 -19.297 1 94.75 274 PHE B N 1
ATOM 4983 C CA . PHE B 1 274 ? -10.953 -28.344 -18.688 1 94.75 274 PHE B CA 1
ATOM 4984 C C . PHE B 1 274 ? -9.906 -27.891 -19.703 1 94.75 274 PHE B C 1
ATOM 4986 O O . PHE B 1 274 ? -8.742 -27.688 -19.359 1 94.75 274 PHE B O 1
ATOM 4993 N N . LYS B 1 275 ? -10.227 -27.688 -20.953 1 96.44 275 LYS B N 1
ATOM 4994 C CA . LYS B 1 275 ? -9.445 -27.094 -22.047 1 96.44 275 LYS B CA 1
ATOM 4995 C C . LYS B 1 275 ? -8.32 -28.031 -22.469 1 96.44 275 LYS B C 1
ATOM 4997 O O . LYS B 1 275 ? -7.254 -27.578 -22.906 1 96.44 275 LYS B O 1
ATOM 5002 N N . GLY B 1 276 ? -8.531 -29.344 -22.312 1 97.56 276 GLY B N 1
ATOM 5003 C CA . GLY B 1 276 ? -7.535 -30.328 -22.688 1 97.56 276 GLY B CA 1
ATOM 5004 C C . GLY B 1 276 ? -7.191 -30.312 -24.172 1 97.56 276 GLY B C 1
ATOM 5005 O O . GLY B 1 276 ? -6.027 -30.453 -24.547 1 97.56 276 GLY B O 1
ATOM 5006 N N . ARG B 1 277 ? -8.164 -30.172 -25.031 1 97.12 277 ARG B N 1
ATOM 5007 C CA . ARG B 1 277 ? -7.949 -30.125 -26.484 1 97.12 277 ARG B CA 1
ATOM 5008 C C . ARG B 1 277 ? -7.098 -28.922 -26.859 1 97.12 277 ARG B C 1
ATOM 5010 O O . ARG B 1 277 ? -6.215 -29.031 -27.719 1 97.12 277 ARG B O 1
ATOM 5017 N N . GLU B 1 278 ? -7.418 -27.781 -26.297 1 97.12 278 GLU B N 1
ATOM 5018 C CA . GLU B 1 278 ? -6.672 -26.562 -26.578 1 97.12 278 GLU B CA 1
ATOM 5019 C C . GLU B 1 278 ? -5.223 -26.688 -26.109 1 97.12 278 GLU B C 1
ATOM 5021 O O . GLU B 1 278 ? -4.301 -26.312 -26.844 1 97.12 278 GLU B O 1
ATOM 5026 N N . ILE B 1 279 ? -5.02 -27.203 -24.906 1 98.5 279 ILE B N 1
ATOM 5027 C CA . ILE B 1 279 ? -3.684 -27.359 -24.344 1 98.5 279 ILE B CA 1
ATOM 5028 C C . ILE B 1 279 ? -2.865 -28.297 -25.234 1 98.5 279 ILE B C 1
ATOM 5030 O O . ILE B 1 279 ? -1.737 -27.984 -25.609 1 98.5 279 ILE B O 1
ATOM 5034 N N . LEU B 1 280 ? -3.471 -29.453 -25.562 1 98.69 280 LEU B N 1
ATOM 5035 C CA . LEU B 1 280 ? -2.783 -30.438 -26.375 1 98.69 280 LEU B CA 1
ATOM 5036 C C . LEU B 1 280 ? -2.514 -29.891 -27.781 1 98.69 280 LEU B C 1
ATOM 5038 O O . LEU B 1 280 ? -1.448 -30.125 -28.344 1 98.69 280 LEU B O 1
ATOM 5042 N N . GLY B 1 281 ? -3.51 -29.203 -28.344 1 98.31 281 GLY B N 1
ATOM 5043 C CA . GLY B 1 281 ? -3.312 -28.578 -29.641 1 98.31 281 GLY B CA 1
ATOM 5044 C C . GLY B 1 281 ? -2.15 -27.594 -29.656 1 98.31 281 GLY B C 1
ATOM 5045 O O . GLY B 1 281 ? -1.359 -27.578 -30.609 1 98.31 281 GLY B O 1
ATOM 5046 N N . LEU B 1 282 ? -2.047 -26.766 -28.672 1 98.62 282 LEU B N 1
ATOM 5047 C CA . LEU B 1 282 ? -0.959 -25.797 -28.562 1 98.62 282 LEU B CA 1
ATOM 5048 C C . LEU B 1 282 ? 0.38 -26.5 -28.375 1 98.62 282 LEU B C 1
ATOM 5050 O O . LEU B 1 282 ? 1.389 -26.078 -28.953 1 98.62 282 LEU B O 1
ATOM 5054 N N . LEU B 1 283 ? 0.4 -27.547 -27.516 1 98.69 283 LEU B N 1
ATOM 5055 C CA . LEU B 1 283 ? 1.607 -28.344 -27.344 1 98.69 283 LEU B CA 1
ATOM 5056 C C . LEU B 1 283 ? 2.098 -28.875 -28.688 1 98.69 283 LEU B C 1
ATOM 5058 O O . LEU B 1 283 ? 3.285 -28.781 -29 1 98.69 283 LEU B O 1
ATOM 5062 N N . ARG B 1 284 ? 1.234 -29.438 -29.469 1 98.38 284 ARG B N 1
ATOM 5063 C CA . ARG B 1 284 ? 1.571 -30.078 -30.734 1 98.38 284 ARG B CA 1
ATOM 5064 C C . ARG B 1 284 ? 1.959 -29.031 -31.781 1 98.38 284 ARG B C 1
ATOM 5066 O O . ARG B 1 284 ? 2.609 -29.344 -32.781 1 98.38 284 ARG B O 1
ATOM 5073 N N . GLN B 1 285 ? 1.551 -27.812 -31.547 1 97.81 285 GLN B N 1
ATOM 5074 C CA . GLN B 1 285 ? 1.975 -26.719 -32.406 1 97.81 285 GLN B CA 1
ATOM 5075 C C . GLN B 1 285 ? 3.35 -26.188 -32 1 97.81 285 GLN B C 1
ATOM 5077 O O . GLN B 1 285 ? 3.91 -25.312 -32.688 1 97.81 285 GLN B O 1
ATOM 5082 N N . GLY B 1 286 ? 3.859 -26.625 -30.906 1 98 286 GLY B N 1
ATOM 5083 C CA . GLY B 1 286 ? 5.203 -26.25 -30.5 1 98 286 GLY B CA 1
ATOM 5084 C C . GLY B 1 286 ? 5.219 -25.188 -29.422 1 98 286 GLY B C 1
ATOM 5085 O O . GLY B 1 286 ? 6.285 -24.703 -29.031 1 98 286 GLY B O 1
ATOM 5086 N N . VAL B 1 287 ? 4.055 -24.75 -28.969 1 98.44 287 VAL B N 1
ATOM 5087 C CA . VAL B 1 287 ? 3.99 -23.797 -27.859 1 98.44 287 VAL B CA 1
ATOM 5088 C C . VAL B 1 287 ? 4.473 -24.469 -26.578 1 98.44 287 VAL B C 1
ATOM 5090 O O . VAL B 1 287 ? 4.184 -25.641 -26.328 1 98.44 287 VAL B O 1
ATOM 5093 N N . LYS B 1 288 ? 5.215 -23.75 -25.734 1 98.62 288 LYS B N 1
ATOM 5094 C CA . LYS B 1 288 ? 5.699 -24.297 -24.469 1 98.62 288 LYS B CA 1
ATOM 5095 C C . LYS B 1 288 ? 4.617 -24.234 -23.391 1 98.62 288 LYS B C 1
ATOM 5097 O O . LYS B 1 288 ? 4.688 -23.406 -22.484 1 98.62 288 LYS B O 1
ATOM 5102 N N . VAL B 1 289 ? 3.727 -25.172 -23.422 1 98.56 289 VAL B N 1
ATOM 5103 C CA . VAL B 1 289 ? 2.662 -25.25 -22.438 1 98.56 289 VAL B CA 1
ATOM 5104 C C . VAL B 1 289 ? 3.088 -26.141 -21.281 1 98.56 289 VAL B C 1
ATOM 5106 O O . VAL B 1 289 ? 3.871 -27.078 -21.469 1 98.56 289 VAL B O 1
ATOM 5109 N N . THR B 1 290 ? 2.639 -25.828 -20.109 1 98.81 290 THR B N 1
ATOM 5110 C CA . THR B 1 290 ? 2.906 -26.625 -18.906 1 98.81 290 THR B CA 1
ATOM 5111 C C . THR B 1 290 ? 1.608 -26.938 -18.172 1 98.81 290 THR B C 1
ATOM 5113 O O . THR B 1 290 ? 0.554 -26.391 -18.484 1 98.81 290 THR B O 1
ATOM 5116 N N . ILE B 1 291 ? 1.646 -27.875 -17.234 1 98.81 291 ILE B N 1
ATOM 5117 C CA . ILE B 1 291 ? 0.492 -28.266 -16.438 1 98.81 291 ILE B CA 1
ATOM 5118 C C . ILE B 1 291 ? 0.763 -27.969 -14.969 1 98.81 291 ILE B C 1
ATOM 5120 O O . ILE B 1 291 ? 1.806 -28.359 -14.43 1 98.81 291 ILE B O 1
ATOM 5124 N N . ASN B 1 292 ? -0.154 -27.297 -14.336 1 98.81 292 ASN B N 1
ATOM 5125 C CA . ASN B 1 292 ? -0.009 -26.828 -12.961 1 98.81 292 ASN B CA 1
ATOM 5126 C C . ASN B 1 292 ? -1.32 -26.953 -12.188 1 98.81 292 ASN B C 1
ATOM 5128 O O . ASN B 1 292 ? -2.354 -27.312 -12.758 1 98.81 292 ASN B O 1
ATOM 5132 N N . SER B 1 293 ? -1.302 -26.594 -10.898 1 98.25 293 SER B N 1
ATOM 5133 C CA . SER B 1 293 ? -2.436 -26.938 -10.047 1 98.25 293 SER B CA 1
ATOM 5134 C C . SER B 1 293 ? -3.271 -25.703 -9.719 1 98.25 293 SER B C 1
ATOM 5136 O O . SER B 1 293 ? -4.449 -25.828 -9.375 1 98.25 293 SER B O 1
ATOM 5138 N N . ASP B 1 294 ? -2.707 -24.531 -9.758 1 97.25 294 ASP B N 1
ATOM 5139 C CA . ASP B 1 294 ? -3.395 -23.266 -9.492 1 97.25 294 ASP B CA 1
ATOM 5140 C C . ASP B 1 294 ? -3.752 -23.141 -8.008 1 97.25 294 ASP B C 1
ATOM 5142 O O . ASP B 1 294 ? -2.914 -22.75 -7.195 1 97.25 294 ASP B O 1
ATOM 5146 N N . ASP B 1 295 ? -4.973 -23.562 -7.551 1 96.44 295 ASP B N 1
ATOM 5147 C CA . ASP B 1 295 ? -5.438 -23.547 -6.168 1 96.44 295 ASP B CA 1
ATOM 5148 C C . ASP B 1 295 ? -5.852 -24.938 -5.711 1 96.44 295 ASP B C 1
ATOM 5150 O O . ASP B 1 295 ? -7.039 -25.203 -5.512 1 96.44 295 ASP B O 1
ATOM 5154 N N . PRO B 1 296 ? -4.926 -25.797 -5.422 1 96.19 296 PRO B N 1
ATOM 5155 C CA . PRO B 1 296 ? -5.199 -27.234 -5.332 1 96.19 296 PRO B CA 1
ATOM 5156 C C . PRO B 1 296 ? -6.023 -27.609 -4.102 1 96.19 296 PRO B C 1
ATOM 5158 O O . PRO B 1 296 ? -6.777 -28.578 -4.129 1 96.19 296 PRO B O 1
ATOM 5161 N N . ALA B 1 297 ? -5.863 -26.875 -3.002 1 93.06 297 ALA B N 1
ATOM 5162 C CA . ALA B 1 297 ? -6.664 -27.203 -1.824 1 93.06 297 ALA B CA 1
ATOM 5163 C C . ALA B 1 297 ? -8.148 -26.953 -2.09 1 93.06 297 ALA B C 1
ATOM 5165 O O . ALA B 1 297 ? -9.008 -27.609 -1.483 1 93.06 297 ALA B O 1
ATOM 5166 N N . TYR B 1 298 ? -8.43 -26.078 -2.988 1 91.06 298 TYR B N 1
ATOM 5167 C CA . TYR B 1 298 ? -9.805 -25.719 -3.295 1 91.06 298 TYR B CA 1
ATOM 5168 C C . TYR B 1 298 ? -10.344 -26.531 -4.465 1 91.06 298 TYR B C 1
ATOM 5170 O O . TYR B 1 298 ? -11.5 -26.953 -4.461 1 91.06 298 TYR B O 1
ATOM 5178 N N . PHE B 1 299 ? -9.508 -26.781 -5.449 1 89.75 299 PHE B N 1
ATOM 5179 C CA . PHE B 1 299 ? -9.922 -27.484 -6.66 1 89.75 299 PHE B CA 1
ATOM 5180 C C . PHE B 1 299 ? -9.703 -28.984 -6.523 1 89.75 299 PHE B C 1
ATOM 5182 O O . PHE B 1 299 ? -10.117 -29.75 -7.391 1 89.75 299 PHE B O 1
ATOM 5189 N N . ARG B 1 300 ? -9.055 -29.438 -5.496 1 87.81 300 ARG B N 1
ATOM 5190 C CA . ARG B 1 300 ? -8.852 -30.828 -5.133 1 87.81 300 ARG B CA 1
ATOM 5191 C C . ARG B 1 300 ? -8.047 -31.562 -6.199 1 87.81 300 ARG B C 1
ATOM 5193 O O . ARG B 1 300 ? -8.438 -32.625 -6.648 1 87.81 300 ARG B O 1
ATOM 5200 N N . GLY B 1 301 ? -6.992 -30.984 -6.551 1 95 301 GLY B N 1
ATOM 5201 C CA . GLY B 1 301 ? -6.078 -31.562 -7.516 1 95 301 GLY B CA 1
ATOM 5202 C C . GLY B 1 301 ? -4.75 -30.828 -7.602 1 95 301 GLY B C 1
ATOM 5203 O O . GLY B 1 301 ? -4.711 -29.641 -7.922 1 95 301 GLY B O 1
ATOM 5204 N N . TYR B 1 302 ? -3.729 -31.547 -7.223 1 98 302 TYR B N 1
ATOM 5205 C CA . TYR B 1 302 ? -2.371 -31.031 -7.352 1 98 302 TYR B CA 1
ATOM 5206 C C . TYR B 1 302 ? -1.784 -31.359 -8.719 1 98 302 TYR B C 1
ATOM 5208 O O . TYR B 1 302 ? -2.521 -31.641 -9.664 1 98 302 TYR B O 1
ATOM 5216 N N . VAL B 1 303 ? -0.478 -31.25 -8.953 1 98.5 303 VAL B N 1
ATOM 5217 C CA . VAL B 1 303 ? 0.109 -31.359 -10.289 1 98.5 303 VAL B CA 1
ATOM 5218 C C . VAL B 1 303 ? -0.137 -32.75 -10.852 1 98.5 303 VAL B C 1
ATOM 5220 O O . VAL B 1 303 ? -0.467 -32.906 -12.031 1 98.5 303 VAL B O 1
ATOM 5223 N N . ASN B 1 304 ? -0.018 -33.875 -10.031 1 98.56 304 ASN B N 1
ATOM 5224 C CA . ASN B 1 304 ? -0.272 -35.219 -10.523 1 98.56 304 ASN B CA 1
ATOM 5225 C C . ASN B 1 304 ? -1.695 -35.375 -11.047 1 98.56 304 ASN B C 1
ATOM 5227 O O . ASN B 1 304 ? -1.907 -35.938 -12.117 1 98.56 304 ASN B O 1
ATOM 5231 N N . GLU B 1 305 ? -2.605 -34.875 -10.273 1 98 305 GLU B N 1
ATOM 5232 C CA . GLU B 1 305 ? -4.008 -34.969 -10.664 1 98 305 GLU B CA 1
ATOM 5233 C C . GLU B 1 305 ? -4.285 -34.188 -11.945 1 98 305 GLU B C 1
ATOM 5235 O O . GLU B 1 305 ? -5.102 -34.594 -12.773 1 98 305 GLU B O 1
ATOM 5240 N N . ASN B 1 306 ? -3.643 -33.031 -12.062 1 98.62 306 ASN B N 1
ATOM 5241 C CA . ASN B 1 306 ? -3.82 -32.25 -13.273 1 98.62 306 ASN B CA 1
ATOM 5242 C C . ASN B 1 306 ? -3.219 -32.938 -14.492 1 98.62 306 ASN B C 1
ATOM 5244 O O . ASN B 1 306 ? -3.795 -32.906 -15.578 1 98.62 306 ASN B O 1
ATOM 5248 N N . MET B 1 307 ? -2.062 -33.594 -14.344 1 98.56 307 MET B N 1
ATOM 5249 C CA . MET B 1 307 ? -1.454 -34.406 -15.406 1 98.56 307 MET B CA 1
ATOM 5250 C C . MET B 1 307 ? -2.342 -35.594 -15.781 1 98.56 307 MET B C 1
ATOM 5252 O O . MET B 1 307 ? -2.506 -35.875 -16.969 1 98.56 307 MET B O 1
ATOM 5256 N N . LEU B 1 308 ? -2.879 -36.188 -14.781 1 98.06 308 LEU B N 1
ATOM 5257 C CA . LEU B 1 308 ? -3.76 -37.344 -15.008 1 98.06 308 LEU B CA 1
ATOM 5258 C C . LEU B 1 308 ? -5.02 -36.906 -15.758 1 98.06 308 LEU B C 1
ATOM 5260 O O . LEU B 1 308 ? -5.508 -37.656 -16.625 1 98.06 308 LEU B O 1
ATOM 5264 N N . LYS B 1 309 ? -5.559 -35.75 -15.375 1 97.56 309 LYS B N 1
ATOM 5265 C CA . LYS B 1 309 ? -6.727 -35.219 -16.078 1 97.56 309 LYS B CA 1
ATOM 5266 C C . LYS B 1 309 ? -6.449 -35.062 -17.562 1 97.56 309 LYS B C 1
ATOM 5268 O O . LYS B 1 309 ? -7.297 -35.406 -18.391 1 97.56 309 LYS B O 1
ATOM 5273 N N . MET B 1 310 ? -5.305 -34.562 -17.906 1 98 310 MET B N 1
ATOM 5274 C CA . MET B 1 310 ? -4.906 -34.438 -19.312 1 98 310 MET B CA 1
ATOM 5275 C C . MET B 1 310 ? -4.832 -35.812 -19.969 1 98 310 MET B C 1
ATOM 5277 O O . MET B 1 310 ? -5.332 -36.031 -21.078 1 98 310 MET B O 1
ATOM 5281 N N . ALA B 1 311 ? -4.219 -36.781 -19.281 1 97.62 311 ALA B N 1
ATOM 5282 C CA . ALA B 1 311 ? -3.99 -38.125 -19.828 1 97.62 311 ALA B CA 1
ATOM 5283 C C . ALA B 1 311 ? -5.309 -38.875 -20.047 1 97.62 311 ALA B C 1
ATOM 5285 O O . ALA B 1 311 ? -5.461 -39.594 -21.016 1 97.62 311 ALA B O 1
ATOM 5286 N N . GLU B 1 312 ? -6.211 -38.656 -19.156 1 96.75 312 GLU B N 1
ATOM 5287 C CA . GLU B 1 312 ? -7.488 -39.375 -19.219 1 96.75 312 GLU B CA 1
ATOM 5288 C C . GLU B 1 312 ? -8.469 -38.656 -20.156 1 96.75 312 GLU B C 1
ATOM 5290 O O . GLU B 1 312 ? -9.344 -39.281 -20.734 1 96.75 312 GLU B O 1
ATOM 5295 N N . GLY B 1 313 ? -8.328 -37.406 -20.281 1 97 313 GLY B N 1
ATOM 5296 C CA . GLY B 1 313 ? -9.32 -36.594 -20.984 1 97 313 GLY B CA 1
ATOM 5297 C C . GLY B 1 313 ? -8.945 -36.312 -22.422 1 97 313 GLY B C 1
ATOM 5298 O O . GLY B 1 313 ? -9.742 -35.75 -23.188 1 97 313 GLY B O 1
ATOM 5299 N N . THR B 1 314 ? -7.73 -36.656 -22.828 1 97.81 314 THR B N 1
ATOM 5300 C CA . THR B 1 314 ? -7.258 -36.406 -24.188 1 97.81 314 THR B CA 1
ATOM 5301 C C . THR B 1 314 ? -6.488 -37.594 -24.719 1 97.81 314 THR B C 1
ATOM 5303 O O . THR B 1 314 ? -6.414 -38.625 -24.062 1 97.81 314 THR B O 1
ATOM 5306 N N . ASP B 1 315 ? -5.992 -37.469 -26 1 97.81 315 ASP B N 1
ATOM 5307 C CA . ASP B 1 315 ? -5.184 -38.531 -26.578 1 97.81 315 ASP B CA 1
ATOM 5308 C C . ASP B 1 315 ? -3.693 -38.25 -26.406 1 97.81 315 ASP B C 1
ATOM 5310 O O . ASP B 1 315 ? -2.877 -38.688 -27.219 1 97.81 315 ASP B O 1
ATOM 5314 N N . ILE B 1 316 ? -3.359 -37.469 -25.406 1 98.06 316 ILE B N 1
ATOM 5315 C CA . ILE B 1 316 ? -1.961 -37.156 -25.141 1 98.06 316 ILE B CA 1
ATOM 5316 C C . ILE B 1 316 ? -1.169 -38.438 -24.906 1 98.06 316 ILE B C 1
ATOM 5318 O O . ILE B 1 316 ? -1.665 -39.375 -24.281 1 98.06 316 ILE B O 1
ATOM 5322 N N . THR B 1 317 ? 0.053 -38.5 -25.453 1 97 317 THR B N 1
ATOM 5323 C CA . THR B 1 317 ? 0.918 -39.656 -25.297 1 97 317 THR B CA 1
ATOM 5324 C C . THR B 1 317 ? 1.84 -39.5 -24.094 1 97 317 THR B C 1
ATOM 5326 O O . THR B 1 317 ? 1.991 -38.375 -23.562 1 97 317 THR B O 1
ATOM 5329 N N . LYS B 1 318 ? 2.414 -40.562 -23.625 1 96.69 318 LYS B N 1
ATOM 5330 C CA . LYS B 1 318 ? 3.398 -40.5 -22.547 1 96.69 318 LYS B CA 1
ATOM 5331 C C . LYS B 1 318 ? 4.562 -39.594 -22.906 1 96.69 318 LYS B C 1
ATOM 5333 O O . LYS B 1 318 ? 5.074 -38.844 -22.062 1 96.69 318 LYS B O 1
ATOM 5338 N N . LYS B 1 319 ? 4.996 -39.688 -24.172 1 96.94 319 LYS B N 1
ATOM 5339 C CA . LYS B 1 319 ? 6.07 -38.812 -24.641 1 96.94 319 LYS B CA 1
ATOM 5340 C C . LYS B 1 319 ? 5.68 -37.344 -24.531 1 96.94 319 LYS B C 1
ATOM 5342 O O . LYS B 1 319 ? 6.504 -36.5 -24.172 1 96.94 319 LYS B O 1
ATOM 5347 N N . GLU B 1 320 ? 4.48 -37.062 -24.875 1 98.19 320 GLU B N 1
ATOM 5348 C CA . GLU B 1 320 ? 3.984 -35.688 -24.781 1 98.19 320 GLU B CA 1
ATOM 5349 C C . GLU B 1 320 ? 3.83 -35.25 -23.328 1 98.19 320 GLU B C 1
ATOM 5351 O O . GLU B 1 320 ? 4.043 -34.062 -23.016 1 98.19 320 GLU B O 1
ATOM 5356 N N . LEU B 1 321 ? 3.459 -36.125 -22.438 1 98.5 321 LEU B N 1
ATOM 5357 C CA . LEU B 1 321 ? 3.439 -35.812 -21.016 1 98.5 321 LEU B CA 1
ATOM 5358 C C . LEU B 1 321 ? 4.828 -35.406 -20.516 1 98.5 321 LEU B C 1
ATOM 5360 O O . LEU B 1 321 ? 4.969 -34.469 -19.734 1 98.5 321 LEU B O 1
ATOM 5364 N N . ILE B 1 322 ? 5.836 -36.156 -20.969 1 98.31 322 ILE B N 1
ATOM 5365 C CA . ILE B 1 322 ? 7.215 -35.812 -20.641 1 98.31 322 ILE B CA 1
ATOM 5366 C C . ILE B 1 322 ? 7.578 -34.438 -21.234 1 98.31 322 ILE B C 1
ATOM 5368 O O . ILE B 1 322 ? 8.258 -33.656 -20.594 1 98.31 322 ILE B O 1
ATOM 5372 N N . GLN B 1 323 ? 7.09 -34.219 -22.453 1 98.44 323 GLN B N 1
ATOM 5373 C CA . GLN B 1 323 ? 7.359 -32.938 -23.109 1 98.44 323 GLN B CA 1
ATOM 5374 C C . GLN B 1 323 ? 6.773 -31.797 -22.312 1 98.44 323 GLN B C 1
ATOM 5376 O O . GLN B 1 323 ? 7.359 -30.703 -22.25 1 98.44 323 GLN B O 1
ATOM 5381 N N . LEU B 1 324 ? 5.582 -31.969 -21.719 1 98.81 324 LEU B N 1
ATOM 5382 C CA . LEU B 1 324 ? 4.992 -30.938 -20.859 1 98.81 324 LEU B CA 1
ATOM 5383 C C . LEU B 1 324 ? 5.953 -30.562 -19.734 1 98.81 324 LEU B C 1
ATOM 5385 O O . LEU B 1 324 ? 6.074 -29.391 -19.391 1 98.81 324 LEU B O 1
ATOM 5389 N N . GLN B 1 325 ? 6.586 -31.531 -19.172 1 98.75 325 GLN B N 1
ATOM 5390 C CA . GLN B 1 325 ? 7.496 -31.281 -18.062 1 98.75 325 GLN B CA 1
ATOM 5391 C C . GLN B 1 325 ? 8.82 -30.703 -18.547 1 98.75 325 GLN B C 1
ATOM 5393 O O . GLN B 1 325 ? 9.445 -29.891 -17.875 1 98.75 325 GLN B O 1
ATOM 5398 N N . LYS B 1 326 ? 9.289 -31.156 -19.703 1 98.56 326 LYS B N 1
ATOM 5399 C CA . LYS B 1 326 ? 10.453 -30.5 -20.297 1 98.56 326 LYS B CA 1
ATOM 5400 C C . LYS B 1 326 ? 10.188 -29.016 -20.516 1 98.56 326 LYS B C 1
ATOM 5402 O O . LYS B 1 326 ? 11.047 -28.188 -20.234 1 98.56 326 LYS B O 1
ATOM 5407 N N . ASN B 1 327 ? 9.008 -28.719 -21.062 1 98.75 327 ASN B N 1
ATOM 5408 C CA . ASN B 1 327 ? 8.602 -27.328 -21.219 1 98.75 327 ASN B CA 1
ATOM 5409 C C . ASN B 1 327 ? 8.633 -26.562 -19.891 1 98.75 327 ASN B C 1
ATOM 5411 O O . ASN B 1 327 ? 9.078 -25.422 -19.844 1 98.75 327 ASN B O 1
ATOM 5415 N N . ALA B 1 328 ? 8.133 -27.203 -18.797 1 98.81 328 ALA B N 1
ATOM 5416 C CA . ALA B 1 328 ? 8.078 -26.562 -17.484 1 98.81 328 ALA B CA 1
ATOM 5417 C C . ALA B 1 328 ? 9.469 -26.172 -17.016 1 98.81 328 ALA B C 1
ATOM 5419 O O . ALA B 1 328 ? 9.688 -25.047 -16.562 1 98.81 328 ALA B O 1
ATOM 5420 N N . PHE B 1 329 ? 10.406 -27.094 -17.125 1 98.44 329 PHE B N 1
ATOM 5421 C CA . PHE B 1 329 ? 11.766 -26.781 -16.719 1 98.44 329 PHE B CA 1
ATOM 5422 C C . PHE B 1 329 ? 12.383 -25.734 -17.641 1 98.44 329 PHE B C 1
ATOM 5424 O O . PHE B 1 329 ? 13.133 -24.859 -17.188 1 98.44 329 PHE B O 1
ATOM 5431 N N . MET B 1 330 ? 12.031 -25.75 -18.875 1 97.75 330 MET B N 1
ATOM 5432 C CA . MET B 1 330 ? 12.609 -24.828 -19.859 1 97.75 330 MET B CA 1
ATOM 5433 C C . MET B 1 330 ? 12.148 -23.391 -19.594 1 97.75 330 MET B C 1
ATOM 5435 O O . MET B 1 330 ? 12.914 -22.453 -19.766 1 97.75 330 MET B O 1
ATOM 5439 N N . ILE B 1 331 ? 10.922 -23.219 -19.156 1 98.25 331 ILE B N 1
ATOM 5440 C CA . ILE B 1 331 ? 10.43 -21.859 -19.016 1 98.25 331 ILE B CA 1
ATOM 5441 C C . ILE B 1 331 ? 10.469 -21.422 -17.562 1 98.25 331 ILE B C 1
ATOM 5443 O O . ILE B 1 331 ? 10.031 -20.328 -17.219 1 98.25 331 ILE B O 1
ATOM 5447 N N . SER B 1 332 ? 10.961 -22.312 -16.625 1 98.31 332 SER B N 1
ATOM 5448 C CA . SER B 1 332 ? 11.133 -21.938 -15.227 1 98.31 332 SER B CA 1
ATOM 5449 C C . SER B 1 332 ? 12.219 -20.875 -15.07 1 98.31 332 SER B C 1
ATOM 5451 O O . SER B 1 332 ? 13.078 -20.734 -15.945 1 98.31 332 SER B O 1
ATOM 5453 N N . TRP B 1 333 ? 12.156 -20.109 -14.023 1 97.19 333 TRP B N 1
ATOM 5454 C CA . TRP B 1 333 ? 13.102 -19.016 -13.789 1 97.19 333 TRP B CA 1
ATOM 5455 C C . TRP B 1 333 ? 14.227 -19.453 -12.859 1 97.19 333 TRP B C 1
ATOM 5457 O O . TRP B 1 333 ? 14.43 -18.859 -11.805 1 97.19 333 TRP B O 1
ATOM 5467 N N . ILE B 1 334 ? 14.875 -20.562 -13.242 1 95.62 334 ILE B N 1
ATOM 5468 C CA . ILE B 1 334 ? 16.016 -21.109 -12.523 1 95.62 334 ILE B CA 1
ATOM 5469 C C . ILE B 1 334 ? 17.281 -20.938 -13.359 1 95.62 334 ILE B C 1
ATOM 5471 O O . ILE B 1 334 ? 17.219 -20.516 -14.516 1 95.62 334 ILE B O 1
ATOM 5475 N N . SER B 1 335 ? 18.438 -21.172 -12.727 1 89.94 335 SER B N 1
ATOM 5476 C CA . SER B 1 335 ? 19.703 -21.062 -13.445 1 89.94 335 SER B CA 1
ATOM 5477 C C . SER B 1 335 ? 19.812 -22.125 -14.531 1 89.94 335 SER B C 1
ATOM 5479 O O . SER B 1 335 ? 19.141 -23.156 -14.477 1 89.94 335 SER B O 1
ATOM 5481 N N . SER B 1 336 ? 20.625 -21.812 -15.539 1 92 336 SER B N 1
ATOM 5482 C CA . SER B 1 336 ? 20.844 -22.766 -16.625 1 92 336 SER B CA 1
ATOM 5483 C C . SER B 1 336 ? 21.406 -24.094 -16.094 1 92 336 SER B C 1
ATOM 5485 O O . SER B 1 336 ? 21.109 -25.156 -16.641 1 92 336 SER B O 1
ATOM 5487 N N . TRP B 1 337 ? 22.156 -23.969 -15.141 1 91 337 TRP B N 1
ATOM 5488 C CA . TRP B 1 337 ? 22.734 -25.172 -14.555 1 91 337 TRP B CA 1
ATOM 5489 C C . TRP B 1 337 ? 21.656 -26.078 -13.969 1 91 337 TRP B C 1
ATOM 5491 O O . TRP B 1 337 ? 21.625 -27.281 -14.25 1 91 337 TRP B O 1
ATOM 5501 N N . ARG B 1 338 ? 20.766 -25.547 -13.188 1 92.81 338 ARG B N 1
ATOM 5502 C CA . ARG B 1 338 ? 19.688 -26.312 -12.602 1 92.81 338 ARG B CA 1
ATOM 5503 C C . ARG B 1 338 ? 18.734 -26.828 -13.68 1 92.81 338 ARG B C 1
ATOM 5505 O O . ARG B 1 338 ? 18.266 -27.969 -13.609 1 92.81 338 ARG B O 1
ATOM 5512 N N . ARG B 1 339 ? 18.469 -25.969 -14.617 1 95.75 339 ARG B N 1
ATOM 5513 C CA . ARG B 1 339 ? 17.594 -26.344 -15.727 1 95.75 339 ARG B CA 1
ATOM 5514 C C . ARG B 1 339 ? 18.141 -27.562 -16.469 1 95.75 339 ARG B C 1
ATOM 5516 O O . ARG B 1 339 ? 17.422 -28.531 -16.703 1 95.75 339 ARG B O 1
ATOM 5523 N N . ASN B 1 340 ? 19.422 -27.531 -16.781 1 94.62 340 ASN B N 1
ATOM 5524 C CA . ASN B 1 340 ? 20.047 -28.641 -17.5 1 94.62 340 ASN B CA 1
ATOM 5525 C C . ASN B 1 340 ? 20.031 -29.922 -16.672 1 94.62 340 ASN B C 1
ATOM 5527 O O . ASN B 1 340 ? 19.859 -31.016 -17.219 1 94.62 340 ASN B O 1
ATOM 5531 N N . HIS B 1 341 ? 20.219 -29.734 -15.453 1 94.38 341 HIS B N 1
ATOM 5532 C CA . HIS B 1 341 ? 20.156 -30.891 -14.555 1 94.38 341 HIS B CA 1
ATOM 5533 C C . HIS B 1 341 ? 18.781 -31.547 -14.594 1 94.38 341 HIS B C 1
ATOM 5535 O O . HIS B 1 341 ? 18.688 -32.781 -14.719 1 94.38 341 HIS B O 1
ATOM 5541 N N . PHE B 1 342 ? 17.734 -30.797 -14.516 1 97.06 342 PHE B N 1
ATOM 5542 C CA . PHE B 1 342 ? 16.391 -31.344 -14.484 1 97.06 342 PHE B CA 1
ATOM 5543 C C . PHE B 1 342 ? 16 -31.906 -15.836 1 97.06 342 PHE B C 1
ATOM 5545 O O . PHE B 1 342 ? 15.289 -32.906 -15.914 1 97.06 342 PHE B O 1
ATOM 5552 N N . LEU B 1 343 ? 16.484 -31.297 -16.891 1 97.5 343 LEU B N 1
ATOM 5553 C CA . LEU B 1 343 ? 16.219 -31.812 -18.234 1 97.5 343 LEU B CA 1
ATOM 5554 C C . LEU B 1 343 ? 16.891 -33.156 -18.438 1 97.5 343 LEU B C 1
ATOM 5556 O O . LEU B 1 343 ? 16.328 -34.062 -19.078 1 97.5 343 LEU B O 1
ATOM 5560 N N . GLN B 1 344 ? 18.078 -33.281 -17.922 1 96.75 344 GLN B N 1
ATOM 5561 C CA . GLN B 1 344 ? 18.766 -34.562 -17.984 1 96.75 344 GLN B CA 1
ATOM 5562 C C . GLN B 1 344 ? 18.016 -35.625 -17.203 1 96.75 344 GLN B C 1
ATOM 5564 O O . GLN B 1 344 ? 17.938 -36.781 -17.641 1 96.75 344 GLN B O 1
ATOM 5569 N N . MET B 1 345 ? 17.516 -35.281 -16.062 1 96.38 345 MET B N 1
ATOM 5570 C CA . MET B 1 345 ? 16.719 -36.188 -15.266 1 96.38 345 MET B CA 1
ATOM 5571 C C . MET B 1 345 ? 15.523 -36.688 -16.062 1 96.38 345 MET B C 1
ATOM 5573 O O . MET B 1 345 ? 15.18 -37.875 -15.992 1 96.38 345 MET B O 1
ATOM 5577 N N . LEU B 1 346 ? 14.875 -35.844 -16.797 1 97.25 346 LEU B N 1
ATOM 5578 C CA . LEU B 1 346 ? 13.711 -36.219 -17.594 1 97.25 346 LEU B CA 1
ATOM 5579 C C . LEU B 1 346 ? 14.117 -37.125 -18.766 1 97.25 346 LEU B C 1
ATOM 5581 O O . LEU B 1 346 ? 13.375 -38.031 -19.141 1 97.25 346 LEU B O 1
ATOM 5585 N N . ASP B 1 347 ? 15.281 -36.812 -19.344 1 96.56 347 ASP B N 1
ATOM 5586 C CA . ASP B 1 347 ? 15.781 -37.656 -20.422 1 96.56 347 ASP B CA 1
ATOM 5587 C C . ASP B 1 347 ? 16.031 -39.094 -19.953 1 96.56 347 ASP B C 1
ATOM 5589 O O . ASP B 1 347 ? 15.711 -40.062 -20.641 1 96.56 347 ASP B O 1
ATOM 5593 N N . GLU B 1 348 ? 16.656 -39.156 -18.844 1 96.38 348 GLU B N 1
ATOM 5594 C CA . GLU B 1 348 ? 16.906 -40.469 -18.25 1 96.38 348 GLU B CA 1
ATOM 5595 C C . GLU B 1 348 ? 15.609 -41.188 -17.922 1 96.38 348 GLU B C 1
ATOM 5597 O O . GLU B 1 348 ? 15.492 -42.406 -18.125 1 96.38 348 GLU B O 1
ATOM 5602 N N . TYR B 1 349 ? 14.672 -40.469 -17.391 1 96.56 349 TYR B N 1
ATOM 5603 C CA . TYR B 1 349 ? 13.367 -41.031 -17.078 1 96.56 349 TYR B CA 1
ATOM 5604 C C . TYR B 1 349 ? 12.695 -41.562 -18.344 1 96.56 349 TYR B C 1
ATOM 5606 O O . TYR B 1 349 ? 12.117 -42.656 -18.344 1 96.56 349 TYR B O 1
ATOM 5614 N N . GLU B 1 350 ? 12.703 -40.75 -19.391 1 95.69 350 GLU B N 1
ATOM 5615 C CA . GLU B 1 350 ? 12.117 -41.125 -20.672 1 95.69 350 GLU B CA 1
ATOM 5616 C C . GLU B 1 350 ? 12.734 -42.438 -21.188 1 95.69 350 GLU B C 1
ATOM 5618 O O . GLU B 1 350 ? 12.016 -43.312 -21.641 1 95.69 350 GLU B O 1
ATOM 5623 N N . LYS B 1 351 ? 14.07 -42.531 -21.125 1 94.56 351 LYS B N 1
ATOM 5624 C CA . LYS B 1 351 ? 14.781 -43.719 -21.578 1 94.56 351 LYS B CA 1
ATOM 5625 C C . LYS B 1 351 ? 14.383 -44.938 -20.766 1 94.56 351 LYS B C 1
ATOM 5627 O O . LYS B 1 351 ? 14.188 -46.031 -21.312 1 94.56 351 LYS B O 1
ATOM 5632 N N . LYS B 1 352 ? 14.336 -44.688 -19.547 1 93.31 352 LYS B N 1
ATOM 5633 C CA . LYS B 1 352 ? 14 -45.781 -18.641 1 93.31 352 LYS B CA 1
ATOM 5634 C C . LYS B 1 352 ? 12.578 -46.281 -18.859 1 93.31 352 LYS B C 1
ATOM 5636 O O . LYS B 1 352 ? 12.32 -47.5 -18.875 1 93.31 352 LYS B O 1
ATOM 5641 N N . MET B 1 353 ? 11.664 -45.406 -19.062 1 92.25 353 MET B N 1
ATOM 5642 C CA . MET B 1 353 ? 10.242 -45.75 -19.078 1 92.25 353 MET B CA 1
ATOM 5643 C C . MET B 1 353 ? 9.781 -46.125 -20.469 1 92.25 353 MET B C 1
ATOM 5645 O O . MET B 1 353 ? 8.875 -46.969 -20.625 1 92.25 353 MET B O 1
ATOM 5649 N N . LEU B 1 354 ? 10.305 -45.469 -21.5 1 89.5 354 LEU B N 1
ATOM 5650 C CA . LEU B 1 354 ? 9.773 -45.656 -22.844 1 89.5 354 LEU B CA 1
ATOM 5651 C C . LEU B 1 354 ? 10.781 -46.375 -23.719 1 89.5 354 LEU B C 1
ATOM 5653 O O . LEU B 1 354 ? 10.43 -46.844 -24.812 1 89.5 354 LEU B O 1
ATOM 5657 N N . GLY B 1 355 ? 11.852 -46.812 -23.281 1 80.44 355 GLY B N 1
ATOM 5658 C CA . GLY B 1 355 ? 12.859 -47.5 -24.062 1 80.44 355 GLY B CA 1
ATOM 5659 C C . GLY B 1 355 ? 13.578 -46.625 -25.062 1 80.44 355 GLY B C 1
ATOM 5660 O O . GLY B 1 355 ? 13.188 -45.469 -25.234 1 80.44 355 GLY B O 1
ATOM 5661 N N . ASN B 1 356 ? 14.812 -46.875 -25.562 1 61.28 356 ASN B N 1
ATOM 5662 C CA . ASN B 1 356 ? 15.633 -46.125 -26.5 1 61.28 356 ASN B CA 1
ATOM 5663 C C . ASN B 1 356 ? 14.969 -46 -27.875 1 61.28 356 ASN B C 1
ATOM 5665 O O . ASN B 1 356 ? 14.703 -47.031 -28.5 1 61.28 356 ASN B O 1
ATOM 5669 N N . ILE B 1 357 ? 14.062 -45.219 -28.266 1 48.75 357 ILE B N 1
ATOM 5670 C CA . ILE B 1 357 ? 13.523 -45.125 -29.625 1 48.75 357 ILE B CA 1
ATOM 5671 C C . ILE B 1 357 ? 14.656 -44.812 -30.609 1 48.75 357 ILE B C 1
ATOM 5673 O O . ILE B 1 357 ? 14.398 -44.5 -31.766 1 48.75 357 ILE B O 1
ATOM 5677 N N . GLU B 1 358 ? 15.906 -44.625 -30.531 1 42.38 358 GLU B N 1
ATOM 5678 C CA . GLU B 1 358 ? 16.812 -44.188 -31.594 1 42.38 358 GLU B CA 1
ATOM 5679 C C . GLU B 1 358 ? 16.719 -45.125 -32.812 1 42.38 358 GLU B C 1
ATOM 5681 O O . GLU B 1 358 ? 16.672 -44.688 -33.938 1 42.38 358 GLU B O 1
ATOM 5686 N N . GLY B 1 359 ? 17.312 -46.344 -32.812 1 38.19 359 GLY B N 1
ATOM 5687 C CA . GLY B 1 359 ? 18.172 -46.906 -33.844 1 38.19 359 GLY B CA 1
ATOM 5688 C C . GLY B 1 359 ? 17.406 -47.531 -35 1 38.19 359 GLY B C 1
ATOM 5689 O O . GLY B 1 359 ? 17.984 -48.156 -35.875 1 38.19 359 GLY B O 1
ATOM 5690 N N . GLU B 1 360 ? 16.109 -47.75 -35 1 36.41 360 GLU B N 1
ATOM 5691 C CA . GLU B 1 360 ? 15.719 -48.531 -36.156 1 36.41 360 GLU B CA 1
ATOM 5692 C C . GLU B 1 360 ? 15.594 -47.688 -37.406 1 36.41 360 GLU B C 1
ATOM 5694 O O . GLU B 1 360 ? 15.328 -48.188 -38.5 1 36.41 360 GLU B O 1
ATOM 5699 N N . ALA B 1 361 ? 15.484 -46.375 -37.406 1 40.22 361 ALA B N 1
ATOM 5700 C CA . ALA B 1 361 ? 15.102 -45.781 -38.688 1 40.22 361 ALA B CA 1
ATOM 5701 C C . ALA B 1 361 ? 16.266 -45.812 -39.656 1 40.22 361 ALA B C 1
ATOM 5703 O O . ALA B 1 361 ? 16.062 -45.812 -40.875 1 40.22 361 ALA B O 1
ATOM 5704 N N . LEU B 1 362 ? 17.5 -45.438 -39.281 1 32.09 362 LEU B N 1
ATOM 5705 C CA . LEU B 1 362 ? 18.406 -45 -40.312 1 32.09 362 LEU B CA 1
ATOM 5706 C C . LEU B 1 362 ? 18.922 -46.188 -41.156 1 32.09 362 LEU B C 1
ATOM 5708 O O . LEU B 1 362 ? 19.75 -46.031 -42.031 1 32.09 362 LEU B O 1
ATOM 5712 N N . VAL B 1 363 ? 18.688 -47.375 -40.656 1 32.91 363 VAL B N 1
ATOM 5713 C CA . VAL B 1 363 ? 19.438 -48.312 -41.5 1 32.91 363 VAL B CA 1
ATOM 5714 C C . VAL B 1 363 ? 18.75 -48.5 -42.844 1 32.91 363 VAL B C 1
ATOM 5716 O O . VAL B 1 363 ? 19.25 -49.188 -43.719 1 32.91 363 VAL B O 1
ATOM 5719 N N . ASN B 1 364 ? 17.469 -48.281 -42.906 1 27.44 364 ASN B N 1
ATOM 5720 C CA . ASN B 1 364 ? 16.969 -48.75 -44.188 1 27.44 364 ASN B CA 1
ATOM 5721 C C . ASN B 1 364 ? 17.203 -47.719 -45.312 1 27.44 364 ASN B C 1
ATOM 5723 O O . ASN B 1 364 ? 16.25 -47.312 -45.969 1 27.44 364 ASN B O 1
ATOM 5727 N N . GLY B 1 365 ? 18.062 -46.656 -45.188 1 22.28 365 GLY B N 1
ATOM 5728 C CA . GLY B 1 365 ? 18.391 -45.938 -46.438 1 22.28 365 GLY B CA 1
ATOM 5729 C C . GLY B 1 365 ? 18.938 -46.875 -47.5 1 22.28 365 GLY B C 1
ATOM 5730 O O . GLY B 1 365 ? 20 -47.469 -47.344 1 22.28 365 GLY B O 1
ATOM 5731 N N . ILE B 1 366 ? 18.062 -47.688 -48.219 1 21.62 366 ILE B N 1
ATOM 5732 C CA . ILE B 1 366 ? 18.109 -47.844 -49.688 1 21.62 366 ILE B CA 1
ATOM 5733 C C . ILE B 1 366 ? 17.922 -46.469 -50.344 1 21.62 366 ILE B C 1
ATOM 5735 O O . ILE B 1 366 ? 17.078 -45.688 -49.938 1 21.62 366 ILE B O 1
#

Nearest PDB structures (foldseek):
  3rys-assembly2_B  TM=9.493E-01  e=4.328E-30  Paenarthrobacter aurescens TC1
  3pbm-assembly1_A  TM=9.507E-01  e=4.328E-30  Pseudomonas aeruginosa
  6n9m-assembly1_A  TM=9.136E-01  e=3.167E-22  Salmonella enterica subsp. enterica serovar Typhimurium str. LT2
  6n91-assembly1_B  TM=8.904E-01  e=4.570E-21  Vibrio cholerae O1 biovar El Tor str. N16961
  3ewd-assembly1_A  TM=8.341E-01  e=4.817E-19  Plasmodium vivax

Sequence (732 aa):
MASDRLTRPQSPEVDLKTFIAQMPKAELHVHLEGCLTPDLARALAARNNLPIPSSIAHLEPSHPEAGYAFNDLTSFLQIYYPNMAVLVTAEDFSDLALSYLRTAHAQNVKHVELFFDPQAHTSRGVPFPTVVRGYRHGIVTAQRTLGISASLIMCFLRDHSAEYAMSTLMESLPFKDSIIGVGLDSDERENPPSKFASVFQRASREGYLLTMHCDIDQPNTLTHIGQAVNEIQVDRIDHGTNIIDSPELVDTIKTRGIGLTCCPISNSVVTADFKGREILGLLRQGVKVTINSDDPAYFRGYVNENMLKMAEGTDITKKELIQLQKNAFMISWISSWRRNHFLQMLDEYEKKMLGNIEGEALVNGIMASDRLTRPQSPEVDLKTFIAQMPKAELHVHLEGCLTPDLARALAARNNLPIPSSIAHLEPSHPEAGYAFNDLTSFLQIYYPNMAVLVTAEDFSDLALSYLRTAHAQNVKHVELFFDPQAHTSRGVPFPTVVRGYRHGIVTAQRTLGISASLIMCFLRDHSAEYAMSTLMESLPFKDSIIGVGLDSDERENPPSKFASVFQRASREGYLLTMHCDIDQPNTLTHIGQAVNEIQVDRIDHGTNIIDSPELVDTIKTRGIGLTCCPISNSVVTADFKGREILGLLRQGVKVTINSDDPAYFRGYVNENMLKMAEGTDITKKELIQLQKNAFMISWISSWRRNHFLQMLDEYEKKMLGNIEGEALVNGI